Protein AF-A0A336N384-F1 (afdb_monomer_lite)

Secondary structure (DSSP, 8-state):
-HHHHHHHHHHHHHHHTTT--EEEEESSHHHHHHHHHHHHHS---HHHHHHHHHHHHHHH-TTT--TBSEEEEEEEETTGGGGT---EEEEEE--B--TT--TTSSTTTTPPBP-HHHHHHHHHHHHHHGGGGT------GGGGTHHHHHHHHH-EEPPHHHHHHHGGGTT---SS-EEETTEEE-HHHHHHHHHHHHH-SS-GGGSTT-HHHHHHHHHHHHTT-S--HHHHHT----EEPPPPEEETTEEEE---TTSSHHHHHHHHHHHHHHHHHHTTS-HHHHHHHHHHHHHHHHHHGGGTTSTTHHHHHHHHHHTHHHHHHHHHTTTTS---SSPP-EETTEE------PPPP---EEEEEEETTEEEEEEEE-SSTTTTSPBPTTS-BBP-GGGG---TTSTT---TT---------EEEE-TTS-EEEEEEEESGGGHHHHHHHHHHHHHTS---HHHHHHS--EEEEEETTEEEEEE-TT--HHHHHHHHHTT--EEE-SSPPPEEEEEE-TTSS-EEE--TTS--EEEEESS--------------------------------------------------------------------------------------------------PPP-----------------------

Radius of gyration: 30.76 Å; chains: 1; bounding box: 92×78×90 Å

Organism: Culicoides sonorensis (NCBI:txid179676)

Sequence (664 aa):
MKILQSTLKLTALFILALGATDIIVTNHPRCTEMAKNYILNHNVTPPELAIIISVCEGIVNPQYSGFGGGFLATIFNGYCANYNIDPTRVVNAREKAPSNFVPNAGEFSEIGVPGTLKGFSMLYDMSQRMRACGVDPKLEWKDLFTENIKLAETGWNETPHYKKNWHELGNAPHPFISIAQGKIKNEKLANTLRDIANEGPYSSLYRPNGFFHRTVMNELRSVNSQISSNDILAYDVPARYADKNLCFNYTIIGSDLPGSGASFVLGCKIVEAAYGTLQTLTREERTLFMYHVLRYMYSLKPHLKSANVQNVLQRIYGDASKIANYILNSFDKPWSTEPIKKFGSFVIHENVRHKREHGTTNIVIRRGKFAVTMTSTINYAWGSKLSSSLGFFYNNQLKDFDDVGSPNEPRPNSTPQSSTSAMILYSKKLNPVLQIGAAGGSKMIGSIFNTFFNYIVNNMTLVNANNAPRCMPFYRNKVESVYCEKEISRALKNKFKDIGKKIVYATERFGGVTASSTFRKKPEAAFDERRDGSVYINPNSNFEASVMQSRPGPIAAPINRTPNSRPIISNRQGHSLDHDTNTNNPAVWPSLGFVKVFPPRLTSNTASALLRMVLLAVTAPMSSLKISRGVRSSEYRIVADVEDCGTFPGLGPFGVPVSSKSFN

Structure (mmCIF, N/CA/C/O backbone):
data_AF-A0A336N384-F1
#
_entry.id   AF-A0A336N384-F1
#
loop_
_atom_site.group_PDB
_atom_site.id
_atom_site.type_symbol
_atom_site.label_atom_id
_atom_site.label_alt_id
_atom_site.label_comp_id
_atom_site.label_asym_id
_atom_site.label_entity_id
_atom_site.label_seq_id
_atom_site.pdbx_PDB_ins_code
_atom_site.Cartn_x
_atom_site.Cartn_y
_atom_site.Cartn_z
_atom_site.occupancy
_atom_site.B_iso_or_equiv
_atom_site.auth_seq_id
_atom_site.auth_comp_id
_atom_site.auth_asym_id
_atom_site.auth_atom_id
_atom_site.pdbx_PDB_model_num
ATOM 1 N N . MET A 1 1 ? -51.025 -13.130 -18.675 1.00 41.50 1 MET A N 1
ATOM 2 C CA . MET A 1 1 ? -49.632 -13.536 -19.007 1.00 41.50 1 MET A CA 1
ATOM 3 C C . MET A 1 1 ? -48.669 -12.372 -19.270 1.00 41.50 1 MET A C 1
ATOM 5 O O . MET A 1 1 ? -47.694 -12.293 -18.536 1.00 41.50 1 MET A O 1
ATOM 9 N N . LYS A 1 2 ? -48.893 -11.455 -20.232 1.00 37.94 2 LYS A N 1
ATOM 10 C CA . LYS A 1 2 ? -47.889 -10.416 -20.597 1.00 37.94 2 LYS A CA 1
ATOM 11 C C . LYS A 1 2 ? -47.393 -9.522 -19.432 1.00 37.94 2 LYS A C 1
ATOM 13 O O . LYS A 1 2 ? -46.214 -9.194 -19.395 1.00 37.94 2 LYS A O 1
ATOM 18 N N . ILE A 1 3 ? -48.244 -9.206 -18.448 1.00 40.34 3 ILE A N 1
ATOM 19 C CA . ILE A 1 3 ? -47.882 -8.385 -17.266 1.00 40.34 3 ILE A CA 1
ATOM 20 C C . ILE A 1 3 ? -46.999 -9.148 -16.248 1.00 40.34 3 ILE A C 1
ATOM 22 O O . ILE A 1 3 ? -46.198 -8.541 -15.539 1.00 40.34 3 ILE A O 1
ATOM 26 N N . LEU A 1 4 ? -47.078 -10.485 -16.205 1.00 33.47 4 LEU A N 1
ATOM 27 C CA . LEU A 1 4 ? -46.210 -11.308 -15.347 1.00 33.47 4 LEU A CA 1
ATOM 28 C C . LEU A 1 4 ? -44.779 -11.408 -15.908 1.00 33.47 4 LEU A C 1
ATOM 30 O O . LEU A 1 4 ? -43.812 -11.453 -15.158 1.00 33.47 4 LEU A O 1
ATOM 34 N N . GLN A 1 5 ? -44.627 -11.405 -17.237 1.00 37.19 5 GLN A N 1
ATOM 35 C CA . GLN A 1 5 ? -43.309 -11.445 -17.883 1.00 37.19 5 GLN A CA 1
ATOM 36 C C . GLN A 1 5 ? -42.557 -10.107 -17.799 1.00 37.19 5 GLN A C 1
ATOM 38 O O . GLN A 1 5 ? -41.331 -10.115 -17.686 1.00 37.19 5 GLN A O 1
ATOM 43 N N . SER A 1 6 ? -43.251 -8.962 -17.822 1.00 34.50 6 SER A N 1
ATOM 44 C CA . SER A 1 6 ? -42.605 -7.654 -17.634 1.00 34.50 6 SER A CA 1
ATOM 45 C C . SER A 1 6 ? -42.124 -7.454 -16.193 1.00 34.50 6 SER A C 1
ATOM 47 O O . SER A 1 6 ? -41.003 -6.993 -15.985 1.00 34.50 6 SER A O 1
ATOM 49 N N . THR A 1 7 ? -42.913 -7.872 -15.199 1.00 36.47 7 THR A N 1
ATOM 50 C CA . THR A 1 7 ? -42.545 -7.799 -13.772 1.00 36.47 7 THR A CA 1
ATOM 51 C C . THR A 1 7 ? -41.425 -8.772 -13.387 1.00 36.47 7 THR A C 1
ATOM 53 O O . THR A 1 7 ? -40.529 -8.379 -12.633 1.00 36.47 7 THR A O 1
ATOM 56 N N . LEU A 1 8 ? -41.374 -9.981 -13.967 1.00 34.72 8 LEU A N 1
ATOM 57 C CA . LEU A 1 8 ? -40.210 -10.870 -13.812 1.00 34.72 8 LEU A CA 1
ATOM 58 C C . LEU A 1 8 ? -38.944 -10.297 -14.466 1.00 34.72 8 LEU A C 1
ATOM 60 O O . LEU A 1 8 ? -37.872 -10.383 -13.876 1.00 34.72 8 LEU A O 1
ATOM 64 N N . LYS A 1 9 ? -39.035 -9.670 -15.650 1.00 34.16 9 LYS A N 1
ATOM 65 C CA . LYS A 1 9 ? -37.862 -9.031 -16.277 1.00 34.16 9 LYS A CA 1
ATOM 66 C C . LYS A 1 9 ? -37.358 -7.821 -15.484 1.00 34.16 9 LYS A C 1
ATOM 68 O O . LYS A 1 9 ? -36.149 -7.667 -15.345 1.00 34.16 9 LYS A O 1
ATOM 73 N N . LEU A 1 10 ? -38.249 -7.002 -14.915 1.00 33.44 10 LEU A N 1
ATOM 74 C CA . LEU A 1 10 ? -37.848 -5.855 -14.089 1.00 33.44 10 LEU A CA 1
ATOM 75 C C . LEU A 1 10 ? -37.184 -6.279 -12.770 1.00 33.44 10 LEU A C 1
ATOM 77 O O . LEU A 1 10 ? -36.182 -5.688 -12.373 1.00 33.44 10 LEU A O 1
ATOM 81 N N . THR A 1 11 ? -37.696 -7.326 -12.115 1.00 36.97 11 THR A N 1
ATOM 82 C CA . THR A 1 11 ? -37.072 -7.873 -10.898 1.00 36.97 11 THR A CA 1
ATOM 83 C C . THR A 1 11 ? -35.773 -8.625 -11.198 1.00 36.97 11 THR A C 1
ATOM 85 O O . THR A 1 11 ? -34.816 -8.477 -10.444 1.00 36.97 11 THR A O 1
ATOM 88 N N . ALA A 1 12 ? -35.671 -9.335 -12.328 1.00 32.81 12 ALA A N 1
ATOM 89 C CA . ALA A 1 12 ? -34.412 -9.930 -12.781 1.00 32.81 12 ALA A CA 1
ATOM 90 C C . ALA A 1 12 ? -33.327 -8.869 -13.049 1.00 32.81 12 ALA A C 1
ATOM 92 O O . ALA A 1 12 ? -32.211 -9.025 -12.556 1.00 32.81 12 ALA A O 1
ATOM 93 N N . LEU A 1 13 ? -33.647 -7.762 -13.739 1.00 32.47 13 LEU A N 1
ATOM 94 C CA . LEU A 1 13 ? -32.695 -6.655 -13.933 1.00 32.47 13 LEU A CA 1
ATOM 95 C C . LEU A 1 13 ? -32.246 -6.037 -12.597 1.00 32.47 13 LEU A C 1
ATOM 97 O O . LEU A 1 13 ? -31.056 -5.794 -12.412 1.00 32.47 13 LEU A O 1
ATOM 101 N N . PHE A 1 14 ? -33.162 -5.833 -11.643 1.00 34.12 14 PHE A N 1
ATOM 102 C CA . PHE A 1 14 ? -32.811 -5.286 -10.324 1.00 34.12 14 PHE A CA 1
ATOM 103 C C . PHE A 1 14 ? -31.975 -6.240 -9.454 1.00 34.12 14 PHE A C 1
ATOM 105 O O . PHE A 1 14 ? -31.205 -5.781 -8.612 1.00 34.12 14 PHE A O 1
ATOM 112 N N . ILE A 1 15 ? -32.100 -7.556 -9.649 1.00 35.47 15 ILE A N 1
ATOM 113 C CA . ILE A 1 15 ? -31.304 -8.565 -8.932 1.00 35.47 15 ILE A CA 1
ATOM 114 C C . ILE A 1 15 ? -29.924 -8.757 -9.589 1.00 35.47 15 ILE A C 1
ATOM 116 O O . ILE A 1 15 ? -28.938 -8.944 -8.875 1.00 35.47 15 ILE A O 1
ATOM 120 N N . LEU A 1 16 ? -29.820 -8.638 -10.919 1.00 35.84 16 LEU A N 1
ATOM 121 C CA . LEU A 1 16 ? -28.545 -8.668 -11.654 1.00 35.84 16 LEU A CA 1
ATOM 122 C C . LEU A 1 16 ? -27.685 -7.414 -11.403 1.00 35.84 16 LEU A C 1
ATOM 124 O O . LEU A 1 16 ? -26.477 -7.539 -11.198 1.00 35.84 16 LEU A O 1
ATOM 128 N N . ALA A 1 17 ? -28.298 -6.229 -11.296 1.00 40.22 17 ALA A N 1
ATOM 129 C CA . ALA A 1 17 ? -27.609 -4.952 -11.051 1.00 40.22 17 ALA A CA 1
ATOM 130 C C . ALA A 1 17 ? -26.860 -4.850 -9.698 1.00 40.22 17 ALA A C 1
ATOM 132 O O . ALA A 1 17 ? -26.157 -3.875 -9.443 1.00 40.22 17 ALA A O 1
ATOM 133 N N . LEU A 1 18 ? -27.000 -5.845 -8.813 1.00 45.66 18 LEU A N 1
ATOM 134 C CA . LEU A 1 18 ? -26.327 -5.913 -7.509 1.00 45.66 18 LEU A CA 1
ATOM 135 C C . LEU A 1 18 ? -25.095 -6.840 -7.491 1.00 45.66 18 LEU A C 1
ATOM 137 O O . LEU A 1 18 ? -24.417 -6.929 -6.465 1.00 45.66 18 LEU A O 1
ATOM 141 N N . GLY A 1 19 ? -24.818 -7.561 -8.585 1.00 49.84 19 GLY A N 1
ATOM 142 C CA . GLY A 1 19 ? -23.779 -8.599 -8.640 1.00 49.84 19 GLY A CA 1
ATOM 143 C C . GLY A 1 19 ? -22.427 -8.138 -9.189 1.00 49.84 19 GLY A C 1
ATOM 144 O O . GLY A 1 19 ? -21.382 -8.500 -8.639 1.00 49.84 19 GLY A O 1
ATOM 145 N N . ALA A 1 20 ? -22.439 -7.334 -10.252 1.00 59.44 20 ALA A N 1
ATOM 146 C CA . ALA A 1 20 ? -21.245 -6.943 -10.990 1.00 59.44 20 ALA A CA 1
ATOM 147 C C . ALA A 1 20 ? -21.062 -5.420 -10.969 1.00 59.44 20 ALA A C 1
ATOM 149 O O . ALA A 1 20 ? -21.900 -4.651 -11.428 1.00 59.44 20 ALA A O 1
ATOM 150 N N . THR A 1 21 ? -19.937 -4.969 -10.421 1.00 78.69 21 THR A N 1
ATOM 151 C CA . THR A 1 21 ? -19.524 -3.563 -10.472 1.00 78.69 21 THR A CA 1
ATOM 152 C C . THR A 1 21 ? -18.013 -3.526 -10.601 1.00 78.69 21 THR A C 1
ATOM 154 O O . THR A 1 21 ? -17.324 -4.119 -9.762 1.00 78.69 21 THR A O 1
ATOM 157 N N . ASP A 1 22 ? -17.506 -2.828 -11.616 1.00 90.62 22 ASP A N 1
ATOM 158 C CA . ASP A 1 22 ? -16.090 -2.473 -11.659 1.00 90.62 22 ASP A CA 1
ATOM 159 C C . ASP A 1 22 ? -15.885 -1.243 -10.772 1.00 90.62 22 ASP A C 1
ATOM 161 O O . ASP A 1 22 ? -16.619 -0.263 -10.901 1.00 90.62 22 ASP A O 1
ATOM 165 N N . ILE A 1 23 ? -14.914 -1.287 -9.863 1.00 95.25 23 ILE A N 1
ATOM 166 C CA . ILE A 1 23 ? -14.525 -0.135 -9.047 1.00 95.25 23 ILE A CA 1
ATOM 167 C C . ILE A 1 23 ? -13.010 0.006 -9.098 1.00 95.25 23 ILE A C 1
ATOM 169 O O . ILE A 1 23 ? -12.292 -0.903 -8.685 1.00 95.25 23 ILE A O 1
ATOM 173 N N . ILE A 1 24 ? -12.538 1.156 -9.570 1.00 97.06 24 ILE A N 1
ATOM 174 C CA . ILE A 1 24 ? -11.122 1.519 -9.626 1.00 97.06 24 ILE A CA 1
ATOM 175 C C . ILE A 1 24 ? -10.895 2.753 -8.763 1.00 97.06 24 ILE A C 1
ATOM 177 O O . ILE A 1 24 ? -11.672 3.707 -8.827 1.00 97.06 24 ILE A O 1
ATOM 181 N N . VAL A 1 25 ? -9.818 2.742 -7.981 1.00 97.69 25 VAL A N 1
ATOM 182 C CA . VAL A 1 25 ? -9.363 3.879 -7.177 1.00 97.69 25 VAL A CA 1
ATOM 183 C C . VAL A 1 25 ? -7.857 4.037 -7.336 1.00 97.69 25 VAL A C 1
ATOM 185 O O . VAL A 1 25 ? -7.109 3.073 -7.157 1.00 97.69 25 VAL A O 1
ATOM 188 N N . THR A 1 26 ? -7.419 5.254 -7.653 1.00 96.00 26 THR A N 1
ATOM 189 C CA . THR A 1 26 ? -6.005 5.596 -7.894 1.00 96.00 26 THR A CA 1
ATOM 190 C C . THR A 1 26 ? -5.655 6.944 -7.259 1.00 96.00 26 THR A C 1
ATOM 192 O O . THR A 1 26 ? -6.546 7.704 -6.870 1.00 96.00 26 THR A O 1
ATOM 195 N N . ASN A 1 27 ? -4.363 7.259 -7.204 1.00 91.75 27 ASN A N 1
ATOM 196 C CA . ASN A 1 27 ? -3.793 8.499 -6.669 1.00 91.75 27 ASN A CA 1
ATOM 197 C C . ASN A 1 27 ? -3.610 9.570 -7.762 1.00 91.75 27 ASN A C 1
ATOM 199 O O . ASN A 1 27 ? -2.980 10.598 -7.519 1.00 91.75 27 ASN A O 1
ATOM 203 N N . HIS A 1 28 ? -4.134 9.348 -8.976 1.00 92.69 28 HIS A N 1
ATOM 204 C CA . HIS A 1 28 ? -4.095 10.352 -10.036 1.00 92.69 28 HIS A CA 1
ATOM 205 C C . HIS A 1 28 ? -5.236 10.198 -11.066 1.00 92.69 28 HIS A C 1
ATOM 207 O O . HIS A 1 28 ? -5.428 9.105 -11.610 1.00 92.69 28 HIS A O 1
ATOM 213 N N . PRO A 1 29 ? -5.958 11.280 -11.431 1.00 93.12 29 PRO A N 1
ATOM 214 C CA . PRO A 1 29 ? -7.067 11.216 -12.387 1.00 93.12 29 PRO A CA 1
ATOM 215 C C . PRO A 1 29 ? -6.732 10.549 -13.728 1.00 93.12 29 PRO A C 1
ATOM 217 O O . PRO A 1 29 ? -7.529 9.744 -14.208 1.00 93.12 29 PRO A O 1
ATOM 220 N N . ARG A 1 30 ? -5.539 10.793 -14.298 1.00 95.00 30 ARG A N 1
ATOM 221 C CA . ARG A 1 30 ? -5.125 10.161 -15.571 1.00 95.00 30 ARG A CA 1
ATOM 222 C C . ARG A 1 30 ? -5.032 8.637 -15.487 1.00 95.00 30 ARG A C 1
ATOM 224 O O . ARG A 1 30 ? -5.346 7.968 -16.463 1.00 95.00 30 ARG A O 1
ATOM 231 N N . CYS A 1 31 ? -4.676 8.076 -14.333 1.00 96.94 31 CYS A N 1
ATOM 232 C CA . CYS A 1 31 ? -4.594 6.624 -14.173 1.00 96.94 31 CYS A CA 1
ATOM 233 C C . CYS A 1 31 ? -5.980 5.989 -14.003 1.00 96.94 31 CYS A C 1
ATOM 235 O O . CYS A 1 31 ? -6.204 4.869 -14.451 1.00 96.94 31 CYS A O 1
ATOM 237 N N . THR A 1 32 ? -6.948 6.734 -13.457 1.00 96.44 32 THR A N 1
ATOM 238 C CA . THR A 1 32 ? -8.369 6.338 -13.462 1.00 96.44 32 THR A CA 1
ATOM 239 C C . THR A 1 32 ? -8.975 6.414 -14.865 1.00 96.44 32 THR A C 1
ATOM 241 O O . THR A 1 32 ? -9.707 5.515 -15.268 1.00 96.44 32 THR A O 1
ATOM 244 N N . GLU A 1 33 ? -8.656 7.461 -15.628 1.00 96.25 33 GLU A N 1
ATOM 245 C CA . GLU A 1 33 ? -9.083 7.631 -17.022 1.00 96.25 33 GLU A CA 1
ATOM 246 C C . GLU A 1 33 ? -8.513 6.529 -17.927 1.00 96.25 33 GLU A C 1
ATOM 248 O O . GLU A 1 33 ? -9.267 5.882 -18.654 1.00 96.25 33 GLU A O 1
ATOM 253 N N . MET A 1 34 ? -7.212 6.244 -17.809 1.00 97.25 34 MET A N 1
ATOM 254 C CA . MET A 1 34 ? -6.553 5.132 -18.495 1.00 97.25 34 MET A CA 1
ATOM 255 C C . MET A 1 34 ? -7.200 3.793 -18.116 1.00 97.25 34 MET A C 1
ATOM 257 O O . MET A 1 34 ? -7.570 3.022 -18.998 1.00 97.25 34 MET A O 1
ATOM 261 N N . ALA A 1 35 ? -7.427 3.536 -16.823 1.00 96.50 35 ALA A N 1
ATOM 262 C CA . ALA A 1 35 ? -8.088 2.313 -16.374 1.00 96.50 35 ALA A CA 1
ATOM 263 C C . ALA A 1 35 ? -9.507 2.156 -16.938 1.00 96.50 35 ALA A C 1
ATOM 265 O O . ALA A 1 35 ? -9.878 1.068 -17.373 1.00 96.50 35 ALA A O 1
ATOM 266 N N . LYS A 1 36 ? -10.289 3.242 -16.971 1.00 95.19 36 LYS A N 1
ATOM 267 C CA . LYS A 1 36 ? -11.616 3.278 -17.598 1.00 95.19 36 LYS A CA 1
ATOM 268 C C . LYS A 1 36 ? -11.533 2.956 -19.093 1.00 95.19 36 LYS A C 1
ATOM 270 O O . LYS A 1 36 ? -12.342 2.166 -19.568 1.00 95.19 36 LYS A O 1
ATOM 275 N N . ASN A 1 37 ? -10.574 3.537 -19.819 1.00 94.56 37 ASN A N 1
ATOM 276 C CA . ASN A 1 37 ? -10.364 3.250 -21.240 1.00 94.56 37 ASN A CA 1
ATOM 277 C C . ASN A 1 37 ? -10.088 1.757 -21.468 1.00 94.56 37 ASN A C 1
ATOM 279 O O . ASN A 1 37 ? -10.773 1.124 -22.272 1.00 94.56 37 ASN A O 1
ATOM 283 N N . TYR A 1 38 ? -9.162 1.178 -20.695 1.00 94.50 38 TYR A N 1
ATOM 284 C CA . TYR A 1 38 ? -8.884 -0.253 -20.770 1.00 94.50 38 TYR A CA 1
ATOM 285 C C . TYR A 1 38 ? -10.115 -1.097 -20.418 1.00 94.50 38 TYR A C 1
ATOM 287 O O . TYR A 1 38 ? -10.429 -1.987 -21.186 1.00 94.50 38 TYR A O 1
ATOM 295 N N . ILE A 1 39 ? -10.861 -0.797 -19.347 1.00 92.12 39 ILE A N 1
ATOM 296 C CA . ILE A 1 39 ? -12.072 -1.551 -18.952 1.00 92.12 39 ILE A CA 1
ATOM 297 C C . ILE A 1 39 ? -13.175 -1.541 -20.018 1.00 92.12 39 ILE A C 1
ATOM 299 O O . ILE A 1 39 ? -13.870 -2.546 -20.170 1.00 92.12 39 ILE A O 1
ATOM 303 N N . LEU A 1 40 ? -13.382 -0.408 -20.696 1.00 90.25 40 LEU A N 1
ATOM 304 C CA . LEU A 1 40 ? -14.472 -0.242 -21.662 1.00 90.25 40 LEU A CA 1
ATOM 305 C C . LEU A 1 40 ? -14.151 -0.856 -23.027 1.00 90.25 40 LEU A C 1
ATOM 307 O O . LEU A 1 40 ? -15.042 -1.426 -23.650 1.00 90.25 40 LEU A O 1
ATOM 311 N N . ASN A 1 41 ? -12.899 -0.746 -23.475 1.00 89.81 41 ASN A N 1
ATOM 312 C CA . ASN A 1 41 ? -12.493 -1.149 -24.824 1.00 89.81 41 ASN A CA 1
ATOM 313 C C . ASN A 1 41 ? -11.777 -2.511 -24.863 1.00 89.81 41 ASN A C 1
ATOM 315 O O . ASN A 1 41 ? -11.656 -3.115 -25.926 1.00 89.81 41 ASN A O 1
ATOM 319 N N . HIS A 1 42 ? -11.331 -3.023 -23.712 1.00 84.00 42 HIS A N 1
ATOM 320 C CA . HIS A 1 42 ? -10.603 -4.284 -23.590 1.00 84.00 42 HIS A CA 1
ATOM 321 C C . HIS A 1 42 ? -11.135 -5.075 -22.381 1.00 84.00 42 HIS A C 1
ATOM 323 O O . HIS A 1 42 ? -11.326 -4.536 -21.291 1.00 84.00 42 HIS A O 1
ATOM 329 N N . ASN A 1 43 ? -11.349 -6.389 -22.506 1.00 79.06 43 ASN A N 1
ATOM 330 C CA . ASN A 1 43 ? -11.782 -7.198 -21.354 1.00 79.06 43 ASN A CA 1
ATOM 331 C C . ASN A 1 43 ? -10.594 -7.561 -20.434 1.00 79.06 43 ASN A C 1
ATOM 333 O O . ASN A 1 43 ? -10.275 -8.728 -20.232 1.00 79.06 43 ASN A O 1
ATOM 337 N N . VAL A 1 44 ? -9.909 -6.528 -19.937 1.00 91.12 44 VAL A N 1
ATOM 338 C CA . VAL A 1 44 ? -8.648 -6.587 -19.186 1.00 91.12 44 VAL A CA 1
ATOM 339 C C . VAL A 1 44 ? -8.808 -7.258 -17.819 1.00 91.12 44 VAL A C 1
ATOM 341 O O . VAL A 1 44 ? -9.744 -6.955 -17.067 1.00 91.12 44 VAL A O 1
ATOM 344 N N . THR A 1 45 ? -7.890 -8.148 -17.444 1.00 92.94 45 THR A N 1
ATOM 345 C CA . THR A 1 45 ? -7.948 -8.783 -16.119 1.00 92.94 45 THR A CA 1
ATOM 346 C C . THR A 1 45 ? -7.486 -7.817 -15.015 1.00 92.94 45 THR A C 1
ATOM 348 O O . THR A 1 45 ? -6.717 -6.890 -15.275 1.00 92.94 45 THR A O 1
ATOM 351 N N . PRO A 1 46 ? -7.900 -7.995 -13.746 1.00 95.31 46 PRO A N 1
ATOM 352 C CA . PRO A 1 46 ? -7.404 -7.152 -12.656 1.00 95.31 46 PRO A CA 1
ATOM 353 C C . PRO A 1 46 ? -5.874 -7.146 -12.457 1.00 95.31 46 PRO A C 1
ATOM 355 O O . PRO A 1 46 ? -5.363 -6.076 -12.136 1.00 95.31 46 PRO A O 1
ATOM 358 N N . PRO A 1 47 ? -5.114 -8.247 -12.664 1.00 96.56 47 PRO A N 1
ATOM 359 C CA . PRO A 1 47 ? -3.648 -8.204 -12.664 1.00 96.56 47 PRO A CA 1
ATOM 360 C C . PRO A 1 47 ? -3.044 -7.425 -13.840 1.00 96.56 47 PRO A C 1
ATOM 362 O O . PRO A 1 47 ? -2.131 -6.635 -13.620 1.00 96.56 47 PRO A O 1
ATOM 365 N N . GLU A 1 48 ? -3.568 -7.577 -15.063 1.00 96.88 48 GLU A N 1
ATOM 366 C CA . GLU A 1 48 ? -3.152 -6.765 -16.224 1.00 96.88 48 GLU A CA 1
ATOM 367 C C . GLU A 1 48 ? -3.399 -5.275 -15.958 1.00 96.88 48 GLU A C 1
ATOM 369 O O . GLU A 1 48 ? -2.518 -4.434 -16.141 1.00 96.88 48 GLU A O 1
ATOM 374 N N . LEU A 1 49 ? -4.582 -4.955 -15.431 1.00 97.44 49 LEU A N 1
ATOM 375 C CA . LEU A 1 49 ? -4.963 -3.599 -15.066 1.00 97.44 49 LEU A CA 1
ATOM 376 C C . LEU A 1 49 ? -4.114 -3.042 -13.910 1.00 97.44 49 LEU A C 1
ATOM 378 O O . LEU A 1 49 ? -3.825 -1.848 -13.890 1.00 97.44 49 LEU A O 1
ATOM 382 N N . ALA A 1 50 ? -3.663 -3.885 -12.975 1.00 98.25 50 ALA A N 1
ATOM 383 C CA . ALA A 1 50 ? -2.735 -3.483 -11.920 1.00 98.25 50 ALA A CA 1
ATOM 384 C C . ALA A 1 50 ? -1.361 -3.081 -12.479 1.00 98.25 50 ALA A C 1
ATOM 386 O O . ALA A 1 50 ? -0.800 -2.092 -12.010 1.00 98.25 50 ALA A O 1
ATOM 387 N N . ILE A 1 51 ? -0.853 -3.779 -13.505 1.00 98.56 51 ILE A N 1
ATOM 388 C CA . ILE A 1 51 ? 0.374 -3.389 -14.221 1.00 98.56 51 ILE A CA 1
ATOM 389 C C . ILE A 1 51 ? 0.159 -2.034 -14.909 1.00 98.56 51 ILE A C 1
ATOM 391 O O . ILE A 1 51 ? 0.893 -1.088 -14.629 1.00 98.56 51 ILE A O 1
ATOM 395 N N . ILE A 1 52 ? -0.891 -1.913 -15.734 1.00 98.56 52 ILE A N 1
ATOM 396 C CA . ILE A 1 52 ? -1.229 -0.687 -16.482 1.00 98.56 52 ILE A CA 1
ATOM 397 C C . ILE A 1 52 ? -1.306 0.533 -15.551 1.00 98.56 52 ILE A C 1
ATOM 399 O O . ILE A 1 52 ? -0.667 1.555 -15.809 1.00 98.56 52 ILE A O 1
ATOM 403 N N . ILE A 1 53 ? -2.064 0.424 -14.454 1.00 98.50 53 ILE A N 1
ATOM 404 C CA . ILE A 1 53 ? -2.250 1.521 -13.499 1.00 98.50 53 ILE A CA 1
ATOM 405 C C . ILE A 1 53 ? -0.958 1.796 -12.722 1.00 98.50 53 ILE A C 1
ATOM 407 O O . ILE A 1 53 ? -0.625 2.960 -12.525 1.00 98.50 53 ILE A O 1
ATOM 411 N N . SER A 1 54 ? -0.211 0.775 -12.288 1.00 98.12 54 SER A N 1
ATOM 412 C CA . SER A 1 54 ? 1.018 0.995 -11.514 1.00 98.12 54 SER A CA 1
ATOM 413 C C . SER A 1 54 ? 2.139 1.624 -12.342 1.00 98.12 54 SER A C 1
ATOM 415 O O . SER A 1 54 ? 2.950 2.360 -11.784 1.00 98.12 54 SER A O 1
ATOM 417 N N . VAL A 1 55 ? 2.185 1.368 -13.653 1.00 98.50 55 VAL A N 1
ATOM 418 C CA . VAL A 1 55 ? 3.072 2.087 -14.580 1.00 98.50 55 VAL A CA 1
ATOM 419 C C . VAL A 1 55 ? 2.630 3.548 -14.691 1.00 98.50 55 VAL A C 1
ATOM 421 O O . VAL A 1 55 ? 3.463 4.437 -14.537 1.00 98.50 55 VAL A O 1
ATOM 424 N N . CYS A 1 56 ? 1.329 3.812 -14.856 1.00 98.31 56 CYS A N 1
ATOM 425 C CA . CYS A 1 56 ? 0.796 5.176 -14.895 1.00 98.31 56 CYS A CA 1
ATOM 426 C C . CYS A 1 56 ? 1.109 5.955 -13.607 1.00 98.31 56 CYS A C 1
ATOM 428 O O . CYS A 1 56 ? 1.585 7.086 -13.677 1.00 98.31 56 CYS A O 1
ATOM 430 N N . GLU A 1 57 ? 0.916 5.341 -12.436 1.00 96.12 57 GLU A N 1
ATOM 431 C CA . GLU A 1 57 ? 1.291 5.910 -11.135 1.00 96.12 57 GLU A CA 1
ATOM 432 C C . GLU A 1 57 ? 2.801 6.184 -11.054 1.00 96.12 57 GLU A C 1
ATOM 434 O O . GLU A 1 57 ? 3.206 7.207 -10.515 1.00 96.12 57 GLU A O 1
ATOM 439 N N . GLY A 1 58 ? 3.649 5.334 -11.642 1.00 95.31 58 GLY A N 1
ATOM 440 C CA . GLY A 1 58 ? 5.088 5.592 -11.755 1.00 95.31 58 GLY A CA 1
ATOM 441 C C . GLY A 1 58 ? 5.460 6.743 -12.700 1.00 95.31 58 GLY A C 1
ATOM 442 O O . GLY A 1 58 ? 6.477 7.397 -12.484 1.00 95.31 58 GLY A O 1
ATOM 443 N N . ILE A 1 59 ? 4.640 7.023 -13.720 1.00 95.38 59 ILE A N 1
ATOM 444 C CA . ILE A 1 59 ? 4.828 8.162 -14.633 1.00 95.38 59 ILE A CA 1
ATOM 445 C C . ILE A 1 59 ? 4.408 9.471 -13.958 1.00 95.38 59 ILE A C 1
ATOM 447 O O . ILE A 1 59 ? 5.166 10.433 -13.998 1.00 95.38 59 ILE A O 1
ATOM 451 N N . VAL A 1 60 ? 3.216 9.517 -13.349 1.00 93.38 60 VAL A N 1
ATOM 452 C CA . VAL A 1 60 ? 2.605 10.766 -12.841 1.00 93.38 60 VAL A CA 1
ATOM 453 C C . VAL A 1 60 ? 2.916 11.067 -11.373 1.00 93.38 60 VAL A C 1
ATOM 455 O O . VAL A 1 60 ? 2.861 12.226 -10.967 1.00 93.38 60 VAL A O 1
ATOM 458 N N . ASN A 1 61 ? 3.276 10.043 -10.592 1.00 91.25 61 ASN A N 1
ATOM 459 C CA . ASN A 1 61 ? 3.770 10.137 -9.216 1.00 91.25 61 ASN A CA 1
ATOM 460 C C . ASN A 1 61 ? 5.204 9.543 -9.080 1.00 91.25 61 ASN A C 1
ATOM 462 O O . ASN A 1 61 ? 5.442 8.703 -8.199 1.00 91.25 61 ASN A O 1
ATOM 466 N N . PRO A 1 62 ? 6.187 9.974 -9.907 1.00 91.38 62 PRO A N 1
ATOM 467 C CA . PRO A 1 62 ? 7.554 9.434 -9.928 1.00 91.38 62 PRO A CA 1
ATOM 468 C C . PRO A 1 62 ? 8.316 9.671 -8.616 1.00 91.38 62 PRO A C 1
ATOM 470 O O . PRO A 1 62 ? 9.297 8.988 -8.330 1.00 91.38 62 PRO A O 1
ATOM 473 N N . GLN A 1 63 ? 7.850 10.609 -7.788 1.00 89.25 63 GLN A N 1
ATOM 474 C CA . GLN A 1 63 ? 8.353 10.841 -6.439 1.00 89.25 63 GLN A CA 1
ATOM 475 C C . GLN A 1 63 ? 8.007 9.716 -5.453 1.00 89.25 63 GLN A C 1
ATOM 477 O O . GLN A 1 63 ? 8.581 9.684 -4.370 1.00 89.25 63 GLN A O 1
ATOM 482 N N . TYR A 1 64 ? 7.068 8.819 -5.771 1.00 90.94 64 TYR A N 1
ATOM 483 C CA . TYR A 1 64 ? 6.583 7.803 -4.829 1.00 90.94 64 TYR A CA 1
ATOM 484 C C . TYR A 1 64 ? 6.684 6.365 -5.320 1.00 90.94 64 TYR A C 1
ATOM 486 O O . TYR A 1 64 ? 6.771 5.478 -4.477 1.00 90.94 64 TYR A O 1
ATOM 494 N N . SER A 1 65 ? 6.674 6.106 -6.626 1.00 94.12 65 SER A N 1
ATOM 495 C CA . SER A 1 65 ? 6.733 4.748 -7.182 1.00 94.12 65 SER A CA 1
ATOM 496 C C . SER A 1 65 ? 7.394 4.735 -8.560 1.00 94.12 65 SER A C 1
ATOM 498 O O . SER A 1 65 ? 7.366 5.738 -9.263 1.00 94.12 65 SER A O 1
ATOM 500 N N . GLY A 1 66 ? 7.963 3.597 -8.964 1.00 95.81 66 GLY A N 1
ATOM 501 C CA . GLY A 1 66 ? 8.594 3.437 -10.275 1.00 95.81 66 GLY A CA 1
ATOM 502 C C . GLY A 1 66 ? 9.342 2.110 -10.421 1.00 95.81 66 GLY A C 1
ATOM 503 O O . GLY A 1 66 ? 9.341 1.271 -9.517 1.00 95.81 66 GLY A O 1
ATOM 504 N N . PHE A 1 67 ? 10.001 1.916 -11.566 1.00 97.44 67 PHE A N 1
ATOM 505 C CA . PHE A 1 67 ? 10.730 0.677 -11.868 1.00 97.44 67 PHE A CA 1
ATOM 506 C C . PHE A 1 67 ? 11.941 0.423 -10.961 1.00 97.44 67 PHE A C 1
ATOM 508 O O . PHE A 1 67 ? 12.283 -0.732 -10.729 1.00 97.44 67 PHE A O 1
ATOM 515 N N . GLY A 1 68 ? 12.539 1.476 -10.396 1.00 97.31 68 GLY A N 1
ATOM 516 C CA . GLY A 1 68 ? 13.653 1.376 -9.452 1.00 97.31 68 GLY A CA 1
ATOM 517 C C . GLY A 1 68 ? 13.266 0.991 -8.019 1.00 97.31 68 GLY A C 1
ATOM 518 O O . GLY A 1 68 ? 14.125 1.085 -7.146 1.00 97.31 68 GLY A O 1
ATOM 519 N N . GLY A 1 69 ? 12.018 0.588 -7.756 1.00 97.50 69 GLY A N 1
ATOM 520 C CA . GLY A 1 69 ? 11.528 0.163 -6.436 1.00 97.50 69 GLY A CA 1
ATOM 521 C C . GLY A 1 69 ? 10.775 -1.166 -6.459 1.00 97.50 69 GLY A C 1
ATOM 522 O O . GLY A 1 69 ? 11.162 -2.085 -7.186 1.00 97.50 69 GLY A O 1
ATOM 523 N N . GLY A 1 70 ? 9.716 -1.275 -5.657 1.00 97.25 70 GLY A N 1
ATOM 524 C CA . GLY A 1 70 ? 8.967 -2.516 -5.452 1.00 97.25 70 GLY A CA 1
ATOM 525 C C . GLY A 1 70 ? 7.508 -2.316 -5.038 1.00 97.25 70 GLY A C 1
ATOM 526 O O . GLY A 1 70 ? 7.012 -1.192 -4.917 1.00 97.25 70 GLY A O 1
ATOM 527 N N . PHE A 1 71 ? 6.792 -3.425 -4.828 1.00 97.19 71 PHE A N 1
ATOM 528 C CA . PHE A 1 71 ? 5.391 -3.407 -4.390 1.00 97.19 71 PHE A CA 1
ATOM 529 C C . PHE A 1 71 ? 4.982 -4.646 -3.583 1.00 97.19 71 PHE A C 1
ATOM 531 O O . PHE A 1 71 ? 5.592 -5.712 -3.683 1.00 97.19 71 PHE A O 1
ATOM 538 N N . LEU A 1 72 ? 3.889 -4.519 -2.824 1.00 97.12 72 LEU A N 1
ATOM 539 C CA . LEU A 1 72 ? 3.146 -5.644 -2.249 1.00 97.12 72 LEU A CA 1
ATOM 540 C C . LEU A 1 72 ? 1.701 -5.607 -2.764 1.00 97.12 72 LEU A C 1
ATOM 542 O O . LEU A 1 72 ? 1.039 -4.569 -2.679 1.00 97.12 72 LEU A O 1
ATOM 546 N N . ALA A 1 73 ? 1.205 -6.734 -3.278 1.00 97.75 73 ALA A N 1
ATOM 547 C CA . ALA A 1 73 ? -0.155 -6.856 -3.804 1.00 97.75 73 ALA A CA 1
ATOM 548 C C . ALA A 1 73 ? -0.924 -7.994 -3.130 1.00 97.75 73 ALA A C 1
ATOM 550 O O . ALA A 1 73 ? -0.451 -9.128 -3.077 1.00 97.75 73 ALA A O 1
ATOM 551 N N . THR A 1 74 ? -2.144 -7.701 -2.691 1.00 98.19 74 THR A N 1
ATOM 552 C CA . THR A 1 74 ? -3.118 -8.682 -2.202 1.00 98.19 74 THR A CA 1
ATOM 553 C C . THR A 1 74 ? -4.172 -8.890 -3.275 1.00 98.19 74 THR A C 1
ATOM 555 O O . THR A 1 74 ? -4.756 -7.930 -3.778 1.00 98.19 74 THR A O 1
ATOM 558 N N . ILE A 1 75 ? -4.411 -10.146 -3.635 1.00 97.56 75 ILE A N 1
ATOM 559 C CA . ILE A 1 75 ? -5.189 -10.540 -4.806 1.00 97.56 75 ILE A CA 1
ATOM 560 C C . ILE A 1 75 ? -6.234 -11.571 -4.379 1.00 97.56 75 ILE A C 1
ATOM 562 O O . ILE A 1 75 ? -5.927 -12.554 -3.704 1.00 97.56 75 ILE A O 1
ATOM 566 N N . PHE A 1 76 ? -7.480 -11.355 -4.792 1.00 96.81 76 PHE A N 1
ATOM 567 C CA . PHE A 1 76 ? -8.588 -12.280 -4.582 1.00 96.81 76 PHE A CA 1
ATOM 568 C C . PHE A 1 76 ? -9.323 -12.514 -5.901 1.00 96.81 76 PHE A C 1
ATOM 570 O O . PHE A 1 76 ? -9.877 -11.573 -6.461 1.00 96.81 76 PHE A O 1
ATOM 577 N N . ASN A 1 77 ? -9.394 -13.758 -6.367 1.00 95.38 77 ASN A N 1
ATOM 578 C CA . ASN A 1 77 ? -10.195 -14.164 -7.518 1.00 95.38 77 ASN A CA 1
ATOM 579 C C . ASN A 1 77 ? -11.256 -15.190 -7.091 1.00 95.38 77 ASN A C 1
ATOM 581 O O . ASN A 1 77 ? -11.023 -16.398 -7.119 1.00 95.38 77 ASN A O 1
ATOM 585 N N . GLY A 1 78 ? -12.449 -14.711 -6.730 1.00 94.38 78 GLY A N 1
ATOM 586 C CA . GLY A 1 78 ? -13.553 -15.558 -6.272 1.00 94.38 78 GLY A CA 1
ATOM 587 C C . GLY A 1 78 ? -14.115 -16.530 -7.317 1.00 94.38 78 GLY A C 1
ATOM 588 O O . GLY A 1 78 ? -14.900 -17.397 -6.943 1.00 94.38 78 GLY A O 1
ATOM 589 N N . TYR A 1 79 ? -13.723 -16.422 -8.594 1.00 92.44 79 TYR A N 1
ATOM 590 C CA . TYR A 1 79 ? -14.089 -17.393 -9.633 1.00 92.44 79 TYR A CA 1
ATOM 591 C C . TYR A 1 79 ? -13.270 -18.692 -9.529 1.00 92.44 79 TYR A C 1
ATOM 593 O O . TYR A 1 79 ? -13.799 -19.762 -9.815 1.00 92.44 79 TYR A O 1
ATOM 601 N N . CYS A 1 80 ? -12.026 -18.635 -9.031 1.00 92.38 80 CYS A N 1
ATOM 602 C CA . CYS A 1 80 ? -11.159 -19.813 -8.858 1.00 92.38 80 CYS A CA 1
ATOM 603 C C . CYS A 1 80 ? -11.764 -20.891 -7.946 1.00 92.38 80 CYS A C 1
ATOM 605 O O . CYS A 1 80 ? -11.573 -22.085 -8.170 1.00 92.38 80 CYS A O 1
ATOM 607 N N . ALA A 1 81 ? -12.559 -20.478 -6.960 1.00 89.38 81 ALA A N 1
ATOM 608 C CA . ALA A 1 81 ? -13.220 -21.389 -6.036 1.00 89.38 81 ALA A CA 1
ATOM 609 C C . ALA A 1 81 ? -14.304 -22.266 -6.700 1.00 89.38 81 ALA A C 1
ATOM 611 O O . ALA A 1 81 ? -14.612 -23.326 -6.165 1.00 89.38 81 ALA A O 1
ATOM 612 N N . ASN A 1 82 ? -14.825 -21.897 -7.881 1.00 89.19 82 ASN A N 1
ATOM 613 C CA . ASN A 1 82 ? -15.688 -22.783 -8.680 1.00 89.19 82 ASN A CA 1
ATOM 614 C C . ASN A 1 82 ? -14.927 -24.013 -9.221 1.00 89.19 82 ASN A C 1
ATOM 616 O O . ASN A 1 82 ? -15.550 -24.991 -9.618 1.00 89.19 82 ASN A O 1
ATOM 620 N N . TYR A 1 83 ? -13.592 -23.952 -9.240 1.00 91.12 83 TYR A N 1
ATOM 621 C CA . TYR A 1 83 ? -12.684 -24.969 -9.773 1.00 91.12 83 TYR A CA 1
ATOM 622 C C . TYR A 1 83 ? -11.815 -25.602 -8.668 1.00 91.12 83 TYR A C 1
ATOM 624 O O . TYR A 1 83 ? -10.766 -26.170 -8.953 1.00 91.12 83 TYR A O 1
ATOM 632 N N . ASN A 1 84 ? -12.219 -25.472 -7.395 1.00 92.00 84 ASN A N 1
ATOM 633 C CA . ASN A 1 84 ? -11.461 -25.900 -6.206 1.00 92.00 84 ASN A CA 1
ATOM 634 C C . ASN A 1 84 ? -10.049 -25.284 -6.069 1.00 92.00 84 ASN A C 1
ATOM 636 O O . ASN A 1 84 ? -9.235 -25.753 -5.275 1.00 92.00 84 ASN A O 1
ATOM 640 N N . ILE A 1 85 ? -9.760 -24.198 -6.792 1.00 93.12 85 ILE A N 1
ATOM 641 C CA . ILE A 1 85 ? -8.504 -23.452 -6.679 1.00 93.12 85 ILE A CA 1
ATOM 642 C C . ILE A 1 85 ? -8.673 -22.381 -5.598 1.00 93.12 85 ILE A C 1
ATOM 644 O O . ILE A 1 85 ? -9.614 -21.585 -5.635 1.00 93.12 85 ILE A O 1
ATOM 648 N N . ASP A 1 86 ? -7.738 -22.323 -4.647 1.00 94.31 86 ASP A N 1
ATOM 649 C CA . ASP A 1 86 ? -7.738 -21.294 -3.604 1.00 94.31 86 ASP A CA 1
ATOM 650 C C . ASP A 1 86 ? -7.704 -19.886 -4.240 1.00 94.31 86 ASP A C 1
ATOM 652 O O . ASP A 1 86 ? -6.762 -19.568 -4.981 1.00 94.31 86 ASP A O 1
ATOM 656 N N . PRO A 1 87 ? -8.714 -19.035 -3.963 1.00 95.19 87 PRO A N 1
ATOM 657 C CA . PRO A 1 87 ? -8.905 -17.756 -4.639 1.00 95.19 87 PRO A CA 1
ATOM 658 C C . PRO A 1 87 ? -7.925 -16.663 -4.196 1.00 95.19 87 PRO A C 1
ATOM 660 O O . PRO A 1 87 ? -7.975 -15.566 -4.746 1.00 95.19 87 PRO A O 1
ATOM 663 N N . THR A 1 88 ? -7.075 -16.899 -3.194 1.00 96.19 88 THR A N 1
ATOM 664 C CA . THR A 1 88 ? -6.246 -15.852 -2.572 1.00 96.19 88 THR A CA 1
ATOM 665 C C . THR A 1 88 ? -4.790 -15.913 -3.028 1.00 96.19 88 THR A C 1
ATOM 667 O O . THR A 1 88 ? -4.225 -17.001 -3.142 1.00 96.19 88 THR A O 1
ATOM 670 N N . ARG A 1 89 ? -4.156 -14.760 -3.272 1.00 95.94 89 ARG A N 1
ATOM 671 C CA . ARG A 1 89 ? -2.697 -14.640 -3.426 1.00 95.94 89 ARG A CA 1
ATOM 672 C C . ARG A 1 89 ? -2.163 -13.361 -2.784 1.00 95.94 89 ARG A C 1
ATOM 674 O O . ARG A 1 89 ? -2.840 -12.335 -2.790 1.00 95.94 89 ARG A O 1
ATOM 681 N N . VAL A 1 90 ? -0.923 -13.417 -2.314 1.00 96.75 90 VAL A N 1
ATOM 682 C CA . VAL A 1 90 ? -0.076 -12.251 -2.037 1.00 96.75 90 VAL A CA 1
ATOM 683 C C . VAL A 1 90 ? 1.136 -12.326 -2.958 1.00 96.75 90 VAL A C 1
ATOM 685 O O . VAL A 1 90 ? 1.792 -13.365 -3.020 1.00 96.75 90 VAL A O 1
ATOM 688 N N . VAL A 1 91 ? 1.423 -11.236 -3.667 1.00 97.25 91 VAL A N 1
ATOM 689 C CA . VAL A 1 91 ? 2.630 -11.064 -4.487 1.00 97.25 91 VAL A CA 1
ATOM 690 C C . VAL A 1 91 ? 3.550 -10.095 -3.761 1.00 97.25 91 VAL A C 1
ATOM 692 O O . VAL A 1 91 ? 3.145 -8.975 -3.439 1.00 97.25 91 VAL A O 1
ATOM 695 N N . ASN A 1 92 ? 4.776 -10.535 -3.492 1.00 96.75 92 ASN A N 1
ATOM 696 C CA . ASN A 1 92 ? 5.766 -9.769 -2.750 1.00 96.75 92 ASN A CA 1
ATOM 697 C C . ASN A 1 92 ? 6.957 -9.429 -3.655 1.00 96.75 92 ASN A C 1
ATOM 699 O O . ASN A 1 92 ? 7.892 -10.212 -3.782 1.00 96.75 92 ASN A O 1
ATOM 703 N N . ALA A 1 93 ? 6.901 -8.249 -4.275 1.00 97.31 93 ALA A N 1
ATOM 704 C CA . ALA A 1 93 ? 7.976 -7.668 -5.075 1.00 97.31 93 ALA A CA 1
ATOM 705 C C . ALA A 1 93 ? 8.744 -6.600 -4.273 1.00 97.31 93 ALA A C 1
ATOM 707 O O . ALA A 1 93 ? 9.083 -5.542 -4.803 1.00 97.31 93 ALA A O 1
ATOM 708 N N . ARG A 1 94 ? 8.956 -6.846 -2.970 1.00 96.50 94 ARG A N 1
ATOM 709 C CA . ARG A 1 94 ? 9.723 -5.972 -2.070 1.00 96.50 94 ARG A CA 1
ATOM 710 C C . ARG A 1 94 ? 11.211 -6.059 -2.388 1.00 96.50 94 ARG A C 1
ATOM 712 O O . ARG A 1 94 ? 11.750 -7.133 -2.657 1.00 96.50 94 ARG A O 1
ATOM 719 N N . GLU A 1 95 ? 11.879 -4.923 -2.312 1.00 97.44 95 GLU A N 1
ATOM 720 C CA . GLU A 1 95 ? 13.304 -4.800 -2.567 1.00 97.44 95 GLU A CA 1
ATOM 721 C C . GLU A 1 95 ? 14.128 -5.566 -1.520 1.00 97.44 95 GLU A C 1
ATOM 723 O O . GLU A 1 95 ? 13.790 -5.611 -0.332 1.00 97.44 95 GLU A O 1
ATOM 728 N N . LYS A 1 96 ? 15.213 -6.195 -1.980 1.00 96.88 96 LYS A N 1
ATOM 729 C CA . LYS A 1 96 ? 16.049 -7.113 -1.192 1.00 96.88 96 LYS A CA 1
ATOM 730 C C . LYS A 1 96 ? 17.421 -6.495 -0.928 1.00 96.88 96 LYS A C 1
ATOM 732 O O . LYS A 1 96 ? 17.978 -5.829 -1.801 1.00 96.88 96 LYS A O 1
ATOM 737 N N . ALA A 1 97 ? 17.974 -6.731 0.257 1.00 97.50 97 ALA A N 1
ATOM 738 C CA . ALA A 1 97 ? 19.357 -6.394 0.572 1.00 97.50 97 ALA A CA 1
ATOM 739 C C . ALA A 1 97 ? 20.342 -7.250 -0.256 1.00 97.50 97 ALA A C 1
ATOM 741 O O . ALA A 1 97 ? 20.091 -8.452 -0.409 1.00 97.50 97 ALA A O 1
ATOM 742 N N . PRO A 1 98 ? 21.468 -6.682 -0.732 1.00 96.94 98 PRO A N 1
ATOM 743 C CA . PRO A 1 98 ? 22.562 -7.435 -1.352 1.00 96.94 98 PRO A CA 1
ATOM 744 C C . PRO A 1 98 ? 23.073 -8.615 -0.510 1.00 96.94 98 PRO A C 1
ATOM 746 O O . PRO A 1 98 ? 22.915 -8.663 0.713 1.00 96.94 98 PRO A O 1
ATOM 749 N N . SER A 1 99 ? 23.729 -9.571 -1.161 1.00 96.38 99 SER A N 1
ATOM 750 C CA . SER A 1 99 ? 24.361 -10.740 -0.530 1.00 96.38 99 SER A CA 1
ATOM 751 C C . SER A 1 99 ? 25.599 -10.409 0.311 1.00 96.38 99 SER A C 1
ATOM 753 O O . SER A 1 99 ? 25.940 -11.174 1.210 1.00 96.38 99 SER A O 1
ATOM 755 N N . ASN A 1 100 ? 26.216 -9.250 0.084 1.00 93.00 100 ASN A N 1
ATOM 756 C CA . ASN A 1 100 ? 27.331 -8.686 0.852 1.00 93.00 100 ASN A CA 1
ATOM 757 C C . ASN A 1 100 ? 26.919 -7.457 1.694 1.00 93.00 100 ASN A C 1
ATOM 759 O O . ASN A 1 100 ? 27.779 -6.670 2.076 1.00 93.00 100 ASN A O 1
ATOM 763 N N . PHE A 1 101 ? 25.618 -7.253 1.942 1.00 95.19 101 PHE A N 1
ATOM 764 C CA . PHE A 1 101 ? 25.093 -6.002 2.499 1.00 95.19 101 PHE A CA 1
ATOM 765 C C . PHE A 1 101 ? 25.658 -5.643 3.883 1.00 95.19 101 PHE A C 1
ATOM 767 O O . PHE A 1 101 ? 25.356 -6.296 4.884 1.00 95.19 101 PHE A O 1
ATOM 774 N N . VAL A 1 102 ? 26.382 -4.525 3.932 1.00 92.19 102 VAL A N 1
ATOM 775 C CA . VAL A 1 102 ? 26.797 -3.814 5.144 1.00 92.19 102 VAL A CA 1
ATOM 776 C C . VAL A 1 102 ? 25.936 -2.547 5.300 1.00 92.19 102 VAL A C 1
ATOM 778 O O . VAL A 1 102 ? 25.871 -1.730 4.374 1.00 92.19 102 VAL A O 1
ATOM 781 N N . PRO A 1 103 ? 25.252 -2.338 6.441 1.00 87.81 103 PRO A N 1
ATOM 782 C CA . PRO A 1 103 ? 24.443 -1.141 6.658 1.00 87.81 103 PRO A CA 1
ATOM 783 C C . PRO A 1 103 ? 25.316 0.117 6.784 1.00 87.81 103 PRO A C 1
ATOM 785 O O . PRO A 1 103 ? 26.374 0.087 7.409 1.00 87.81 103 PRO A O 1
ATOM 788 N N . ASN A 1 104 ? 24.837 1.242 6.244 1.00 85.19 104 ASN A N 1
ATOM 789 C CA . ASN A 1 104 ? 25.511 2.551 6.257 1.00 85.19 104 ASN A CA 1
ATOM 790 C C . ASN A 1 104 ? 26.886 2.597 5.549 1.00 85.19 104 ASN A C 1
ATOM 792 O O . ASN A 1 104 ? 27.685 3.486 5.831 1.00 85.19 104 ASN A O 1
ATOM 796 N N . ALA A 1 105 ? 27.171 1.682 4.616 1.00 87.00 105 ALA A N 1
ATOM 797 C CA . ALA A 1 105 ? 28.460 1.609 3.910 1.00 87.00 105 ALA A CA 1
ATOM 798 C C . ALA A 1 105 ? 28.741 2.768 2.918 1.00 87.00 105 ALA A C 1
ATOM 800 O O . ALA A 1 105 ? 29.793 2.794 2.287 1.00 87.00 105 ALA A O 1
ATOM 801 N N . GLY A 1 106 ? 27.807 3.708 2.746 1.00 86.06 106 GLY A N 1
ATOM 802 C CA . GLY A 1 106 ? 27.923 4.851 1.834 1.00 86.06 106 GLY A CA 1
ATOM 803 C C . GLY A 1 106 ? 26.565 5.481 1.510 1.00 86.06 106 GLY A C 1
ATOM 804 O O . GLY A 1 106 ? 25.524 4.933 1.872 1.00 86.06 106 GLY A O 1
ATOM 805 N N . GLU A 1 107 ? 26.562 6.611 0.799 1.00 84.88 107 GLU A N 1
ATOM 806 C CA . GLU A 1 107 ? 25.351 7.391 0.469 1.00 84.88 107 GLU A CA 1
ATOM 807 C C . GLU A 1 107 ? 24.257 6.553 -0.220 1.00 84.88 107 GLU A C 1
ATOM 809 O O . GLU A 1 107 ? 23.089 6.605 0.160 1.00 84.88 107 GLU A O 1
ATOM 814 N N . PHE A 1 108 ? 24.650 5.703 -1.172 1.00 91.50 108 PHE A N 1
ATOM 815 C CA . PHE A 1 108 ? 23.748 4.839 -1.942 1.00 91.50 108 PHE A CA 1
ATOM 816 C C . PHE A 1 108 ? 23.719 3.385 -1.439 1.00 91.50 108 PHE A C 1
ATOM 818 O O . PHE A 1 108 ? 23.216 2.490 -2.122 1.00 91.50 108 PHE A O 1
ATOM 825 N N . SER A 1 109 ? 24.223 3.133 -0.223 1.00 91.31 109 SER A N 1
ATOM 826 C CA . SER A 1 109 ? 24.197 1.798 0.399 1.00 91.31 109 SER A CA 1
ATOM 827 C C . SER A 1 109 ? 22.783 1.305 0.725 1.00 91.31 109 SER A C 1
ATOM 829 O O . SER A 1 109 ? 22.586 0.108 0.906 1.00 91.31 109 SER A O 1
ATOM 831 N N . GLU A 1 110 ? 21.798 2.208 0.768 1.00 93.12 110 GLU A N 1
ATOM 832 C CA . GLU A 1 110 ? 20.412 1.910 1.140 1.00 93.12 110 GLU A CA 1
ATOM 833 C C . GLU A 1 110 ? 19.491 1.596 -0.055 1.00 93.12 110 GLU A C 1
ATOM 835 O O . GLU A 1 110 ? 18.290 1.375 0.136 1.00 93.12 110 GLU A O 1
ATOM 840 N N . ILE A 1 111 ? 20.031 1.562 -1.281 1.00 97.00 111 ILE A N 1
ATOM 841 C CA . ILE A 1 111 ? 19.319 1.050 -2.460 1.00 97.00 111 ILE A CA 1
ATOM 842 C C . ILE A 1 111 ? 19.185 -0.474 -2.317 1.00 97.00 111 ILE A C 1
ATOM 844 O O . ILE A 1 111 ? 20.181 -1.189 -2.219 1.00 97.00 111 ILE A O 1
ATOM 848 N N . GLY A 1 112 ? 17.952 -0.980 -2.319 1.00 97.75 112 GLY A N 1
ATOM 849 C CA . GLY A 1 112 ? 17.661 -2.411 -2.425 1.00 97.75 112 GLY A CA 1
ATOM 850 C C . GLY A 1 112 ? 17.509 -2.851 -3.880 1.00 97.75 112 GLY A C 1
ATOM 851 O O . GLY A 1 112 ? 17.199 -2.034 -4.748 1.00 97.75 112 GLY A O 1
ATOM 852 N N . VAL A 1 113 ? 17.684 -4.147 -4.152 1.00 98.38 113 VAL A N 1
ATOM 853 C CA . VAL A 1 113 ? 17.490 -4.721 -5.496 1.00 98.38 113 VAL A CA 1
ATOM 854 C C . VAL A 1 113 ? 16.056 -4.436 -5.981 1.00 98.38 113 VAL A C 1
ATOM 856 O O . VAL A 1 113 ? 15.120 -4.881 -5.310 1.00 98.38 113 VAL A O 1
ATOM 859 N N . PRO A 1 114 ? 15.852 -3.718 -7.108 1.00 98.06 114 PRO A N 1
ATOM 860 C CA . PRO A 1 114 ? 14.515 -3.358 -7.583 1.00 98.06 114 PRO A CA 1
ATOM 861 C C . PRO A 1 114 ? 13.665 -4.573 -7.974 1.00 98.06 114 PRO A C 1
ATOM 863 O O . PRO A 1 114 ? 14.112 -5.451 -8.719 1.00 98.06 114 PRO A O 1
ATOM 866 N N . GLY A 1 115 ? 12.415 -4.594 -7.509 1.00 98.06 115 GLY A N 1
ATOM 867 C CA . GLY A 1 115 ? 11.476 -5.700 -7.699 1.00 98.06 115 GLY A CA 1
ATOM 868 C C . GLY A 1 115 ? 10.350 -5.449 -8.702 1.00 98.06 115 GLY A C 1
ATOM 869 O O . GLY A 1 115 ? 9.788 -6.414 -9.222 1.00 98.06 115 GLY A O 1
ATOM 870 N N . THR A 1 116 ? 10.024 -4.188 -9.015 1.00 98.19 116 THR A N 1
ATOM 871 C CA . THR A 1 116 ? 8.818 -3.813 -9.783 1.00 98.19 116 THR A CA 1
ATOM 872 C C . THR A 1 116 ? 8.662 -4.576 -11.105 1.00 98.19 116 THR A C 1
ATOM 874 O O . THR A 1 116 ? 7.596 -5.136 -11.356 1.00 98.19 116 THR A O 1
ATOM 877 N N . LEU A 1 117 ? 9.707 -4.657 -11.941 1.00 97.88 117 LEU A N 1
ATOM 878 C CA . LEU A 1 117 ? 9.625 -5.336 -13.245 1.00 97.88 117 LEU A CA 1
ATOM 879 C C . LEU A 1 117 ? 9.410 -6.852 -13.111 1.00 97.88 117 LEU A C 1
ATOM 881 O O . LEU A 1 117 ? 8.545 -7.411 -13.786 1.00 97.88 117 LEU A O 1
ATOM 885 N N . LYS A 1 118 ? 10.132 -7.516 -12.196 1.00 98.06 118 LYS A N 1
ATOM 886 C CA . LYS A 1 118 ? 9.916 -8.942 -11.889 1.00 98.06 118 LYS A CA 1
ATOM 887 C C . LYS A 1 118 ? 8.503 -9.175 -11.338 1.00 98.06 118 LYS A C 1
ATOM 889 O O . LYS A 1 118 ? 7.858 -10.167 -11.669 1.00 98.06 118 LYS A O 1
ATOM 894 N N . GLY A 1 119 ? 7.995 -8.227 -10.550 1.00 98.25 119 GLY A N 1
ATOM 895 C CA . GLY A 1 119 ? 6.639 -8.254 -10.016 1.00 98.25 119 GLY A CA 1
ATOM 896 C C . GLY A 1 119 ? 5.569 -8.133 -11.097 1.00 98.25 119 GLY A C 1
ATOM 897 O O . GLY A 1 119 ? 4.587 -8.871 -11.061 1.00 98.25 119 GLY A O 1
ATOM 898 N N . PHE A 1 120 ? 5.765 -7.272 -12.096 1.00 98.56 120 PHE A N 1
ATOM 899 C CA . PHE A 1 120 ? 4.858 -7.181 -13.243 1.00 98.56 120 PHE A CA 1
ATOM 900 C C . PHE A 1 120 ? 4.879 -8.457 -14.095 1.00 98.56 120 PHE A C 1
ATOM 902 O O . PHE A 1 120 ? 3.812 -8.913 -14.499 1.00 98.56 120 PHE A O 1
ATOM 909 N N . SER A 1 121 ? 6.040 -9.102 -14.274 1.00 98.12 121 SER A N 1
ATOM 910 C CA . SER A 1 121 ? 6.108 -10.446 -14.874 1.00 98.12 121 SER A CA 1
ATOM 911 C C . SER A 1 121 ? 5.264 -11.458 -14.092 1.00 98.12 121 SER A C 1
ATOM 913 O O . SER A 1 121 ? 4.494 -12.195 -14.698 1.00 98.12 121 SER A O 1
ATOM 915 N N . MET A 1 122 ? 5.343 -11.467 -12.755 1.00 97.94 122 MET A N 1
ATOM 916 C CA . MET A 1 122 ? 4.530 -12.358 -11.915 1.00 97.94 122 MET A CA 1
ATOM 917 C C . MET A 1 122 ? 3.025 -12.055 -12.026 1.00 97.94 122 MET A C 1
ATOM 919 O O . MET A 1 122 ? 2.223 -12.976 -12.160 1.00 97.94 122 MET A O 1
ATOM 923 N N . LEU A 1 123 ? 2.619 -10.780 -12.025 1.00 97.69 123 LEU A N 1
ATOM 924 C CA . LEU A 1 123 ? 1.214 -10.390 -12.221 1.00 97.69 123 LEU A CA 1
ATOM 925 C C . LEU A 1 123 ? 0.684 -10.800 -13.605 1.00 97.69 123 LEU A C 1
ATOM 927 O O . LEU A 1 123 ? -0.464 -11.238 -13.713 1.00 97.69 123 LEU A O 1
ATOM 931 N N . TYR A 1 124 ? 1.512 -10.706 -14.648 1.00 97.25 124 TYR A N 1
ATOM 932 C CA . TYR A 1 124 ? 1.149 -11.138 -15.996 1.00 97.25 124 TYR A CA 1
ATOM 933 C C . TYR A 1 124 ? 1.046 -12.663 -16.098 1.00 97.25 124 TYR A C 1
ATOM 935 O O . TYR A 1 124 ? 0.019 -13.167 -16.549 1.00 97.25 124 TYR A O 1
ATOM 943 N N . ASP A 1 125 ? 2.029 -13.409 -15.587 1.00 95.38 125 ASP A N 1
ATOM 944 C CA . ASP A 1 125 ? 1.988 -14.876 -15.514 1.00 95.38 125 ASP A CA 1
ATOM 945 C C . ASP A 1 125 ? 0.770 -15.362 -14.709 1.00 95.38 125 ASP A C 1
ATOM 947 O O . ASP A 1 125 ? 0.124 -16.348 -15.074 1.00 95.38 125 ASP A O 1
ATOM 951 N N . MET A 1 126 ? 0.404 -14.647 -13.641 1.00 93.00 126 MET A N 1
ATOM 952 C CA . MET A 1 126 ? -0.835 -14.882 -12.901 1.00 93.00 126 MET A CA 1
ATOM 953 C C . MET A 1 126 ? -2.080 -14.631 -13.760 1.00 93.00 126 MET A C 1
ATOM 955 O O . MET A 1 126 ? -2.971 -15.478 -13.740 1.00 93.00 126 MET A O 1
ATOM 959 N N . SER A 1 127 ? -2.138 -13.540 -14.538 1.00 92.44 127 SER A N 1
ATOM 960 C CA . SER A 1 127 ? -3.223 -13.304 -15.509 1.00 92.44 127 SER A CA 1
ATOM 961 C C . SER A 1 127 ? -3.352 -14.465 -16.499 1.00 92.44 127 SER A C 1
ATOM 963 O O . SER A 1 127 ? -4.435 -15.023 -16.675 1.00 92.44 127 SER A O 1
ATOM 965 N N . GLN A 1 128 ? -2.232 -14.913 -17.078 1.00 91.81 128 GLN A N 1
ATOM 966 C CA . GLN A 1 128 ? -2.238 -16.008 -18.050 1.00 91.81 128 GLN A CA 1
ATOM 967 C C . GLN A 1 128 ? -2.741 -17.329 -17.450 1.00 91.81 128 GLN A C 1
ATOM 969 O O . GLN A 1 128 ? -3.498 -18.058 -18.095 1.00 91.81 128 GLN A O 1
ATOM 974 N N . ARG A 1 129 ? -2.396 -17.612 -16.188 1.00 89.25 129 ARG A N 1
ATOM 975 C CA . ARG A 1 129 ? -2.847 -18.810 -15.457 1.00 89.25 129 ARG A CA 1
ATOM 976 C C . ARG A 1 129 ? -4.321 -18.757 -15.032 1.00 89.25 129 ARG A C 1
ATOM 978 O O . ARG A 1 129 ? -4.893 -19.803 -14.733 1.00 89.25 129 ARG A O 1
ATOM 985 N N . MET A 1 130 ? -4.975 -17.592 -15.036 1.00 85.25 130 MET A N 1
ATOM 986 C CA . MET A 1 130 ? -6.373 -17.449 -14.591 1.00 85.25 130 MET A CA 1
ATOM 987 C C . MET A 1 130 ? -7.421 -18.012 -15.556 1.00 85.25 130 MET A C 1
ATOM 989 O O . MET A 1 130 ? -8.580 -18.158 -15.156 1.00 85.25 130 MET A O 1
ATOM 993 N N . ARG A 1 131 ? -7.008 -18.480 -16.742 1.00 86.31 131 ARG A N 1
ATOM 994 C CA . ARG A 1 131 ? -7.826 -19.355 -17.603 1.00 86.31 131 ARG A CA 1
ATOM 995 C C . ARG A 1 131 ? -8.309 -20.601 -16.850 1.00 86.31 131 ARG A C 1
ATOM 997 O O . ARG A 1 131 ? -9.454 -21.005 -17.015 1.00 86.31 131 ARG A O 1
ATOM 1004 N N . ALA A 1 132 ? -7.494 -21.139 -15.933 1.00 86.94 132 ALA A N 1
ATOM 1005 C CA . ALA A 1 132 ? -7.873 -22.247 -15.045 1.00 86.94 132 ALA A CA 1
ATOM 1006 C C . ALA A 1 132 ? -9.003 -21.896 -14.050 1.00 86.94 132 ALA A C 1
ATOM 1008 O O . ALA A 1 132 ? -9.592 -22.785 -13.447 1.00 86.94 132 ALA A O 1
ATOM 1009 N N . CYS A 1 133 ? -9.315 -20.607 -13.888 1.00 88.38 133 CYS A N 1
ATOM 1010 C CA . CYS A 1 133 ? -10.435 -20.094 -13.101 1.00 88.38 133 CYS A CA 1
ATOM 1011 C C . CYS A 1 133 ? -11.583 -19.557 -13.983 1.00 88.38 133 CYS A C 1
ATOM 1013 O O . CYS A 1 133 ? -12.436 -18.818 -13.488 1.00 88.38 133 CYS A O 1
ATOM 1015 N N . GLY A 1 134 ? -11.588 -19.868 -15.287 1.00 83.38 134 GLY A N 1
ATOM 1016 C CA . GLY A 1 134 ? -12.557 -19.359 -16.264 1.00 83.38 134 GLY A CA 1
ATOM 1017 C C . GLY A 1 134 ? -12.390 -17.878 -16.628 1.00 83.38 134 GLY A C 1
ATOM 1018 O O . GLY A 1 134 ? -13.294 -17.294 -17.214 1.00 83.38 134 GLY A O 1
ATOM 1019 N N . VAL A 1 135 ? -11.276 -17.232 -16.271 1.00 83.81 135 VAL A N 1
ATOM 1020 C CA . VAL A 1 135 ? -11.028 -15.817 -16.593 1.00 83.81 135 VAL A CA 1
ATOM 1021 C C . VAL A 1 135 ? -9.992 -15.739 -17.709 1.00 83.81 135 VAL A C 1
ATOM 1023 O O . VAL A 1 135 ? -8.810 -15.997 -17.486 1.00 83.81 135 VAL A O 1
ATOM 1026 N N . ASP A 1 136 ? -10.440 -15.388 -18.912 1.00 83.94 136 ASP A N 1
ATOM 1027 C CA . ASP A 1 136 ? -9.556 -15.265 -20.069 1.00 83.94 136 ASP A CA 1
ATOM 1028 C C . ASP A 1 136 ? -8.780 -13.934 -20.060 1.00 83.94 136 ASP A C 1
ATOM 1030 O O . ASP A 1 136 ? -9.414 -12.877 -20.128 1.00 83.94 136 ASP A O 1
ATOM 1034 N N . PRO A 1 137 ? -7.436 -13.954 -20.096 1.00 82.94 137 PRO A N 1
ATOM 1035 C CA . PRO A 1 137 ? -6.633 -12.783 -20.438 1.00 82.94 137 PRO A CA 1
ATOM 1036 C C . PRO A 1 137 ? -6.853 -12.401 -21.906 1.00 82.94 137 PRO A C 1
ATOM 1038 O O . PRO A 1 137 ? -7.078 -13.276 -22.752 1.00 82.94 137 PRO A O 1
ATOM 1041 N N . LYS A 1 138 ? -6.784 -11.103 -22.220 1.00 84.25 138 LYS A N 1
ATOM 1042 C CA . LYS A 1 138 ? -7.033 -10.587 -23.584 1.00 84.25 138 LYS A CA 1
ATOM 1043 C C . LYS A 1 138 ? -5.952 -9.653 -24.130 1.00 84.25 138 LYS A C 1
ATOM 1045 O O . LYS A 1 138 ? -6.006 -9.350 -25.316 1.00 84.25 138 LYS A O 1
ATOM 1050 N N . LEU A 1 139 ? -5.008 -9.200 -23.306 1.00 93.38 139 LEU A N 1
ATOM 1051 C CA . LEU A 1 139 ? -3.934 -8.297 -23.726 1.00 93.38 139 LEU A CA 1
ATOM 1052 C C . LEU A 1 139 ? -2.613 -9.054 -23.850 1.00 93.38 139 LEU A C 1
ATOM 1054 O O . LEU A 1 139 ? -2.266 -9.841 -22.965 1.00 93.38 139 LEU A O 1
ATOM 1058 N N . GLU A 1 140 ? -1.861 -8.796 -24.920 1.00 95.19 140 GLU A N 1
ATOM 1059 C CA . GLU A 1 140 ? -0.455 -9.185 -24.964 1.00 95.19 140 GLU A CA 1
ATOM 1060 C C . GLU A 1 140 ? 0.360 -8.252 -24.060 1.00 95.19 140 GLU A C 1
ATOM 1062 O O . GLU A 1 140 ? -0.040 -7.121 -23.779 1.00 95.19 140 GLU A O 1
ATOM 1067 N N . TRP A 1 141 ? 1.536 -8.703 -23.618 1.00 97.31 141 TRP A N 1
ATOM 1068 C CA . TRP A 1 141 ? 2.407 -7.929 -22.726 1.00 97.31 141 TRP A CA 1
ATOM 1069 C C . TRP A 1 141 ? 2.648 -6.493 -23.218 1.00 97.31 141 TRP A C 1
ATOM 1071 O O . TRP A 1 141 ? 2.532 -5.550 -22.438 1.00 97.31 141 TRP A O 1
ATOM 1081 N N . LYS A 1 142 ? 2.914 -6.316 -24.518 1.00 97.56 142 LYS A N 1
ATOM 1082 C CA . LYS A 1 142 ? 3.153 -5.003 -25.138 1.00 97.56 142 LYS A CA 1
ATOM 1083 C C . LYS A 1 142 ? 1.962 -4.041 -24.987 1.00 97.56 142 LYS A C 1
ATOM 1085 O O . LYS A 1 142 ? 2.161 -2.850 -24.751 1.00 97.56 142 LYS A O 1
ATOM 1090 N N . ASP A 1 143 ? 0.733 -4.560 -25.040 1.00 96.81 143 ASP A N 1
ATOM 1091 C CA . ASP A 1 143 ? -0.501 -3.765 -25.053 1.00 96.81 143 ASP A CA 1
ATOM 1092 C C . ASP A 1 143 ? -0.798 -3.131 -23.683 1.00 96.81 143 ASP A C 1
ATOM 1094 O O . ASP A 1 143 ? -1.554 -2.161 -23.588 1.00 96.81 143 ASP A O 1
ATOM 1098 N N . LEU A 1 144 ? -0.165 -3.637 -22.616 1.00 97.62 144 LEU A N 1
ATOM 1099 C CA . LEU A 1 144 ? -0.214 -3.074 -21.260 1.00 97.62 144 LEU A CA 1
ATOM 1100 C C . LEU A 1 144 ? 0.512 -1.719 -21.148 1.00 97.62 144 LEU A C 1
ATOM 1102 O O . LEU A 1 144 ? 0.298 -0.965 -20.194 1.00 97.62 144 LEU A O 1
ATOM 1106 N N . PHE A 1 145 ? 1.381 -1.396 -22.110 1.00 98.19 145 PHE A N 1
ATOM 1107 C CA . PHE A 1 145 ? 2.231 -0.206 -22.065 1.00 98.19 145 PHE A CA 1
ATOM 1108 C C . PHE A 1 145 ? 1.837 0.871 -23.082 1.00 98.19 145 PHE A C 1
ATOM 1110 O O . PHE A 1 145 ? 2.288 2.002 -22.937 1.00 98.19 145 PHE A O 1
ATOM 1117 N N . THR A 1 146 ? 0.962 0.584 -24.051 1.00 96.69 146 THR A N 1
ATOM 1118 C CA . THR A 1 146 ? 0.602 1.497 -25.156 1.00 96.69 146 THR A CA 1
ATOM 1119 C C . THR A 1 146 ? 0.196 2.903 -24.694 1.00 96.69 146 THR A C 1
ATOM 1121 O O . THR A 1 146 ? 0.834 3.889 -25.070 1.00 96.69 146 THR A O 1
ATOM 1124 N N . GLU A 1 147 ? -0.818 3.027 -23.830 1.00 97.56 147 GLU A N 1
ATOM 1125 C CA . GLU A 1 147 ? -1.244 4.344 -23.325 1.00 97.56 147 GLU A CA 1
ATOM 1126 C C . GLU A 1 147 ? -0.253 4.935 -22.303 1.00 97.56 147 GLU A C 1
ATOM 1128 O O . GLU A 1 147 ? -0.188 6.153 -22.146 1.00 97.56 147 GLU A O 1
ATOM 1133 N N . ASN A 1 148 ? 0.564 4.103 -21.648 1.00 98.25 148 ASN A N 1
ATOM 1134 C CA . ASN A 1 148 ? 1.616 4.546 -20.728 1.00 98.25 148 ASN A CA 1
ATOM 1135 C C . ASN A 1 148 ? 2.795 5.206 -21.469 1.00 98.25 148 ASN A C 1
ATOM 1137 O O . ASN A 1 148 ? 3.243 6.278 -21.066 1.00 98.25 148 ASN A O 1
ATOM 1141 N N . ILE A 1 149 ? 3.252 4.623 -22.584 1.00 98.56 149 ILE A N 1
ATOM 1142 C CA . ILE A 1 149 ? 4.267 5.205 -23.480 1.00 98.56 149 ILE A CA 1
ATOM 1143 C C . ILE A 1 149 ? 3.784 6.582 -23.948 1.00 98.56 149 ILE A C 1
ATOM 1145 O O . ILE A 1 149 ? 4.428 7.598 -23.694 1.00 98.56 149 ILE A O 1
ATOM 1149 N N . LYS A 1 150 ? 2.579 6.632 -24.525 1.00 97.62 150 LYS A N 1
ATOM 1150 C CA . LYS A 1 150 ? 1.941 7.865 -25.004 1.00 97.62 150 LYS A CA 1
ATOM 1151 C C . LYS A 1 150 ? 1.782 8.924 -23.906 1.00 97.62 150 LYS A C 1
ATOM 1153 O O . LYS A 1 150 ? 1.994 10.107 -24.176 1.00 97.62 150 LYS A O 1
ATOM 1158 N N . LEU A 1 151 ? 1.433 8.538 -22.675 1.00 97.19 151 LEU A N 1
ATOM 1159 C CA . LEU A 1 151 ? 1.344 9.457 -21.532 1.00 97.19 151 LEU A CA 1
ATOM 1160 C C . LEU A 1 151 ? 2.708 10.074 -21.184 1.00 97.19 151 LEU A C 1
ATOM 1162 O O . LEU A 1 151 ? 2.784 11.280 -20.953 1.00 97.19 151 LEU A O 1
ATOM 1166 N N . ALA A 1 152 ? 3.776 9.274 -21.186 1.00 96.38 152 ALA A N 1
ATOM 1167 C CA . ALA A 1 152 ? 5.127 9.744 -20.888 1.00 96.38 152 ALA A CA 1
ATOM 1168 C C . ALA A 1 152 ? 5.675 10.728 -21.951 1.00 96.38 152 ALA A C 1
ATOM 1170 O O . ALA A 1 152 ? 6.391 11.667 -21.597 1.00 96.38 152 ALA A O 1
ATOM 1171 N N . GLU A 1 153 ? 5.291 10.578 -23.226 1.00 94.69 153 GLU A N 1
ATOM 1172 C CA . GLU A 1 153 ? 5.692 11.472 -24.335 1.00 94.69 153 GLU A CA 1
ATOM 1173 C C . GLU A 1 153 ? 4.843 12.744 -24.458 1.00 94.69 153 GLU A C 1
ATOM 1175 O O . GLU A 1 153 ? 5.354 13.855 -24.645 1.00 94.69 153 GLU A O 1
ATOM 1180 N N . THR A 1 154 ? 3.518 12.584 -24.405 1.00 93.88 154 THR A N 1
ATOM 1181 C CA . THR A 1 154 ? 2.567 13.691 -24.609 1.00 93.88 154 THR A CA 1
ATOM 1182 C C . THR A 1 154 ? 2.391 14.548 -23.358 1.00 93.88 154 THR A C 1
ATOM 1184 O O . THR A 1 154 ? 1.998 15.715 -23.467 1.00 93.88 154 THR A O 1
ATOM 1187 N N . GLY A 1 155 ? 2.737 13.989 -22.197 1.00 92.62 155 GLY A N 1
ATOM 1188 C CA . GLY A 1 155 ? 2.807 14.652 -20.907 1.00 92.62 155 GLY A CA 1
ATOM 1189 C C . GLY A 1 155 ? 1.470 14.822 -20.189 1.00 92.62 155 GLY A C 1
ATOM 1190 O O . GLY A 1 155 ? 0.390 14.818 -20.790 1.00 92.62 155 GLY A O 1
ATOM 1191 N N . TRP A 1 156 ? 1.558 15.029 -18.877 1.00 92.06 156 TRP A N 1
ATOM 1192 C CA . TRP A 1 156 ? 0.425 15.280 -17.985 1.00 92.06 156 TRP A CA 1
ATOM 1193 C C . TRP A 1 156 ? 0.515 16.668 -17.343 1.00 92.06 156 TRP A C 1
ATOM 1195 O O . TRP A 1 156 ? 1.561 17.314 -17.353 1.00 92.06 156 TRP A O 1
ATOM 1205 N N . ASN A 1 157 ? -0.603 17.142 -16.800 1.00 89.56 157 ASN A N 1
ATOM 1206 C CA . ASN A 1 157 ? -0.660 18.432 -16.117 1.00 89.56 157 ASN A CA 1
ATOM 1207 C C . ASN A 1 157 ? -0.098 18.282 -14.694 1.00 89.56 157 ASN A C 1
ATOM 1209 O O . ASN A 1 157 ? -0.393 17.290 -14.026 1.00 89.56 157 ASN A O 1
ATOM 1213 N N . GLU A 1 158 ? 0.653 19.277 -14.218 1.00 82.12 158 GLU A N 1
ATOM 1214 C CA . GLU A 1 158 ? 1.097 19.337 -12.821 1.00 82.12 158 GLU A CA 1
ATOM 1215 C C . GLU A 1 158 ? -0.102 19.355 -11.856 1.00 82.12 158 GLU A C 1
ATOM 1217 O O . GLU A 1 158 ? -1.087 20.062 -12.081 1.00 82.12 158 GLU A O 1
ATOM 1222 N N . THR A 1 159 ? 0.000 18.609 -10.753 1.00 82.56 159 THR A N 1
ATOM 1223 C CA . THR A 1 159 ? -0.974 18.653 -9.657 1.00 82.56 159 THR A CA 1
ATOM 1224 C C . THR A 1 159 ? -0.445 19.438 -8.450 1.00 82.56 159 THR A C 1
ATOM 1226 O O . THR A 1 159 ? 0.773 19.530 -8.248 1.00 82.56 159 THR A O 1
ATOM 1229 N N . PRO A 1 160 ? -1.323 19.957 -7.567 1.00 80.25 160 PRO A N 1
ATOM 1230 C CA . PRO A 1 160 ? -0.894 20.625 -6.337 1.00 80.25 160 PRO A CA 1
ATOM 1231 C C . PRO A 1 160 ? -0.048 19.734 -5.413 1.00 80.25 160 PRO A C 1
ATOM 1233 O O . PRO A 1 160 ? 0.797 20.240 -4.672 1.00 80.25 160 PRO A O 1
ATOM 1236 N N . HIS A 1 161 ? -0.256 18.410 -5.430 1.00 76.88 161 HIS A N 1
ATOM 1237 C CA . HIS A 1 161 ? 0.573 17.487 -4.657 1.00 76.88 161 HIS A CA 1
ATOM 1238 C C . HIS A 1 161 ? 1.959 17.314 -5.278 1.00 76.88 161 HIS A C 1
ATOM 1240 O O . HIS A 1 161 ? 2.948 17.376 -4.544 1.00 76.88 161 HIS A O 1
ATOM 1246 N N . TYR A 1 162 ? 2.039 17.135 -6.600 1.00 79.06 162 TYR A N 1
ATOM 1247 C CA . TYR A 1 162 ? 3.302 17.014 -7.326 1.00 79.06 162 TYR A CA 1
ATOM 1248 C C . TYR A 1 162 ? 4.183 18.242 -7.076 1.00 79.06 162 TYR A C 1
ATOM 1250 O O . TYR A 1 162 ? 5.294 18.110 -6.560 1.00 79.06 162 TYR A O 1
ATOM 1258 N N . LYS A 1 163 ? 3.621 19.439 -7.294 1.00 78.69 163 LYS A N 1
ATOM 1259 C CA . LYS A 1 163 ? 4.295 20.729 -7.096 1.00 78.69 163 LYS A CA 1
ATOM 1260 C C . LYS A 1 163 ? 4.937 20.873 -5.719 1.00 78.69 163 LYS A C 1
ATOM 1262 O O . LYS A 1 163 ? 6.056 21.359 -5.595 1.00 78.69 163 LYS A O 1
ATOM 1267 N N . LYS A 1 164 ? 4.252 20.412 -4.664 1.00 75.88 164 LYS A N 1
ATOM 1268 C CA . LYS A 1 164 ? 4.799 20.451 -3.302 1.00 75.88 164 LYS A CA 1
ATOM 1269 C C . LYS A 1 164 ? 6.065 19.593 -3.162 1.00 75.88 164 LYS A C 1
ATOM 1271 O O . LYS A 1 164 ? 7.024 20.051 -2.552 1.00 75.88 164 LYS A O 1
ATOM 1276 N N . ASN A 1 165 ? 6.063 18.373 -3.703 1.00 76.00 165 ASN A N 1
ATOM 1277 C CA . ASN A 1 165 ? 7.203 17.451 -3.600 1.00 76.00 165 ASN A CA 1
ATOM 1278 C C . ASN A 1 165 ? 8.349 17.818 -4.559 1.00 76.00 165 ASN A C 1
ATOM 1280 O O . ASN A 1 165 ? 9.492 17.444 -4.305 1.00 76.00 165 ASN A O 1
ATOM 1284 N N . TRP A 1 166 ? 8.064 18.536 -5.651 1.00 74.94 166 TRP A N 1
ATOM 1285 C CA . TRP A 1 166 ? 9.064 18.996 -6.623 1.00 74.94 166 TRP A CA 1
ATOM 1286 C C . TRP A 1 166 ? 10.165 19.832 -5.956 1.00 74.94 166 TRP A C 1
ATOM 1288 O O . TRP A 1 166 ? 11.350 19.562 -6.128 1.00 74.94 166 TRP A O 1
ATOM 1298 N N . HIS A 1 167 ? 9.781 20.761 -5.074 1.00 67.38 167 HIS A N 1
ATOM 1299 C CA . HIS A 1 167 ? 10.728 21.581 -4.312 1.00 67.38 167 HIS A CA 1
ATOM 1300 C C . HIS A 1 167 ? 11.624 20.778 -3.341 1.00 67.38 167 HIS A C 1
ATOM 1302 O O . HIS A 1 167 ? 12.686 21.266 -2.963 1.00 67.38 167 HIS A O 1
ATOM 1308 N N . GLU A 1 168 ? 11.254 19.548 -2.958 1.00 67.44 168 GLU A N 1
ATOM 1309 C CA . GLU A 1 168 ? 12.061 18.690 -2.067 1.00 67.44 168 GLU A CA 1
ATOM 1310 C C . GLU A 1 168 ? 13.274 18.044 -2.779 1.00 67.44 168 GLU A C 1
ATOM 1312 O O . GLU A 1 168 ? 14.177 17.511 -2.114 1.00 67.44 168 GLU A O 1
ATOM 1317 N N . LEU A 1 169 ? 13.339 18.108 -4.120 1.00 65.94 169 LEU A N 1
ATOM 1318 C CA . LEU A 1 169 ? 14.530 17.696 -4.873 1.00 65.94 169 LEU A CA 1
ATOM 1319 C C . LEU A 1 169 ? 15.641 18.767 -4.875 1.00 65.94 169 LEU A C 1
ATOM 1321 O O . LEU A 1 169 ? 16.812 18.420 -5.024 1.00 65.94 169 LEU A O 1
ATOM 1325 N N . GLY A 1 170 ? 15.300 20.038 -4.637 1.00 60.84 170 GLY A N 1
ATOM 1326 C CA . GLY A 1 170 ? 16.225 21.173 -4.728 1.00 60.84 170 GLY A CA 1
ATOM 1327 C C . GLY A 1 170 ? 16.566 21.557 -6.175 1.00 60.84 170 GLY A C 1
ATOM 1328 O O . GLY A 1 170 ? 15.835 21.226 -7.100 1.00 60.84 170 GLY A O 1
ATOM 1329 N N . ASN A 1 171 ? 17.699 22.237 -6.378 1.00 51.16 171 ASN A N 1
ATOM 1330 C CA . ASN A 1 171 ? 18.165 22.682 -7.705 1.00 51.16 171 ASN A CA 1
ATOM 1331 C C . ASN A 1 171 ? 18.823 21.563 -8.544 1.00 51.16 171 ASN A C 1
ATOM 1333 O O . ASN A 1 171 ? 19.526 21.856 -9.510 1.00 51.16 171 ASN A O 1
ATOM 1337 N N . ALA A 1 172 ? 18.652 20.291 -8.173 1.00 51.56 172 ALA A N 1
ATOM 1338 C CA . ALA A 1 172 ? 19.191 19.178 -8.945 1.00 51.56 172 ALA A CA 1
ATOM 1339 C C . ALA A 1 172 ? 18.469 19.104 -10.307 1.00 51.56 172 ALA A C 1
ATOM 1341 O O . ALA A 1 172 ? 17.242 18.980 -10.326 1.00 51.56 172 ALA A O 1
ATOM 1342 N N . PRO A 1 173 ? 19.178 19.180 -11.451 1.00 49.75 173 PRO A N 1
ATOM 1343 C CA . PRO A 1 173 ? 18.532 19.061 -12.750 1.00 49.75 173 PRO A CA 1
ATOM 1344 C C . PRO A 1 173 ? 17.922 17.665 -12.878 1.00 49.75 173 PRO A C 1
ATOM 1346 O O . PRO A 1 173 ? 18.633 16.668 -12.782 1.00 49.75 173 PRO A O 1
ATOM 1349 N N . HIS A 1 174 ? 16.611 17.582 -13.104 1.00 64.88 174 HIS A N 1
ATOM 1350 C CA . HIS A 1 174 ? 15.935 16.317 -13.384 1.00 64.88 174 HIS A CA 1
ATOM 1351 C C . HIS A 1 174 ? 16.358 15.856 -14.792 1.00 64.88 174 HIS A C 1
ATOM 1353 O O . HIS A 1 174 ? 15.884 16.435 -15.769 1.00 64.88 174 HIS A O 1
ATOM 1359 N N . PRO A 1 175 ? 17.220 14.833 -14.960 1.00 65.94 175 PRO A N 1
ATOM 1360 C CA . PRO A 1 175 ? 17.867 14.587 -16.254 1.00 65.94 175 PRO A CA 1
ATOM 1361 C C . PRO A 1 175 ? 16.916 13.998 -17.309 1.00 65.94 175 PRO A C 1
ATOM 1363 O O . PRO A 1 175 ? 17.279 13.885 -18.478 1.00 65.94 175 PRO A O 1
ATOM 1366 N N . PHE A 1 176 ? 15.707 13.604 -16.898 1.00 81.31 176 PHE A N 1
ATOM 1367 C CA . PHE A 1 176 ? 14.696 12.994 -17.757 1.00 81.31 176 PHE A CA 1
ATOM 1368 C C . PHE A 1 176 ? 13.284 13.585 -17.620 1.00 81.31 176 PHE A C 1
ATOM 1370 O O . PHE A 1 176 ? 12.431 13.244 -18.436 1.00 81.31 176 PHE A O 1
ATOM 1377 N N . ILE A 1 177 ? 13.015 14.449 -16.628 1.00 84.38 177 ILE A N 1
ATOM 1378 C CA . ILE A 1 177 ? 11.706 15.107 -16.480 1.00 84.38 177 ILE A CA 1
ATOM 1379 C C . ILE A 1 177 ? 11.807 16.534 -17.007 1.00 84.38 177 ILE A C 1
ATOM 1381 O O . ILE A 1 177 ? 12.519 17.354 -16.431 1.00 84.38 177 ILE A O 1
ATOM 1385 N N . SER A 1 178 ? 11.058 16.843 -18.062 1.00 82.06 178 SER A N 1
ATOM 1386 C CA . SER A 1 178 ? 10.946 18.199 -18.606 1.00 82.06 178 SER A CA 1
ATOM 1387 C C . SER A 1 178 ? 9.555 18.779 -18.357 1.00 82.06 178 SER A C 1
ATOM 1389 O O . SER A 1 178 ? 8.563 18.051 -18.291 1.00 82.06 178 SER A O 1
ATOM 1391 N N . ILE A 1 179 ? 9.478 20.105 -18.215 1.00 79.31 179 ILE A N 1
ATOM 1392 C CA . ILE A 1 179 ? 8.213 20.846 -18.173 1.00 79.31 179 ILE A CA 1
ATOM 1393 C C . ILE A 1 179 ? 8.151 21.710 -19.431 1.00 79.31 179 ILE A C 1
ATOM 1395 O O . ILE A 1 179 ? 8.920 22.657 -19.578 1.00 79.31 179 ILE A O 1
ATOM 1399 N N . ALA A 1 180 ? 7.241 21.380 -20.343 1.00 72.62 180 ALA A N 1
ATOM 1400 C CA . ALA A 1 180 ? 7.058 22.068 -21.616 1.00 72.62 180 ALA A CA 1
ATOM 1401 C C . ALA A 1 180 ? 5.579 22.419 -21.805 1.00 72.62 180 ALA A C 1
ATOM 1403 O O . ALA A 1 180 ? 4.711 21.560 -21.662 1.00 72.62 180 ALA A O 1
ATOM 1404 N N . GLN A 1 181 ? 5.283 23.686 -22.123 1.00 74.56 181 GLN A N 1
ATOM 1405 C CA . GLN A 1 181 ? 3.915 24.169 -22.389 1.00 74.56 181 GLN A CA 1
ATOM 1406 C C . GLN A 1 181 ? 2.902 23.822 -21.268 1.00 74.56 181 GLN A C 1
ATOM 1408 O O . GLN A 1 181 ? 1.751 23.482 -21.531 1.00 74.56 181 GLN A O 1
ATOM 1413 N N . GLY A 1 182 ? 3.340 23.868 -20.003 1.00 76.31 182 GLY A N 1
ATOM 1414 C CA . GLY A 1 182 ? 2.506 23.538 -18.837 1.00 76.31 182 GLY A CA 1
ATOM 1415 C C . GLY A 1 182 ? 2.286 22.038 -18.586 1.00 76.31 182 GLY A C 1
ATOM 1416 O O . GLY A 1 182 ? 1.546 21.683 -17.668 1.00 76.31 182 GLY A O 1
ATOM 1417 N N . LYS A 1 183 ? 2.931 21.157 -19.362 1.00 87.19 183 LYS A N 1
ATOM 1418 C CA . LYS A 1 183 ? 2.916 19.706 -19.156 1.00 87.19 183 LYS A CA 1
ATOM 1419 C C . LYS A 1 183 ? 4.264 19.182 -18.690 1.00 87.19 183 LYS A C 1
ATOM 1421 O O . LYS A 1 183 ? 5.303 19.588 -19.205 1.00 87.19 183 LYS A O 1
ATOM 1426 N N . ILE A 1 184 ? 4.222 18.226 -17.773 1.00 89.69 184 ILE A N 1
ATOM 1427 C CA . ILE A 1 184 ? 5.368 17.419 -17.360 1.00 89.69 184 ILE A CA 1
ATOM 1428 C C . ILE A 1 184 ? 5.494 16.242 -18.337 1.00 89.69 184 ILE A C 1
ATOM 1430 O O . ILE A 1 184 ? 4.482 15.641 -18.700 1.00 89.69 184 ILE A O 1
ATOM 1434 N N . LYS A 1 185 ? 6.714 15.918 -18.773 1.00 92.38 185 LYS A N 1
ATOM 1435 C CA . LYS A 1 185 ? 7.031 14.823 -19.706 1.00 92.38 185 LYS A CA 1
ATOM 1436 C C . LYS A 1 185 ? 8.204 13.982 -19.208 1.00 92.38 185 LYS A C 1
ATOM 1438 O O . LYS A 1 185 ? 9.031 14.470 -18.443 1.00 92.38 185 LYS A O 1
ATOM 1443 N N . ASN A 1 186 ? 8.300 12.742 -19.690 1.00 93.75 186 ASN A N 1
ATOM 1444 C CA . ASN A 1 186 ? 9.426 11.844 -19.427 1.00 93.75 186 ASN A CA 1
ATOM 1445 C C . ASN A 1 186 ? 9.735 10.969 -20.658 1.00 93.75 186 ASN A C 1
ATOM 1447 O O . ASN A 1 186 ? 9.400 9.786 -20.722 1.00 93.75 186 ASN A O 1
ATOM 1451 N N . GLU A 1 187 ? 10.379 11.569 -21.660 1.00 93.50 187 GLU A N 1
ATOM 1452 C CA . GLU A 1 187 ? 10.684 10.924 -22.948 1.00 93.50 187 GLU A CA 1
ATOM 1453 C C . GLU A 1 187 ? 11.671 9.749 -22.809 1.00 93.50 187 GLU A C 1
ATOM 1455 O O . GLU A 1 187 ? 11.598 8.779 -23.564 1.00 93.50 187 GLU A O 1
ATOM 1460 N N . LYS A 1 188 ? 12.564 9.780 -21.807 1.00 95.31 188 LYS A N 1
ATOM 1461 C CA . LYS A 1 188 ? 13.456 8.645 -21.510 1.00 95.31 188 LYS A CA 1
ATOM 1462 C C . LYS A 1 188 ? 12.664 7.435 -21.027 1.00 95.31 188 LYS A C 1
ATOM 1464 O O . LYS A 1 188 ? 12.856 6.344 -21.556 1.00 95.31 188 LYS A O 1
ATOM 1469 N N . LEU A 1 189 ? 11.731 7.635 -20.094 1.00 96.81 189 LEU A N 1
ATOM 1470 C CA . LEU A 1 189 ? 10.853 6.566 -19.624 1.00 96.81 189 LEU A CA 1
ATOM 1471 C C . LEU A 1 189 ? 9.936 6.047 -20.736 1.00 96.81 189 LEU A C 1
ATOM 1473 O O . LEU A 1 189 ? 9.705 4.847 -20.793 1.00 96.81 189 LEU A O 1
ATOM 1477 N N . ALA A 1 190 ? 9.463 6.902 -21.650 1.00 97.69 190 ALA A N 1
ATOM 1478 C CA . ALA A 1 190 ? 8.695 6.453 -22.813 1.00 97.69 190 ALA A CA 1
ATOM 1479 C C . ALA A 1 190 ? 9.473 5.452 -23.683 1.00 97.69 190 ALA A C 1
ATOM 1481 O O . ALA A 1 190 ? 8.924 4.427 -24.085 1.00 97.69 190 ALA A O 1
ATOM 1482 N N . ASN A 1 191 ? 10.761 5.708 -23.928 1.00 97.94 191 ASN A N 1
ATOM 1483 C CA . ASN A 1 191 ? 11.622 4.786 -24.672 1.00 97.94 191 ASN A CA 1
ATOM 1484 C C . ASN A 1 191 ? 11.901 3.500 -23.882 1.00 97.94 191 ASN A C 1
ATOM 1486 O O . ASN A 1 191 ? 11.684 2.414 -24.409 1.00 97.94 191 ASN A O 1
ATOM 1490 N N . THR A 1 192 ? 12.228 3.601 -22.591 1.00 98.06 192 THR A N 1
ATOM 1491 C CA . THR A 1 192 ? 12.351 2.432 -21.699 1.00 98.06 192 THR A CA 1
ATOM 1492 C C . THR A 1 192 ? 11.076 1.580 -21.683 1.00 98.06 192 THR A C 1
ATOM 1494 O O . THR A 1 192 ? 11.150 0.355 -21.660 1.00 98.06 192 THR A O 1
ATOM 1497 N N . LEU A 1 193 ? 9.890 2.197 -21.734 1.00 98.56 193 LEU A N 1
ATOM 1498 C CA . LEU A 1 193 ? 8.606 1.495 -21.804 1.00 98.56 193 LEU A CA 1
ATOM 1499 C C . LEU A 1 193 ? 8.387 0.780 -23.146 1.00 98.56 193 LEU A C 1
ATOM 1501 O O . LEU A 1 193 ? 7.797 -0.299 -23.145 1.00 98.56 193 LEU A O 1
ATOM 1505 N N . ARG A 1 194 ? 8.882 1.322 -24.269 1.00 98.62 194 ARG A N 1
ATOM 1506 C CA . ARG A 1 194 ? 8.915 0.604 -25.560 1.00 98.62 194 ARG A CA 1
ATOM 1507 C C . ARG A 1 194 ? 9.814 -0.621 -25.483 1.00 98.62 194 ARG A C 1
ATOM 1509 O O . ARG A 1 194 ? 9.401 -1.700 -25.893 1.00 98.62 194 ARG A O 1
ATOM 1516 N N . ASP A 1 195 ? 11.006 -0.467 -24.920 1.00 98.31 195 ASP A N 1
ATOM 1517 C CA . ASP A 1 195 ? 11.955 -1.566 -24.755 1.00 98.31 195 ASP A CA 1
ATOM 1518 C C . ASP A 1 195 ? 11.368 -2.663 -23.846 1.00 98.31 195 ASP A C 1
ATOM 1520 O O . ASP A 1 195 ? 11.380 -3.835 -24.215 1.00 98.31 195 ASP A O 1
ATOM 1524 N N . ILE A 1 196 ? 10.730 -2.298 -22.723 1.00 98.31 196 ILE A N 1
ATOM 1525 C CA . ILE A 1 196 ? 9.985 -3.235 -21.857 1.00 98.31 196 ILE A CA 1
ATOM 1526 C C . ILE A 1 196 ? 8.854 -3.936 -22.625 1.00 98.31 196 ILE A C 1
ATOM 1528 O O . ILE A 1 196 ? 8.685 -5.148 -22.486 1.00 98.31 196 ILE A O 1
ATOM 1532 N N . ALA A 1 197 ? 8.074 -3.204 -23.426 1.00 98.31 197 ALA A N 1
ATOM 1533 C CA . ALA A 1 197 ? 6.981 -3.769 -24.217 1.00 98.31 197 ALA A CA 1
ATOM 1534 C C . ALA A 1 197 ? 7.485 -4.775 -25.271 1.00 98.31 197 ALA A C 1
ATOM 1536 O O . ALA A 1 197 ? 6.859 -5.818 -25.468 1.00 98.31 197 ALA A O 1
ATOM 1537 N N . ASN A 1 198 ? 8.631 -4.488 -25.896 1.00 98.06 198 ASN A N 1
ATOM 1538 C CA . ASN A 1 198 ? 9.258 -5.314 -26.929 1.00 98.06 198 ASN A CA 1
ATOM 1539 C C . ASN A 1 198 ? 10.001 -6.540 -26.364 1.00 98.06 198 ASN A C 1
ATOM 1541 O O . ASN A 1 198 ? 9.990 -7.600 -26.985 1.00 98.06 198 ASN A O 1
ATOM 1545 N N . GLU A 1 199 ? 10.635 -6.430 -25.191 1.00 95.69 199 GLU A N 1
ATOM 1546 C CA . GLU A 1 199 ? 11.379 -7.534 -24.559 1.00 95.69 199 GLU A CA 1
ATOM 1547 C C . GLU A 1 199 ? 10.490 -8.667 -24.013 1.00 95.69 199 GLU A C 1
ATOM 1549 O O . GLU A 1 199 ? 10.998 -9.760 -23.728 1.00 95.69 199 GLU A O 1
ATOM 1554 N N . GLY A 1 200 ? 9.188 -8.416 -23.847 1.00 96.25 200 GLY A N 1
ATOM 1555 C CA . GLY A 1 200 ? 8.250 -9.338 -23.208 1.00 96.25 200 GLY A CA 1
ATOM 1556 C C . GLY A 1 200 ? 8.306 -9.307 -21.668 1.00 96.25 200 GLY A C 1
ATOM 1557 O O . GLY A 1 200 ? 9.052 -8.519 -21.082 1.00 96.25 200 GLY A O 1
ATOM 1558 N N . PRO A 1 201 ? 7.534 -10.175 -20.981 1.00 95.25 201 PRO A N 1
ATOM 1559 C CA . PRO A 1 201 ? 7.431 -10.173 -19.515 1.00 95.25 201 PRO A CA 1
ATOM 1560 C C . PRO A 1 201 ? 8.771 -10.420 -18.806 1.00 95.25 201 PRO A C 1
ATOM 1562 O O . PRO A 1 201 ? 9.020 -9.897 -17.720 1.00 95.25 201 PRO A O 1
ATOM 1565 N N . TYR A 1 202 ? 9.674 -11.172 -19.436 1.00 94.88 202 TYR A N 1
ATOM 1566 C CA . TYR A 1 202 ? 10.969 -11.543 -18.870 1.00 94.88 202 TYR A CA 1
ATOM 1567 C C . TYR A 1 202 ? 12.045 -10.494 -19.192 1.00 94.88 202 TYR A C 1
ATOM 1569 O O . TYR A 1 202 ? 12.928 -10.725 -20.016 1.00 94.88 202 TYR A O 1
ATOM 1577 N N . SER A 1 203 ? 11.960 -9.337 -18.527 1.00 96.25 203 SER A N 1
ATOM 1578 C CA . SER A 1 203 ? 12.860 -8.186 -18.715 1.00 96.25 203 SER A CA 1
ATOM 1579 C C . SER A 1 203 ? 14.355 -8.540 -18.681 1.00 96.25 203 SER A C 1
ATOM 1581 O O . SER A 1 203 ? 14.827 -9.314 -17.841 1.00 96.25 203 SER A O 1
ATOM 1583 N N . SER A 1 204 ? 15.134 -7.885 -19.545 1.00 97.19 204 SER A N 1
ATOM 1584 C CA . SER A 1 204 ? 16.588 -8.002 -19.617 1.00 97.19 204 SER A CA 1
ATOM 1585 C C . SER A 1 204 ? 17.323 -7.504 -18.378 1.00 97.19 204 SER A C 1
ATOM 1587 O O . SER A 1 204 ? 18.485 -7.859 -18.225 1.00 97.19 204 SER A O 1
ATOM 1589 N N . LEU A 1 205 ? 16.671 -6.789 -17.451 1.00 97.81 205 LEU A N 1
ATOM 1590 C CA . LEU A 1 205 ? 17.259 -6.437 -16.152 1.00 97.81 205 LEU A CA 1
ATOM 1591 C C . LEU A 1 205 ? 17.697 -7.682 -15.361 1.00 97.81 205 LEU A C 1
ATOM 1593 O O . LEU A 1 205 ? 18.750 -7.678 -14.726 1.00 97.81 205 LEU A O 1
ATOM 1597 N N . TYR A 1 206 ? 16.925 -8.767 -15.450 1.00 97.50 206 TYR A N 1
ATOM 1598 C CA . TYR A 1 206 ? 17.166 -10.017 -14.724 1.00 97.50 206 TYR A CA 1
ATOM 1599 C C . TYR A 1 206 ? 17.798 -11.103 -15.613 1.00 97.50 206 TYR A C 1
ATOM 1601 O O . TYR A 1 206 ? 17.672 -12.290 -15.317 1.00 97.50 206 TYR A O 1
ATOM 1609 N N . ARG A 1 207 ? 18.460 -10.716 -16.716 1.00 95.81 207 ARG A N 1
ATOM 1610 C CA . ARG A 1 207 ? 19.176 -11.629 -17.625 1.00 95.81 207 ARG A CA 1
ATOM 1611 C C . ARG A 1 207 ? 20.659 -11.244 -17.727 1.00 95.81 207 ARG A C 1
ATOM 1613 O O . ARG A 1 207 ? 20.954 -10.052 -17.855 1.00 95.81 207 ARG A O 1
ATOM 1620 N N . PRO A 1 208 ? 21.601 -12.210 -17.726 1.00 93.06 208 PRO A N 1
ATOM 1621 C CA . PRO A 1 208 ? 23.013 -11.918 -17.960 1.00 93.06 208 PRO A CA 1
ATOM 1622 C C . PRO A 1 208 ? 23.189 -11.182 -19.289 1.00 93.06 208 PRO A C 1
ATOM 1624 O O . PRO A 1 208 ? 22.576 -11.551 -20.289 1.00 93.06 208 PRO A O 1
ATOM 1627 N N . ASN A 1 209 ? 24.014 -10.133 -19.305 1.00 91.69 209 ASN A N 1
ATOM 1628 C CA . ASN A 1 209 ? 24.262 -9.302 -20.490 1.00 91.69 209 ASN A CA 1
ATOM 1629 C C . ASN A 1 209 ? 23.000 -8.684 -21.136 1.00 91.69 209 ASN A C 1
ATOM 1631 O O . ASN A 1 209 ? 23.032 -8.299 -22.307 1.00 91.69 209 ASN A O 1
ATOM 1635 N N . GLY A 1 210 ? 21.904 -8.529 -20.389 1.00 96.88 210 GLY A N 1
ATOM 1636 C CA . GLY A 1 210 ? 20.749 -7.751 -20.829 1.00 96.88 210 GLY A CA 1
ATOM 1637 C C . GLY A 1 210 ? 21.050 -6.254 -20.973 1.00 96.88 210 GLY A C 1
ATOM 1638 O O . GLY A 1 210 ? 21.973 -5.740 -20.336 1.00 96.88 210 GLY A O 1
ATOM 1639 N N . PHE A 1 211 ? 20.271 -5.539 -21.795 1.00 96.94 211 PHE A N 1
ATOM 1640 C CA . PHE A 1 211 ? 20.430 -4.091 -21.978 1.00 96.94 211 PHE A CA 1
ATOM 1641 C C . PHE A 1 211 ? 20.215 -3.344 -20.658 1.00 96.94 211 PHE A C 1
ATOM 1643 O O . PHE A 1 211 ? 21.147 -2.708 -20.162 1.00 96.94 211 PHE A O 1
ATOM 1650 N N . PHE A 1 212 ? 19.048 -3.519 -20.028 1.00 97.94 212 PHE A N 1
ATOM 1651 C CA . PHE A 1 212 ? 18.765 -2.901 -18.733 1.00 97.94 212 PHE A CA 1
ATOM 1652 C C . PHE A 1 212 ? 19.733 -3.375 -17.645 1.00 97.94 212 PHE A C 1
ATOM 1654 O O . PHE A 1 212 ? 20.147 -2.568 -16.820 1.00 97.94 212 PHE A O 1
ATOM 1661 N N . HIS A 1 213 ? 20.151 -4.649 -17.665 1.00 98.44 213 HIS A N 1
ATOM 1662 C CA . HIS A 1 213 ? 21.117 -5.170 -16.694 1.00 98.44 213 HIS A CA 1
ATOM 1663 C C . HIS A 1 213 ? 22.459 -4.435 -16.769 1.00 98.44 213 HIS A C 1
ATOM 1665 O O . HIS A 1 213 ? 22.968 -3.997 -15.742 1.00 98.44 213 HIS A O 1
ATOM 1671 N N . ARG A 1 214 ? 23.029 -4.255 -17.972 1.00 98.12 214 ARG A N 1
ATOM 1672 C CA . ARG A 1 214 ? 24.285 -3.503 -18.137 1.00 98.12 214 ARG A CA 1
ATOM 1673 C C . ARG A 1 214 ? 24.133 -2.047 -17.705 1.00 98.12 214 ARG A C 1
ATOM 1675 O O . ARG A 1 214 ? 24.994 -1.555 -16.983 1.00 98.12 214 ARG A O 1
ATOM 1682 N N . THR A 1 215 ? 23.054 -1.381 -18.116 1.00 97.94 215 THR A N 1
ATOM 1683 C CA . THR A 1 215 ? 22.802 0.027 -17.772 1.00 97.94 215 THR A CA 1
ATOM 1684 C C . THR A 1 215 ? 22.692 0.215 -16.259 1.00 97.94 215 THR A C 1
ATOM 1686 O O . THR A 1 215 ? 23.471 0.970 -15.682 1.00 97.94 215 THR A O 1
ATOM 1689 N N . VAL A 1 216 ? 21.820 -0.554 -15.598 1.00 97.94 216 VAL A N 1
ATOM 1690 C CA . VAL A 1 216 ? 21.622 -0.493 -14.142 1.00 97.94 216 VAL A CA 1
ATOM 1691 C C . VAL A 1 216 ? 22.899 -0.861 -13.384 1.00 97.94 216 VAL A C 1
ATOM 1693 O O . VAL A 1 216 ? 23.287 -0.149 -12.463 1.00 97.94 216 VAL A O 1
ATOM 1696 N N . MET A 1 217 ? 23.615 -1.919 -13.783 1.00 97.88 217 MET A N 1
ATOM 1697 C CA . MET A 1 217 ? 24.863 -2.297 -13.109 1.00 97.88 217 MET A CA 1
ATOM 1698 C C . MET A 1 217 ? 25.975 -1.256 -13.266 1.00 97.88 217 MET A C 1
ATOM 1700 O O . MET A 1 217 ? 26.777 -1.095 -12.349 1.00 97.88 217 MET A O 1
ATOM 1704 N N . ASN A 1 218 ? 26.049 -0.544 -14.392 1.00 98.00 218 ASN A N 1
ATOM 1705 C CA . ASN A 1 218 ? 27.030 0.527 -14.578 1.00 98.00 218 ASN A CA 1
ATOM 1706 C C . ASN A 1 218 ? 26.687 1.760 -13.728 1.00 98.00 218 ASN A C 1
ATOM 1708 O O . ASN A 1 218 ? 27.572 2.309 -13.073 1.00 98.00 218 ASN A O 1
ATOM 1712 N N . GLU A 1 219 ? 25.410 2.143 -13.672 1.00 96.62 219 GLU A N 1
ATOM 1713 C CA . GLU A 1 219 ? 24.923 3.227 -12.809 1.00 96.62 219 GLU A CA 1
ATOM 1714 C C . GLU A 1 219 ? 25.174 2.915 -11.327 1.00 96.62 219 GLU A C 1
ATOM 1716 O O . GLU A 1 219 ? 25.797 3.714 -10.630 1.00 96.62 219 GLU A O 1
ATOM 1721 N N . LEU A 1 220 ? 24.796 1.722 -10.857 1.00 96.19 220 LEU A N 1
ATOM 1722 C CA . LEU A 1 220 ? 25.000 1.301 -9.467 1.00 96.19 220 LEU A CA 1
ATOM 1723 C C . LEU A 1 220 ? 26.487 1.210 -9.079 1.00 96.19 220 LEU A C 1
ATOM 1725 O O . LEU A 1 220 ? 26.848 1.586 -7.964 1.00 96.19 220 LEU A O 1
ATOM 1729 N N . ARG A 1 221 ? 27.371 0.784 -9.994 1.00 95.44 221 ARG A N 1
ATOM 1730 C CA . ARG A 1 221 ? 28.830 0.794 -9.768 1.00 95.44 221 ARG A CA 1
ATOM 1731 C C . ARG A 1 221 ? 29.401 2.205 -9.664 1.00 95.44 221 ARG A C 1
ATOM 1733 O O . ARG A 1 221 ? 30.230 2.437 -8.792 1.00 95.44 221 ARG A O 1
ATOM 1740 N N . SER A 1 222 ? 28.959 3.141 -10.509 1.00 95.25 222 SER A N 1
ATOM 1741 C CA . SER A 1 222 ? 29.470 4.524 -10.503 1.00 95.25 222 SER A CA 1
ATOM 1742 C C . SER A 1 222 ? 29.227 5.272 -9.186 1.00 95.25 222 SER A C 1
ATOM 1744 O O . SER A 1 222 ? 29.959 6.205 -8.870 1.00 95.25 222 SER A O 1
ATOM 1746 N N . VAL A 1 223 ? 28.250 4.822 -8.391 1.00 94.06 223 VAL A N 1
ATOM 1747 C CA . VAL A 1 223 ? 27.919 5.370 -7.064 1.00 94.06 223 VAL A CA 1
ATOM 1748 C C . VAL A 1 223 ? 28.374 4.485 -5.894 1.00 94.06 223 VAL A C 1
ATOM 1750 O O . VAL A 1 223 ? 27.937 4.688 -4.762 1.00 94.06 223 VAL A O 1
ATOM 1753 N N . ASN A 1 224 ? 29.228 3.487 -6.152 1.00 93.19 224 ASN A N 1
ATOM 1754 C CA . ASN A 1 224 ? 29.701 2.504 -5.168 1.00 93.19 224 ASN A CA 1
ATOM 1755 C C . ASN A 1 224 ? 28.563 1.767 -4.426 1.00 93.19 224 ASN A C 1
ATOM 1757 O O . ASN A 1 224 ? 28.654 1.494 -3.227 1.00 93.19 224 ASN A O 1
ATOM 1761 N N . SER A 1 225 ? 27.469 1.440 -5.124 1.00 94.38 225 SER A N 1
ATOM 1762 C CA . SER A 1 225 ? 26.407 0.604 -4.558 1.00 94.38 225 SER A CA 1
ATOM 1763 C C . SER A 1 225 ? 26.911 -0.816 -4.282 1.00 94.38 225 SER A C 1
ATOM 1765 O O . SER A 1 225 ? 27.724 -1.365 -5.024 1.00 94.38 225 SER A O 1
ATOM 1767 N N . GLN A 1 226 ? 26.375 -1.438 -3.232 1.00 95.06 226 GLN A N 1
ATOM 1768 C CA . GLN A 1 226 ? 26.714 -2.810 -2.844 1.00 95.06 226 GLN A CA 1
ATOM 1769 C C . GLN A 1 226 ? 26.028 -3.877 -3.712 1.00 95.06 226 GLN A C 1
ATOM 1771 O O . GLN A 1 226 ? 26.433 -5.034 -3.671 1.00 95.06 226 GLN A O 1
ATOM 1776 N N . ILE A 1 227 ? 25.001 -3.511 -4.492 1.00 97.12 227 ILE A N 1
ATOM 1777 C CA . ILE A 1 227 ? 24.275 -4.444 -5.366 1.00 97.12 227 ILE A CA 1
ATOM 1778 C C . ILE A 1 227 ? 25.234 -5.026 -6.413 1.00 97.12 227 ILE A C 1
ATOM 1780 O O . ILE A 1 227 ? 25.752 -4.310 -7.270 1.00 97.12 227 ILE A O 1
ATOM 1784 N N . SER A 1 228 ? 25.427 -6.343 -6.378 1.00 97.12 228 SER A N 1
ATOM 1785 C CA . SER A 1 228 ? 26.162 -7.084 -7.400 1.00 97.12 228 SER A CA 1
ATOM 1786 C C . SER A 1 228 ? 25.247 -7.544 -8.542 1.00 97.12 228 SER A C 1
ATOM 1788 O O . SER A 1 228 ? 24.023 -7.607 -8.416 1.00 97.12 228 SER A O 1
ATOM 1790 N N . SER A 1 229 ? 25.854 -7.946 -9.665 1.00 97.81 229 SER A N 1
ATOM 1791 C CA . SER A 1 229 ? 25.126 -8.565 -10.784 1.00 97.81 229 SER A CA 1
ATOM 1792 C C . SER A 1 229 ? 24.361 -9.816 -10.327 1.00 97.81 229 SER A C 1
ATOM 1794 O O . SER A 1 229 ? 23.193 -9.981 -10.676 1.00 97.81 229 SER A O 1
ATOM 1796 N N . ASN A 1 230 ? 24.969 -10.635 -9.460 1.00 98.12 230 ASN A N 1
ATOM 1797 C CA . ASN A 1 230 ? 24.345 -11.838 -8.909 1.00 98.12 230 ASN A CA 1
ATOM 1798 C C . ASN A 1 230 ? 23.106 -11.521 -8.060 1.00 98.12 230 ASN A C 1
ATOM 1800 O O . ASN A 1 230 ? 22.135 -12.268 -8.128 1.00 98.12 230 ASN A O 1
ATOM 1804 N N . ASP A 1 231 ? 23.095 -10.412 -7.312 1.00 98.31 231 ASP A N 1
ATOM 1805 C CA . ASP A 1 231 ? 21.933 -10.021 -6.500 1.00 98.31 231 ASP A CA 1
ATOM 1806 C C . ASP A 1 231 ? 20.715 -9.672 -7.365 1.00 98.31 231 ASP A C 1
ATOM 1808 O O . ASP A 1 231 ? 19.586 -10.004 -7.000 1.00 98.31 231 ASP A O 1
ATOM 1812 N N . ILE A 1 232 ? 20.936 -9.047 -8.530 1.00 98.12 232 ILE A N 1
ATOM 1813 C CA . ILE A 1 232 ? 19.874 -8.793 -9.513 1.00 98.12 232 ILE A CA 1
ATOM 1814 C C . ILE A 1 232 ? 19.450 -10.102 -10.190 1.00 98.12 232 ILE A C 1
ATOM 1816 O O . ILE A 1 232 ? 18.260 -10.400 -10.255 1.00 98.12 232 ILE A O 1
ATOM 1820 N N . LEU A 1 233 ? 20.394 -10.909 -10.684 1.00 97.94 233 LEU A N 1
ATOM 1821 C CA . LEU A 1 233 ? 20.080 -12.145 -11.415 1.00 97.94 233 LEU A CA 1
ATOM 1822 C C . LEU A 1 233 ? 19.355 -13.186 -10.544 1.00 97.94 233 LEU A C 1
ATOM 1824 O O . LEU A 1 233 ? 18.465 -13.878 -11.035 1.00 97.94 233 LEU A O 1
ATOM 1828 N N . ALA A 1 234 ? 19.681 -13.255 -9.251 1.00 97.12 234 ALA A N 1
ATOM 1829 C CA . ALA A 1 234 ? 19.034 -14.129 -8.273 1.00 97.12 234 ALA A CA 1
ATOM 1830 C C . ALA A 1 234 ? 17.748 -13.537 -7.655 1.00 97.12 234 ALA A C 1
ATOM 1832 O O . ALA A 1 234 ? 17.199 -14.117 -6.713 1.00 97.12 234 ALA A O 1
ATOM 1833 N N . TYR A 1 235 ? 17.261 -12.384 -8.133 1.00 97.56 235 TYR A N 1
ATOM 1834 C CA . TYR A 1 235 ? 16.039 -11.775 -7.610 1.00 97.56 235 TYR A CA 1
ATOM 1835 C C . TYR A 1 235 ? 14.775 -12.510 -8.092 1.00 97.56 235 TYR A C 1
ATOM 1837 O O . TYR A 1 235 ? 14.564 -12.740 -9.292 1.00 97.56 235 TYR A O 1
ATOM 1845 N N . ASP A 1 236 ? 13.906 -12.826 -7.134 1.00 95.50 236 ASP A N 1
ATOM 1846 C CA . ASP A 1 236 ? 12.643 -13.546 -7.294 1.00 95.50 236 ASP A CA 1
ATOM 1847 C C . ASP A 1 236 ? 11.500 -12.794 -6.589 1.00 95.50 236 ASP A C 1
ATOM 1849 O O . ASP A 1 236 ? 11.725 -12.061 -5.625 1.00 95.50 236 ASP A O 1
ATOM 1853 N N . VAL A 1 237 ? 10.275 -12.996 -7.075 1.00 96.50 237 VAL A N 1
ATOM 1854 C CA . VAL A 1 237 ? 9.037 -12.435 -6.526 1.00 96.50 237 VAL A CA 1
ATOM 1855 C C . VAL A 1 237 ? 8.139 -13.585 -6.076 1.00 96.50 237 VAL A C 1
ATOM 1857 O O . VAL A 1 237 ? 7.404 -14.146 -6.894 1.00 96.50 237 VAL A O 1
ATOM 1860 N N . PRO A 1 238 ? 8.139 -13.946 -4.781 1.00 93.69 238 PRO A N 1
ATOM 1861 C CA . PRO A 1 238 ? 7.255 -14.987 -4.288 1.00 93.69 238 PRO A CA 1
ATOM 1862 C C . PRO A 1 238 ? 5.781 -14.571 -4.401 1.00 93.69 238 PRO A C 1
ATOM 1864 O O . PRO A 1 238 ? 5.360 -13.526 -3.894 1.00 93.69 238 PRO A O 1
ATOM 1867 N N . ALA A 1 239 ? 4.985 -15.447 -5.017 1.00 93.69 239 ALA A N 1
ATOM 1868 C CA . ALA A 1 239 ? 3.527 -15.395 -5.033 1.00 93.69 239 ALA A CA 1
ATOM 1869 C C . ALA A 1 239 ? 2.966 -16.549 -4.188 1.00 93.69 239 ALA A C 1
ATOM 1871 O O . ALA A 1 239 ? 3.060 -17.716 -4.569 1.00 93.69 239 ALA A O 1
ATOM 1872 N N . ARG A 1 240 ? 2.399 -16.234 -3.020 1.00 94.50 240 ARG A N 1
ATOM 1873 C CA . ARG A 1 240 ? 1.938 -17.217 -2.018 1.00 94.50 240 ARG A CA 1
ATOM 1874 C C . ARG A 1 240 ? 0.430 -17.135 -1.811 1.00 94.50 240 ARG A C 1
ATOM 1876 O O . ARG A 1 240 ? -0.185 -16.137 -2.176 1.00 94.50 240 ARG A O 1
ATOM 1883 N N . TYR A 1 241 ? -0.175 -18.169 -1.231 1.00 94.94 241 TYR A N 1
ATOM 1884 C CA . TYR A 1 241 ? -1.543 -18.079 -0.705 1.00 94.94 241 TYR A CA 1
ATOM 1885 C C . TYR A 1 241 ? -1.590 -17.077 0.455 1.00 94.94 241 TYR A C 1
ATOM 1887 O O . TYR A 1 241 ? -0.600 -16.920 1.165 1.00 94.94 241 TYR A O 1
ATOM 1895 N N . ALA A 1 242 ? -2.711 -16.373 0.627 1.00 95.00 242 ALA A N 1
ATOM 1896 C CA . ALA A 1 242 ? -2.830 -15.360 1.675 1.00 95.00 242 ALA A CA 1
ATOM 1897 C C . ALA A 1 242 ? -3.324 -15.972 2.993 1.00 95.00 242 ALA A C 1
ATOM 1899 O O . ALA A 1 242 ? -4.265 -16.772 2.984 1.00 95.00 242 ALA A O 1
ATOM 1900 N N . ASP A 1 243 ? -2.772 -15.520 4.121 1.00 93.31 243 ASP A N 1
ATOM 1901 C CA . ASP A 1 243 ? -3.280 -15.867 5.450 1.00 93.31 243 ASP A CA 1
ATOM 1902 C C . ASP A 1 243 ? -4.729 -15.397 5.624 1.00 93.31 243 ASP A C 1
ATOM 1904 O O . ASP A 1 243 ? -5.047 -14.205 5.539 1.00 93.31 243 ASP A O 1
ATOM 1908 N N . LYS A 1 244 ? -5.624 -16.349 5.895 1.00 95.50 244 LYS A N 1
ATOM 1909 C CA . LYS A 1 244 ? -7.066 -16.117 6.030 1.00 95.50 244 LYS A CA 1
ATOM 1910 C C . LYS A 1 244 ? -7.451 -15.998 7.489 1.00 95.50 244 LYS A C 1
ATOM 1912 O O . LYS A 1 244 ? -7.300 -16.938 8.261 1.00 95.50 244 LYS A O 1
ATOM 1917 N N . ASN A 1 245 ? -8.044 -14.867 7.841 1.00 95.81 245 ASN A N 1
ATOM 1918 C CA . ASN A 1 245 ? -8.614 -14.637 9.161 1.00 95.81 245 ASN A CA 1
ATOM 1919 C C . ASN A 1 245 ? -10.104 -14.297 9.041 1.00 95.81 245 ASN A C 1
ATOM 1921 O O . ASN A 1 245 ? -10.568 -13.891 7.980 1.00 95.81 245 ASN A O 1
ATOM 1925 N N . LEU A 1 246 ? -10.866 -14.445 10.125 1.00 96.12 246 LEU A N 1
ATOM 1926 C CA . LEU A 1 246 ? -12.262 -13.994 10.193 1.00 96.12 246 LEU A CA 1
ATOM 1927 C C . LEU A 1 246 ? -12.383 -12.674 10.960 1.00 96.12 246 LEU A C 1
ATOM 1929 O O . LEU A 1 246 ? -11.717 -12.501 11.986 1.00 96.12 246 LEU A O 1
ATOM 1933 N N . CYS A 1 247 ? -13.240 -11.786 10.454 1.00 94.81 247 CYS A N 1
ATOM 1934 C CA . CYS A 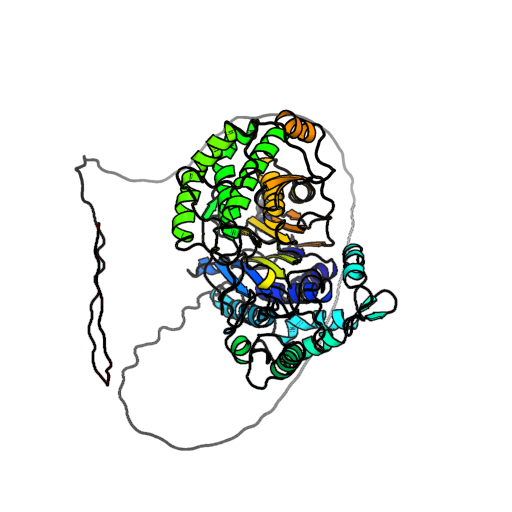1 247 ? -13.705 -10.572 11.122 1.00 94.81 247 CYS A CA 1
ATOM 1935 C C . CYS A 1 247 ? -15.097 -10.175 10.583 1.00 94.81 247 CYS A C 1
ATOM 1937 O O . CYS A 1 247 ? -15.309 -10.121 9.370 1.00 94.81 247 CYS A O 1
ATOM 1939 N N . PHE A 1 248 ? -16.062 -9.929 11.467 1.00 94.50 248 PHE A N 1
ATOM 1940 C CA . PHE A 1 248 ? -17.475 -9.638 11.179 1.00 94.50 248 PHE A CA 1
ATOM 1941 C C . PHE A 1 248 ? -18.179 -10.684 10.289 1.00 94.50 248 PHE A C 1
ATOM 1943 O O . PHE A 1 248 ? -19.018 -10.341 9.459 1.00 94.50 248 PHE A O 1
ATOM 1950 N N . ASN A 1 249 ? -17.848 -11.972 10.446 1.00 93.06 249 ASN A N 1
ATOM 1951 C CA . ASN A 1 249 ? -18.259 -13.080 9.555 1.00 93.06 249 ASN A CA 1
ATOM 1952 C C . ASN A 1 249 ? -17.765 -12.998 8.089 1.00 93.06 249 ASN A C 1
ATOM 1954 O O . ASN A 1 249 ? -18.168 -13.826 7.263 1.00 93.06 249 ASN A O 1
ATOM 1958 N N . TYR A 1 250 ? -16.870 -12.062 7.765 1.00 96.56 250 TYR A N 1
ATOM 1959 C CA . TYR A 1 250 ? -16.146 -12.007 6.493 1.00 96.56 250 TYR A CA 1
ATOM 1960 C C . TYR A 1 250 ? -14.753 -12.608 6.658 1.00 96.56 250 TYR A C 1
ATOM 1962 O O . TYR A 1 250 ? -14.147 -12.520 7.729 1.00 96.56 250 TYR A O 1
ATOM 1970 N N . THR A 1 251 ? -14.226 -13.193 5.585 1.00 97.88 251 THR A N 1
ATOM 1971 C CA . THR A 1 251 ? -12.815 -13.570 5.543 1.00 97.88 251 THR A CA 1
ATOM 1972 C C . THR A 1 251 ? -12.006 -12.347 5.148 1.00 97.88 251 THR A C 1
ATOM 1974 O O . THR A 1 251 ? -12.272 -11.728 4.118 1.00 97.88 251 THR A O 1
ATOM 1977 N N . ILE A 1 252 ? -11.026 -11.998 5.973 1.00 97.31 252 ILE A N 1
ATOM 1978 C CA . ILE A 1 252 ? -10.051 -10.950 5.714 1.00 97.31 252 ILE A CA 1
ATOM 1979 C C . ILE A 1 252 ? -8.717 -11.582 5.316 1.00 97.31 252 ILE A C 1
ATOM 1981 O O . ILE A 1 252 ? -8.224 -12.497 5.979 1.00 97.31 252 ILE A O 1
ATOM 1985 N N . ILE A 1 253 ? -8.151 -11.065 4.230 1.00 97.31 253 ILE A N 1
ATOM 1986 C CA . ILE A 1 253 ? -6.780 -11.303 3.782 1.00 97.31 253 ILE A CA 1
ATOM 1987 C C . ILE A 1 253 ? -6.070 -9.956 3.639 1.00 97.31 253 ILE A C 1
ATOM 1989 O O . ILE A 1 253 ? -6.709 -8.912 3.468 1.00 97.31 253 ILE A O 1
ATOM 1993 N N . GLY A 1 254 ? -4.745 -9.971 3.699 1.00 94.94 254 GLY A N 1
ATOM 1994 C CA . GLY A 1 254 ? -3.935 -8.771 3.554 1.00 94.94 254 GLY A CA 1
ATOM 1995 C C . GLY A 1 254 ? -2.543 -9.076 3.033 1.00 94.94 254 GLY A C 1
ATOM 1996 O O . GLY A 1 254 ? -2.201 -10.231 2.793 1.00 94.94 254 GLY A O 1
ATOM 1997 N N . SER A 1 255 ? -1.738 -8.026 2.904 1.00 90.56 255 SER A N 1
ATOM 1998 C CA . SER A 1 255 ? -0.315 -8.144 2.607 1.00 90.56 255 SER A CA 1
ATOM 1999 C C . SER A 1 255 ? 0.399 -8.877 3.747 1.00 90.56 255 SER A C 1
ATOM 2001 O O . SER A 1 255 ? 0.529 -8.332 4.851 1.00 90.56 255 SER A O 1
ATOM 2003 N N . ASP A 1 256 ? 0.827 -10.103 3.442 1.00 86.69 256 ASP A N 1
ATOM 2004 C CA . ASP A 1 256 ? 1.696 -10.966 4.251 1.00 86.69 256 ASP A CA 1
ATOM 2005 C C . ASP A 1 256 ? 3.083 -10.324 4.468 1.00 86.69 256 ASP A C 1
ATOM 2007 O O . ASP A 1 256 ? 3.423 -9.311 3.848 1.00 86.69 256 ASP A O 1
ATOM 2011 N N . LEU A 1 257 ? 3.880 -10.900 5.367 1.00 88.38 257 LEU A N 1
ATOM 2012 C CA . LEU A 1 257 ? 5.226 -10.470 5.732 1.00 88.38 257 LEU A CA 1
ATOM 2013 C C . LEU A 1 257 ? 6.119 -10.290 4.483 1.00 88.38 257 LEU A C 1
ATOM 2015 O O . LEU A 1 257 ? 6.173 -11.173 3.621 1.00 88.38 257 LEU A O 1
ATOM 2019 N N . PRO A 1 258 ? 6.842 -9.160 4.352 1.00 90.25 258 PRO A N 1
ATOM 2020 C CA . PRO A 1 258 ? 7.132 -8.143 5.367 1.00 90.25 258 PRO A CA 1
ATOM 2021 C C . PRO A 1 258 ? 6.066 -7.034 5.502 1.00 90.25 258 PRO A C 1
ATOM 2023 O O . PRO A 1 258 ? 6.348 -5.979 6.059 1.00 90.25 258 PRO A O 1
ATOM 2026 N N . GLY A 1 259 ? 4.851 -7.212 4.982 1.00 91.88 259 GLY A N 1
ATOM 2027 C CA . GLY A 1 259 ? 3.728 -6.297 5.194 1.00 91.88 259 GLY A CA 1
ATOM 2028 C C . GLY A 1 259 ? 3.216 -6.253 6.642 1.00 91.88 259 GLY A C 1
ATOM 2029 O O . GLY A 1 259 ? 3.623 -7.020 7.515 1.00 91.88 259 GLY A O 1
ATOM 2030 N N . SER A 1 260 ? 2.281 -5.338 6.896 1.00 93.06 260 SER A N 1
ATOM 2031 C CA . SER A 1 260 ? 1.664 -5.089 8.207 1.00 93.06 260 SER A CA 1
ATOM 2032 C C . SER A 1 260 ? 0.195 -5.518 8.296 1.00 93.06 260 SER A C 1
ATOM 2034 O O . SER A 1 260 ? -0.484 -5.165 9.267 1.00 93.06 260 SER A O 1
ATOM 2036 N N . GLY A 1 261 ? -0.306 -6.314 7.341 1.00 94.81 261 GLY A N 1
ATOM 2037 C CA . GLY A 1 261 ? -1.706 -6.761 7.305 1.00 94.81 261 GLY A CA 1
ATOM 2038 C C . GLY A 1 261 ? -2.143 -7.494 8.582 1.00 94.81 261 GLY A C 1
ATOM 2039 O O . GLY A 1 261 ? -3.255 -7.287 9.071 1.00 94.81 261 GLY A O 1
ATOM 2040 N N . ALA A 1 262 ? -1.225 -8.240 9.204 1.00 95.50 262 ALA A N 1
ATOM 2041 C CA . ALA A 1 262 ? -1.423 -8.901 10.494 1.00 95.50 262 ALA A CA 1
ATOM 2042 C C . ALA A 1 262 ? -1.810 -7.943 11.645 1.00 95.50 262 ALA A C 1
ATOM 2044 O O . ALA A 1 262 ? -2.595 -8.314 12.522 1.00 95.50 262 ALA A O 1
ATOM 2045 N N . SER A 1 263 ? -1.318 -6.696 11.634 1.00 96.06 263 SER A N 1
ATOM 2046 C CA . SER A 1 263 ? -1.708 -5.675 12.620 1.00 96.06 263 SER A CA 1
ATOM 2047 C C . SER A 1 263 ? -3.155 -5.210 12.416 1.00 96.06 263 SER A C 1
ATOM 2049 O O . SER A 1 263 ? -3.887 -5.020 13.385 1.00 96.06 263 SER A O 1
ATOM 2051 N N . PHE A 1 264 ? -3.611 -5.105 11.163 1.00 97.12 264 PHE A N 1
ATOM 2052 C CA . PHE A 1 264 ? -4.997 -4.756 10.850 1.00 97.12 264 PHE A CA 1
ATOM 2053 C C . PHE A 1 264 ? -5.966 -5.860 11.289 1.00 97.12 264 PHE A C 1
ATOM 2055 O O . PHE A 1 264 ? -7.024 -5.558 11.835 1.00 97.12 264 PHE A O 1
ATOM 2062 N N . VAL A 1 265 ? -5.592 -7.135 11.123 1.00 97.62 265 VAL A N 1
ATOM 2063 C CA . VAL A 1 265 ? -6.388 -8.276 11.613 1.00 97.62 265 VAL A CA 1
ATOM 2064 C C . VAL A 1 265 ? -6.586 -8.209 13.132 1.00 97.62 265 VAL A C 1
ATOM 2066 O O . VAL A 1 265 ? -7.716 -8.389 13.588 1.00 97.62 265 VAL A O 1
ATOM 2069 N N . LEU A 1 266 ? -5.542 -7.878 13.909 1.00 97.88 266 LEU A N 1
ATOM 2070 C CA . LEU A 1 266 ? -5.675 -7.655 15.356 1.00 97.88 266 LEU A CA 1
ATOM 2071 C C . LEU A 1 266 ? -6.705 -6.557 15.653 1.00 97.88 266 LEU A C 1
ATOM 2073 O O . LEU A 1 266 ? -7.641 -6.780 16.419 1.00 97.88 266 LEU A O 1
ATOM 2077 N N . GLY A 1 267 ? -6.559 -5.389 15.021 1.00 98.38 267 GLY A N 1
ATOM 2078 C CA . GLY A 1 267 ? -7.482 -4.274 15.228 1.00 98.38 267 GLY A CA 1
ATOM 2079 C C . GLY A 1 267 ? -8.928 -4.630 14.879 1.00 98.38 267 GLY A C 1
ATOM 2080 O O . GLY A 1 267 ? -9.844 -4.312 15.636 1.00 98.38 267 GLY A O 1
ATOM 2081 N N . CYS A 1 268 ? -9.131 -5.351 13.773 1.00 98.38 268 CYS A N 1
ATOM 2082 C CA . CYS A 1 268 ? -10.444 -5.815 13.327 1.00 98.38 268 CYS A CA 1
ATOM 2083 C C . CYS A 1 268 ? -11.107 -6.718 14.379 1.00 98.38 268 CYS A C 1
ATOM 2085 O O . CYS A 1 268 ? -12.251 -6.476 14.757 1.00 98.38 268 CYS A O 1
ATOM 2087 N N . LYS A 1 269 ? -10.367 -7.696 14.922 1.00 98.56 269 LYS A N 1
ATOM 2088 C CA . LYS A 1 269 ? -10.864 -8.628 15.949 1.00 98.56 269 LYS A CA 1
ATOM 2089 C C . LYS A 1 269 ? -11.182 -7.950 17.285 1.00 98.56 269 LYS A C 1
ATOM 2091 O O . LYS A 1 269 ? -12.177 -8.295 17.916 1.00 98.56 269 LYS A O 1
ATOM 2096 N N . ILE A 1 270 ? -10.378 -6.971 17.712 1.00 98.75 270 ILE A N 1
ATOM 2097 C CA . ILE A 1 270 ? -10.660 -6.194 18.934 1.00 98.75 270 ILE A CA 1
ATOM 2098 C C . ILE A 1 270 ? -11.956 -5.381 18.765 1.00 98.75 270 ILE A C 1
ATOM 2100 O O . ILE A 1 270 ? -12.779 -5.324 19.677 1.00 98.75 270 ILE A O 1
ATOM 2104 N N . VAL A 1 271 ? -12.161 -4.777 17.590 1.00 98.62 271 VAL A N 1
ATOM 2105 C CA . VAL A 1 271 ? -13.380 -4.013 17.273 1.00 98.62 271 VAL A CA 1
ATOM 2106 C C . VAL A 1 271 ? -14.606 -4.917 17.132 1.00 98.62 271 VAL A C 1
ATOM 2108 O O . VAL A 1 271 ? -15.673 -4.542 17.605 1.00 98.62 271 VAL A O 1
ATOM 2111 N N . GLU A 1 272 ? -14.465 -6.105 16.538 1.00 98.44 272 GLU A N 1
ATOM 2112 C CA . GLU A 1 272 ? -15.521 -7.125 16.472 1.00 98.44 272 GLU A CA 1
ATOM 2113 C C . GLU A 1 272 ? -15.982 -7.542 17.874 1.00 98.44 272 GLU A C 1
ATOM 2115 O O . GLU A 1 272 ? -17.178 -7.492 18.161 1.00 98.44 272 GLU A O 1
ATOM 2120 N N . ALA A 1 273 ? -15.045 -7.863 18.772 1.00 98.31 273 ALA A N 1
ATOM 2121 C CA . ALA A 1 273 ? -15.360 -8.264 20.143 1.00 98.31 273 ALA A CA 1
ATOM 2122 C C . ALA A 1 273 ? -16.047 -7.154 20.966 1.00 98.31 273 ALA A C 1
ATOM 2124 O O . ALA A 1 273 ? -16.897 -7.451 21.801 1.00 98.31 273 ALA A O 1
ATOM 2125 N N . ALA A 1 274 ? -15.718 -5.882 20.719 1.00 98.50 274 ALA A N 1
ATOM 2126 C CA . ALA A 1 274 ? -16.336 -4.736 21.393 1.00 98.50 274 ALA A CA 1
ATOM 2127 C C . ALA A 1 274 ? -17.630 -4.225 20.726 1.00 98.50 274 ALA A C 1
ATOM 2129 O O . ALA A 1 274 ? -18.282 -3.335 21.274 1.00 98.50 274 ALA A O 1
ATOM 2130 N N . TYR A 1 275 ? -17.996 -4.724 19.537 1.00 98.12 275 TYR A N 1
ATOM 2131 C CA . TYR A 1 275 ? -18.895 -4.013 18.618 1.00 98.12 275 TYR A CA 1
ATOM 2132 C C . TYR A 1 275 ? -20.256 -3.634 19.216 1.00 98.12 275 TYR A C 1
ATOM 2134 O O . TYR A 1 275 ? -20.738 -2.532 18.954 1.00 98.12 275 TYR A O 1
ATOM 2142 N N . GLY A 1 276 ? -20.852 -4.510 20.033 1.00 97.31 276 GLY A N 1
ATOM 2143 C CA . GLY A 1 276 ? -22.124 -4.241 20.713 1.00 97.31 276 GLY A CA 1
ATOM 2144 C C . GLY A 1 276 ? -22.035 -3.048 21.668 1.00 97.31 276 GLY A C 1
ATOM 2145 O O . GLY A 1 276 ? -22.802 -2.098 21.536 1.00 97.31 276 GLY A O 1
ATOM 2146 N N . THR A 1 277 ? -21.049 -3.051 22.569 1.00 98.12 277 THR A N 1
ATOM 2147 C CA . THR A 1 277 ? -20.799 -1.950 23.514 1.00 98.12 277 THR A CA 1
ATOM 2148 C C . THR A 1 277 ? -20.425 -0.655 22.796 1.00 98.12 277 THR A C 1
ATOM 2150 O O . THR A 1 277 ? -20.851 0.418 23.205 1.00 98.12 277 THR A O 1
ATOM 2153 N N . LEU A 1 278 ? -19.696 -0.720 21.675 1.00 98.25 278 LEU A N 1
ATOM 2154 C CA . LEU A 1 278 ? -19.362 0.483 20.900 1.00 98.25 278 LEU A CA 1
ATOM 2155 C C . LEU A 1 278 ? -20.608 1.236 20.396 1.00 98.25 278 LEU A C 1
ATOM 2157 O O . LEU A 1 278 ? -20.530 2.450 20.224 1.00 98.25 278 LEU A O 1
ATOM 2161 N N . GLN A 1 279 ? -21.754 0.571 20.202 1.00 97.12 279 GLN A N 1
ATOM 2162 C CA . GLN A 1 279 ? -22.995 1.247 19.796 1.00 97.12 279 GLN A CA 1
ATOM 2163 C C . GLN A 1 279 ? -23.645 2.073 20.917 1.00 97.12 279 GLN A C 1
ATOM 2165 O O . GLN A 1 279 ? -24.433 2.965 20.613 1.00 97.12 279 GLN A O 1
ATOM 2170 N N . THR A 1 280 ? -23.314 1.824 22.190 1.00 97.50 280 THR A N 1
ATOM 2171 C CA . THR A 1 280 ? -23.841 2.599 23.330 1.00 97.50 280 THR A CA 1
ATOM 2172 C C . THR A 1 280 ? -22.959 3.796 23.700 1.00 97.50 280 THR A C 1
ATOM 2174 O O . THR A 1 280 ? -23.336 4.579 24.566 1.00 97.50 280 THR A O 1
ATOM 2177 N N . LEU A 1 281 ? -21.784 3.939 23.075 1.00 97.69 281 LEU A N 1
ATOM 2178 C CA . LEU A 1 281 ? -20.811 4.992 23.370 1.00 97.69 281 LEU A CA 1
ATOM 2179 C C . LEU A 1 281 ? -20.965 6.216 22.454 1.00 97.69 281 LEU A C 1
ATOM 2181 O O . LEU A 1 281 ? -21.317 6.115 21.269 1.00 97.69 281 LEU A O 1
ATOM 2185 N N . THR A 1 282 ? -20.594 7.389 22.975 1.00 96.94 282 THR A N 1
ATOM 2186 C CA . THR A 1 282 ? -20.495 8.610 22.159 1.00 96.94 282 THR A CA 1
ATOM 2187 C C . THR A 1 282 ? -19.432 8.467 21.061 1.00 96.94 282 THR A C 1
ATOM 2189 O O . THR A 1 282 ? -18.597 7.554 21.062 1.00 96.94 282 THR A O 1
ATOM 2192 N N . ARG A 1 283 ? -19.445 9.370 20.073 1.00 95.62 283 ARG A N 1
ATOM 2193 C CA . ARG A 1 283 ? -18.469 9.347 18.972 1.00 95.62 283 ARG A CA 1
ATOM 2194 C C . ARG A 1 283 ? -17.041 9.569 19.477 1.00 95.62 283 ARG A C 1
ATOM 2196 O O . ARG A 1 283 ? -16.116 8.902 19.018 1.00 95.62 283 ARG A O 1
ATOM 2203 N N . GLU A 1 284 ? -16.865 10.473 20.430 1.00 96.12 284 GLU A N 1
ATOM 2204 C CA . GLU A 1 284 ? -15.597 10.769 21.089 1.00 96.12 284 GLU A CA 1
ATOM 2205 C C . GLU A 1 284 ? -15.053 9.554 21.857 1.00 96.12 284 GLU A C 1
ATOM 2207 O O . GLU A 1 284 ? -13.877 9.227 21.727 1.00 96.12 284 GLU A O 1
ATOM 2212 N N . GLU A 1 285 ? -15.902 8.830 22.588 1.00 97.50 285 GLU A N 1
ATOM 2213 C CA . GLU A 1 285 ? -15.507 7.636 23.354 1.00 97.50 285 GLU A CA 1
ATOM 2214 C C . GLU A 1 285 ? -15.160 6.461 22.436 1.00 97.50 285 GLU A C 1
ATOM 2216 O O . GLU A 1 285 ? -14.120 5.826 22.610 1.00 97.50 285 GLU A O 1
ATOM 2221 N N . ARG A 1 286 ? -15.941 6.249 21.366 1.00 98.19 286 ARG A N 1
ATOM 2222 C CA . ARG A 1 286 ? -15.557 5.341 20.272 1.00 98.19 286 ARG A CA 1
ATOM 2223 C C . ARG A 1 286 ? -14.213 5.718 19.644 1.00 98.19 286 ARG A C 1
ATOM 2225 O O . ARG A 1 286 ? -13.443 4.833 19.276 1.00 98.19 286 ARG A O 1
ATOM 2232 N N . THR A 1 287 ? -13.910 7.012 19.536 1.00 97.06 287 THR A N 1
ATOM 2233 C CA . THR A 1 287 ? -12.636 7.500 18.985 1.00 97.06 287 THR A CA 1
ATOM 2234 C C . THR A 1 287 ? -11.467 7.255 19.944 1.00 97.06 287 THR A C 1
ATOM 2236 O O . THR A 1 287 ? -10.398 6.853 19.488 1.00 97.06 287 THR A O 1
ATOM 2239 N N . LEU A 1 288 ? -11.663 7.403 21.262 1.00 97.56 288 LEU A N 1
ATOM 2240 C CA . LEU A 1 288 ? -10.675 6.990 22.268 1.00 97.56 288 LEU A CA 1
ATOM 2241 C C . LEU A 1 288 ? -10.444 5.473 22.237 1.00 97.56 288 LEU A C 1
ATOM 2243 O O . LEU A 1 288 ? -9.295 5.040 22.165 1.00 97.56 288 LEU A O 1
ATOM 2247 N N . PHE A 1 289 ? -11.506 4.661 22.196 1.00 98.56 289 PHE A N 1
ATOM 2248 C CA . PHE A 1 289 ? -11.386 3.208 22.037 1.00 98.56 289 PHE A CA 1
ATOM 2249 C C . PHE A 1 289 ? -10.564 2.854 20.787 1.00 98.56 289 PHE A C 1
ATOM 2251 O O . PHE A 1 289 ? -9.566 2.140 20.884 1.00 98.56 289 PHE A O 1
ATOM 2258 N N . MET A 1 290 ? -10.918 3.412 19.623 1.00 98.62 290 MET A N 1
ATOM 2259 C CA . MET A 1 290 ? -10.173 3.232 18.370 1.00 98.62 290 MET A CA 1
ATOM 2260 C C . MET A 1 290 ? -8.704 3.652 18.508 1.00 98.62 290 MET A C 1
ATOM 2262 O O . MET A 1 290 ? -7.821 2.943 18.027 1.00 98.62 290 MET A O 1
ATOM 2266 N N . TYR A 1 291 ? -8.420 4.770 19.183 1.00 98.06 291 TYR A N 1
ATOM 2267 C CA . TYR A 1 291 ? -7.055 5.221 19.443 1.00 98.06 291 TYR A CA 1
ATOM 2268 C C . TYR A 1 291 ? -6.271 4.189 20.270 1.00 98.06 291 TYR A C 1
ATOM 2270 O O . TYR A 1 291 ? -5.142 3.857 19.913 1.00 98.06 291 TYR A O 1
ATOM 2278 N N . HIS A 1 292 ? -6.869 3.593 21.305 1.00 98.12 292 HIS A N 1
ATOM 2279 C CA . HIS A 1 292 ? -6.242 2.490 22.039 1.00 98.12 292 HIS A CA 1
ATOM 2280 C C . HIS A 1 292 ? -6.017 1.246 21.170 1.00 98.12 292 HIS A C 1
ATOM 2282 O O . HIS A 1 292 ? -4.938 0.660 21.243 1.00 98.12 292 HIS A O 1
ATOM 2288 N N . VAL A 1 293 ? -6.959 0.870 20.297 1.00 98.56 293 VAL A N 1
ATOM 2289 C CA . VAL A 1 293 ? -6.740 -0.228 19.335 1.00 98.56 293 VAL A CA 1
ATOM 2290 C C . VAL A 1 293 ? -5.547 0.073 18.420 1.00 98.56 293 VAL A C 1
ATOM 2292 O O . VAL A 1 293 ? -4.691 -0.789 18.223 1.00 98.56 293 VAL A O 1
ATOM 2295 N N . LEU A 1 294 ? -5.408 1.314 17.945 1.00 98.12 294 LEU A N 1
ATOM 2296 C CA . LEU A 1 294 ? -4.235 1.738 17.178 1.00 98.12 294 LEU A CA 1
ATOM 2297 C C . LEU A 1 294 ? -2.930 1.600 17.974 1.00 98.12 294 LEU A C 1
ATOM 2299 O O . LEU A 1 294 ? -1.926 1.201 17.390 1.00 98.12 294 LEU A O 1
ATOM 2303 N N . ARG A 1 295 ? -2.919 1.861 19.290 1.00 97.00 295 ARG A N 1
ATOM 2304 C CA . ARG A 1 295 ? -1.728 1.640 20.139 1.00 97.00 295 ARG A CA 1
ATOM 2305 C C . ARG A 1 295 ? -1.301 0.174 20.133 1.00 97.00 295 ARG A C 1
ATOM 2307 O O . ARG A 1 295 ? -0.113 -0.097 19.978 1.00 97.00 295 ARG A O 1
ATOM 2314 N N . TYR A 1 296 ? -2.248 -0.765 20.205 1.00 97.38 296 TYR A N 1
ATOM 2315 C CA . TYR A 1 296 ? -1.959 -2.197 20.042 1.00 97.38 296 TYR A CA 1
ATOM 2316 C C . TYR A 1 296 ? -1.402 -2.508 18.644 1.00 97.38 296 TYR A C 1
ATOM 2318 O O . TYR A 1 296 ? -0.373 -3.168 18.530 1.00 97.38 296 TYR A O 1
ATOM 2326 N N . MET A 1 297 ? -2.022 -1.991 17.578 1.00 97.00 297 MET A N 1
ATOM 2327 C CA . MET A 1 297 ? -1.582 -2.233 16.194 1.00 97.00 297 MET A CA 1
ATOM 2328 C C . MET A 1 297 ? -0.161 -1.711 15.923 1.00 97.00 297 MET A C 1
ATOM 2330 O O . MET A 1 297 ? 0.673 -2.435 15.377 1.00 97.00 297 MET A O 1
ATOM 2334 N N . TYR A 1 298 ? 0.133 -0.478 16.346 1.00 94.50 298 TYR A N 1
ATOM 2335 C CA . TYR A 1 298 ? 1.452 0.144 16.207 1.00 94.50 298 TYR A CA 1
ATOM 2336 C C . TYR A 1 298 ? 2.517 -0.476 17.116 1.00 94.50 298 TYR A C 1
ATOM 2338 O O . TYR A 1 298 ? 3.689 -0.441 16.754 1.00 94.50 298 TYR A O 1
ATOM 2346 N N . SER A 1 299 ? 2.129 -1.063 18.252 1.00 93.69 299 SER A N 1
ATOM 2347 C CA . SER A 1 299 ? 3.054 -1.807 19.119 1.00 93.69 299 SER A CA 1
ATOM 2348 C C . SER A 1 299 ? 3.320 -3.228 18.608 1.00 93.69 299 SER A C 1
ATOM 2350 O O . SER A 1 299 ? 4.400 -3.752 18.843 1.00 93.69 299 SER A O 1
ATOM 2352 N N . LEU A 1 300 ? 2.386 -3.841 17.866 1.00 93.50 300 LEU A N 1
ATOM 2353 C CA . LEU A 1 300 ? 2.575 -5.166 17.262 1.00 93.50 300 LEU A CA 1
ATOM 2354 C C . LEU A 1 300 ? 3.446 -5.129 16.001 1.00 93.50 300 LEU A C 1
ATOM 2356 O O . LEU A 1 300 ? 4.301 -5.997 15.848 1.00 93.50 300 LEU A O 1
ATOM 2360 N N . LYS A 1 301 ? 3.245 -4.142 15.107 1.00 91.62 301 LYS A N 1
ATOM 2361 C CA . LYS A 1 301 ? 4.035 -3.971 13.867 1.00 91.62 301 LYS A CA 1
ATOM 2362 C C . LYS A 1 301 ? 5.548 -4.237 14.063 1.00 91.62 301 LYS A C 1
ATOM 2364 O O . LYS A 1 301 ? 6.097 -5.011 13.280 1.00 91.62 301 LYS A O 1
ATOM 2369 N N . PRO A 1 302 ? 6.207 -3.661 15.088 1.00 89.62 302 PRO A N 1
ATOM 2370 C CA . PRO A 1 302 ? 7.581 -3.966 15.469 1.00 89.62 302 PRO A CA 1
ATOM 2371 C C . PRO A 1 302 ? 8.045 -5.429 15.428 1.00 89.62 302 PRO A C 1
ATOM 2373 O O . PRO A 1 302 ? 9.172 -5.716 15.031 1.00 89.62 302 PRO A O 1
ATOM 2376 N N . HIS A 1 303 ? 7.170 -6.346 15.832 1.00 90.19 303 HIS A N 1
ATOM 2377 C CA . HIS A 1 303 ? 7.478 -7.751 16.095 1.00 90.19 303 HIS A CA 1
ATOM 2378 C C . HIS A 1 303 ? 7.000 -8.677 14.967 1.00 90.19 303 HIS A C 1
ATOM 2380 O O . HIS A 1 303 ? 6.966 -9.898 15.107 1.00 90.19 303 HIS A O 1
ATOM 2386 N N . LEU A 1 304 ? 6.607 -8.112 13.818 1.00 91.44 304 LEU A N 1
ATOM 2387 C CA . LEU A 1 304 ? 6.084 -8.898 12.700 1.00 91.44 304 LEU A CA 1
ATOM 2388 C C . LEU A 1 304 ? 7.152 -9.733 11.971 1.00 91.44 304 LEU A C 1
ATOM 2390 O O . LEU A 1 304 ? 6.798 -10.650 11.240 1.00 91.44 304 LEU A O 1
ATOM 2394 N N . LYS A 1 305 ? 8.445 -9.474 12.201 1.00 90.19 305 LYS A N 1
ATOM 2395 C CA . LYS A 1 305 ? 9.560 -10.296 11.688 1.00 90.19 305 LYS A CA 1
ATOM 2396 C C . LYS A 1 305 ? 10.200 -11.208 12.741 1.00 90.19 305 LYS A C 1
ATOM 2398 O O . LYS A 1 305 ? 11.222 -11.834 12.469 1.00 90.19 305 LYS A O 1
ATOM 2403 N N . SER A 1 306 ? 9.619 -11.288 13.935 1.00 88.75 306 SER A N 1
ATOM 2404 C CA . SER A 1 306 ? 10.148 -12.101 15.029 1.00 88.75 306 SER A CA 1
ATOM 2405 C C . SER A 1 306 ? 10.057 -13.597 14.721 1.00 88.75 306 SER A C 1
ATOM 2407 O O . SER A 1 306 ? 9.175 -14.057 13.987 1.00 88.75 306 SER A O 1
ATOM 2409 N N . ALA A 1 307 ? 10.963 -14.386 15.300 1.00 84.94 307 ALA A N 1
ATOM 2410 C CA . ALA A 1 307 ? 10.900 -15.838 15.175 1.00 84.94 307 ALA A CA 1
ATOM 2411 C C . ALA A 1 307 ? 9.551 -16.357 15.709 1.00 84.94 307 ALA A C 1
ATOM 2413 O O . ALA A 1 307 ? 9.052 -15.890 16.732 1.00 84.94 307 ALA A O 1
ATOM 2414 N N . ASN A 1 308 ? 8.948 -17.325 15.012 1.00 84.94 308 ASN A N 1
ATOM 2415 C CA . ASN A 1 308 ? 7.639 -17.901 15.352 1.00 84.94 308 ASN A CA 1
ATOM 2416 C C . ASN A 1 308 ? 6.456 -16.905 15.381 1.00 84.94 308 ASN A C 1
ATOM 2418 O O . ASN A 1 308 ? 5.409 -17.230 15.949 1.00 84.94 308 ASN A O 1
ATOM 2422 N N . VAL A 1 309 ? 6.574 -15.735 14.731 1.00 87.88 309 VAL A N 1
ATOM 2423 C CA . VAL A 1 309 ? 5.523 -14.698 14.677 1.00 87.88 309 VAL A CA 1
ATOM 2424 C C . VAL A 1 309 ? 4.132 -15.246 14.339 1.00 87.88 309 VAL A C 1
ATOM 2426 O O . VAL A 1 309 ? 3.164 -14.849 14.975 1.00 87.88 309 VAL A O 1
ATOM 2429 N N . GLN A 1 310 ? 4.004 -16.204 13.418 1.00 86.50 310 GLN A N 1
ATOM 2430 C CA . GLN A 1 310 ? 2.696 -16.755 13.037 1.00 86.50 310 GLN A CA 1
ATOM 2431 C C . GLN A 1 310 ? 1.980 -17.466 14.202 1.00 86.50 310 GLN A C 1
ATOM 2433 O O . GLN A 1 310 ? 0.798 -17.222 14.454 1.00 86.50 310 GLN A O 1
ATOM 2438 N N . ASN A 1 311 ? 2.707 -18.257 14.999 1.00 87.69 311 ASN A N 1
ATOM 2439 C CA . ASN A 1 311 ? 2.163 -18.898 16.204 1.00 87.69 311 ASN A CA 1
ATOM 2440 C C . ASN A 1 311 ? 1.794 -17.864 17.281 1.00 87.69 311 ASN A C 1
ATOM 2442 O O . ASN A 1 311 ? 0.812 -18.029 18.008 1.00 87.69 311 ASN A O 1
ATOM 2446 N N . VAL A 1 312 ? 2.573 -16.784 17.375 1.00 90.25 312 VAL A N 1
ATOM 2447 C CA . VAL A 1 312 ? 2.317 -15.653 18.275 1.00 90.25 312 VAL A CA 1
ATOM 2448 C C . VAL A 1 312 ? 1.052 -14.891 17.866 1.00 90.25 312 VAL A C 1
ATOM 2450 O O . VAL A 1 312 ? 0.198 -14.633 18.715 1.00 90.25 312 VAL A O 1
ATOM 2453 N N . LEU A 1 313 ? 0.884 -14.587 16.576 1.00 93.62 313 LEU A N 1
ATOM 2454 C CA . LEU A 1 313 ? -0.273 -13.869 16.042 1.00 93.62 313 LEU A CA 1
ATOM 2455 C C . LEU A 1 313 ? -1.583 -14.594 16.354 1.00 93.62 313 LEU A C 1
ATOM 2457 O O . LEU A 1 313 ? -2.511 -13.957 16.844 1.00 93.62 313 LEU A O 1
ATOM 2461 N N . GLN A 1 314 ? -1.647 -15.917 16.176 1.00 92.88 314 GLN A N 1
ATOM 2462 C CA . GLN A 1 314 ? -2.863 -16.680 16.487 1.00 92.88 314 GLN A CA 1
ATOM 2463 C C . GLN A 1 314 ? -3.238 -16.623 17.979 1.00 92.88 314 GLN A C 1
ATOM 2465 O O . GLN A 1 314 ? -4.416 -16.472 18.311 1.00 92.88 314 GLN A O 1
ATOM 2470 N N . ARG A 1 315 ? -2.254 -16.647 18.892 1.00 93.31 315 ARG A N 1
ATOM 2471 C CA . ARG A 1 315 ? -2.496 -16.456 20.337 1.00 93.31 315 ARG A CA 1
ATOM 2472 C C . ARG A 1 315 ? -3.003 -15.044 20.645 1.00 93.31 315 ARG A C 1
ATOM 2474 O O . ARG A 1 315 ? -3.991 -14.891 21.358 1.00 93.31 315 ARG A O 1
ATOM 2481 N N . ILE A 1 316 ? -2.373 -14.022 20.062 1.00 95.56 316 ILE A N 1
ATOM 2482 C CA . ILE A 1 316 ? -2.778 -12.614 20.201 1.00 95.56 316 ILE A CA 1
ATOM 2483 C C . ILE A 1 316 ? -4.204 -12.388 19.663 1.00 95.56 316 ILE A C 1
ATOM 2485 O O . ILE A 1 316 ? -5.000 -11.687 20.288 1.00 95.56 316 ILE A O 1
ATOM 2489 N N . TYR A 1 317 ? -4.555 -13.003 18.530 1.00 96.50 317 TYR A N 1
ATOM 2490 C CA . TYR A 1 317 ? -5.891 -12.935 17.934 1.00 96.50 317 TYR A CA 1
ATOM 2491 C C . TYR A 1 317 ? -6.960 -13.630 18.782 1.00 96.50 317 TYR A C 1
ATOM 2493 O O . TYR A 1 317 ? -8.073 -13.114 18.873 1.00 96.50 317 TYR A O 1
ATOM 2501 N N . GLY A 1 318 ? -6.636 -14.762 19.419 1.00 95.50 318 GLY A N 1
ATOM 2502 C CA . GLY A 1 318 ? -7.534 -15.442 20.360 1.00 95.50 318 GLY A CA 1
ATOM 2503 C C . GLY A 1 318 ? -7.858 -14.607 21.603 1.00 95.50 318 GLY A C 1
ATOM 2504 O O . GLY A 1 318 ? -8.958 -14.696 22.143 1.00 95.50 318 GLY A O 1
ATOM 2505 N N . ASP A 1 319 ? -6.942 -13.727 22.011 1.00 96.38 319 ASP A N 1
ATOM 2506 C CA . ASP A 1 319 ? -7.113 -12.835 23.160 1.00 96.38 319 ASP A CA 1
ATOM 2507 C C . ASP A 1 319 ? -7.747 -11.473 22.833 1.00 96.38 319 ASP A C 1
ATOM 2509 O O . ASP A 1 319 ? -7.887 -10.626 23.723 1.00 96.38 319 ASP A O 1
ATOM 2513 N N . ALA A 1 320 ? -8.197 -11.258 21.592 1.00 97.62 320 ALA A N 1
ATOM 2514 C CA . ALA A 1 320 ? -8.794 -9.995 21.154 1.00 97.62 320 ALA A CA 1
ATOM 2515 C C . ALA A 1 320 ? -9.955 -9.522 22.052 1.00 97.62 320 ALA A C 1
ATOM 2517 O O . ALA A 1 320 ? -10.040 -8.332 22.347 1.00 97.62 320 ALA A O 1
ATOM 2518 N N . SER A 1 321 ? -10.788 -10.435 22.568 1.00 97.88 321 SER A N 1
ATOM 2519 C CA . SER A 1 321 ? -11.873 -10.100 23.506 1.00 97.88 321 SER A CA 1
ATOM 2520 C C . SER A 1 321 ? -11.372 -9.657 24.886 1.00 97.88 321 SER A C 1
ATOM 2522 O O . SER A 1 321 ? -11.966 -8.774 25.502 1.00 97.88 321 SER A O 1
ATOM 2524 N N . LYS A 1 322 ? -10.250 -10.209 25.376 1.00 98.00 322 LYS A N 1
ATOM 2525 C CA . LYS A 1 322 ? -9.618 -9.747 26.627 1.00 98.00 322 LYS A CA 1
ATOM 2526 C C . LYS A 1 322 ? -9.040 -8.343 26.447 1.00 98.00 322 LYS A C 1
ATOM 2528 O O . LYS A 1 322 ? -9.199 -7.500 27.325 1.00 98.00 322 LYS A O 1
ATOM 2533 N N . ILE A 1 323 ? -8.414 -8.086 25.295 1.00 98.44 323 ILE A N 1
ATOM 2534 C CA . ILE A 1 323 ? -7.895 -6.763 24.923 1.00 98.44 323 ILE A CA 1
ATOM 2535 C C . ILE A 1 323 ? -9.047 -5.752 24.792 1.00 98.44 323 ILE A C 1
ATOM 2537 O O . ILE A 1 323 ? -8.970 -4.671 25.368 1.00 98.44 323 ILE A O 1
ATOM 2541 N N . ALA A 1 324 ? -10.136 -6.118 24.110 1.00 98.62 324 ALA A N 1
ATOM 2542 C CA . ALA A 1 324 ? -11.339 -5.297 23.973 1.00 98.62 324 ALA A CA 1
ATOM 2543 C C . ALA A 1 324 ? -11.926 -4.898 25.336 1.00 98.62 324 ALA A C 1
ATOM 2545 O O . ALA A 1 324 ? -12.106 -3.710 25.594 1.00 98.62 324 ALA A O 1
ATOM 2546 N N . ASN A 1 325 ? -12.143 -5.868 26.230 1.00 98.31 325 ASN A N 1
ATOM 2547 C CA . ASN A 1 325 ? -12.669 -5.618 27.575 1.00 98.31 325 ASN A CA 1
ATOM 2548 C C . ASN A 1 325 ? -11.722 -4.760 28.427 1.00 98.31 325 ASN A C 1
ATOM 2550 O O . ASN A 1 325 ? -12.183 -3.900 29.174 1.00 98.31 325 ASN A O 1
ATOM 2554 N N . TYR A 1 326 ? -10.404 -4.953 28.309 1.00 98.12 326 TYR A N 1
ATOM 2555 C CA . TYR A 1 326 ? -9.429 -4.092 28.979 1.00 98.12 326 TYR A CA 1
ATOM 2556 C C . TYR A 1 326 ? -9.553 -2.636 28.507 1.00 98.12 326 TYR A C 1
ATOM 2558 O O . TYR A 1 326 ? -9.692 -1.745 29.340 1.00 98.12 326 TYR A O 1
ATOM 2566 N N . ILE A 1 327 ? -9.592 -2.401 27.187 1.00 98.38 327 ILE A N 1
ATOM 2567 C CA . ILE A 1 327 ? -9.754 -1.053 26.625 1.00 98.38 327 ILE A CA 1
ATOM 2568 C C . ILE A 1 327 ? -11.100 -0.445 27.044 1.00 98.38 327 ILE A C 1
ATOM 2570 O O . ILE A 1 327 ? -11.118 0.698 27.486 1.00 98.38 327 ILE A O 1
ATOM 2574 N N . LEU A 1 328 ? -12.214 -1.186 26.957 1.00 98.50 328 LEU A N 1
ATOM 2575 C CA . LEU A 1 328 ? -13.547 -0.704 27.360 1.00 98.50 328 LEU A CA 1
ATOM 2576 C C . LEU A 1 328 ? -13.593 -0.224 28.821 1.00 98.50 328 LEU A C 1
ATOM 2578 O O . LEU A 1 328 ? -14.305 0.726 29.120 1.00 98.50 328 LEU A O 1
ATOM 2582 N N . ASN A 1 329 ? -12.798 -0.830 29.705 1.00 97.75 329 ASN A N 1
ATOM 2583 C CA . ASN A 1 329 ? -12.720 -0.473 31.122 1.00 97.75 329 ASN A CA 1
ATOM 2584 C C . ASN A 1 329 ? -11.673 0.617 31.444 1.00 97.75 329 ASN A C 1
ATOM 2586 O O . ASN A 1 329 ? -11.487 0.949 32.623 1.00 97.75 329 ASN A O 1
ATOM 2590 N N . SER A 1 330 ? -10.939 1.141 30.451 1.00 96.75 330 SER A N 1
ATOM 2591 C CA . SER A 1 330 ? -9.837 2.088 30.691 1.00 96.75 330 SER A CA 1
ATOM 2592 C C . SER A 1 330 ? -9.543 3.118 29.591 1.00 96.75 330 SER A C 1
ATOM 2594 O O . SER A 1 330 ? -8.512 3.785 29.682 1.00 96.75 330 SER A O 1
ATOM 2596 N N . PHE A 1 331 ? -10.351 3.238 28.532 1.00 95.75 331 PHE A N 1
ATOM 2597 C CA . PHE A 1 331 ? -10.059 4.154 27.412 1.00 95.75 331 PHE A CA 1
ATOM 2598 C C . PHE A 1 331 ? -10.119 5.641 27.809 1.00 95.75 331 PHE A C 1
ATOM 2600 O O . PHE A 1 331 ? -9.583 6.499 27.112 1.00 95.75 331 PHE A O 1
ATOM 2607 N N . ASP A 1 332 ? -10.795 5.934 28.916 1.00 93.81 332 ASP A N 1
ATOM 2608 C CA . ASP A 1 332 ? -11.020 7.240 29.532 1.00 93.81 332 ASP A CA 1
ATOM 2609 C C . ASP A 1 332 ? -10.074 7.517 30.715 1.00 93.81 332 ASP A C 1
ATOM 2611 O O . ASP A 1 332 ? -10.270 8.476 31.459 1.00 93.81 332 ASP A O 1
ATOM 2615 N N . LYS A 1 333 ? -9.036 6.691 30.899 1.00 95.81 333 LYS A N 1
ATOM 2616 C CA . LYS A 1 333 ? -8.045 6.821 31.978 1.00 95.81 333 LYS A CA 1
ATOM 2617 C C . LYS A 1 333 ? -6.665 7.176 31.411 1.00 95.81 333 LYS A C 1
ATOM 2619 O O . LYS A 1 333 ? -6.341 6.771 30.293 1.00 95.81 333 LYS A O 1
ATOM 2624 N N . PRO A 1 334 ? -5.804 7.885 32.165 1.00 94.50 334 PRO A N 1
ATOM 2625 C CA . PRO A 1 334 ? -4.422 8.125 31.755 1.00 94.50 334 PRO A CA 1
ATOM 2626 C C . PRO A 1 334 ? -3.659 6.819 31.463 1.00 94.50 334 PRO A C 1
ATOM 2628 O O . PRO A 1 334 ? -3.772 5.840 32.199 1.00 94.50 334 PRO A O 1
ATOM 2631 N N . TRP A 1 335 ? -2.839 6.810 30.406 1.00 94.12 335 TRP A N 1
ATOM 2632 C CA . TRP A 1 335 ? -2.022 5.654 29.995 1.00 94.12 335 TRP A CA 1
ATOM 2633 C C . TRP A 1 335 ? -0.513 5.936 30.002 1.00 94.12 335 TRP A C 1
ATOM 2635 O O . TRP A 1 335 ? -0.095 7.076 29.795 1.00 94.12 335 TRP A O 1
ATOM 2645 N N . SER A 1 336 ? 0.321 4.898 30.138 1.00 93.12 336 SER A N 1
ATOM 2646 C CA . SER A 1 336 ? 1.770 4.998 29.871 1.00 93.12 336 SER A CA 1
ATOM 2647 C C . SER A 1 336 ? 2.032 5.358 28.405 1.00 93.12 336 SER A C 1
ATOM 2649 O O . SER A 1 336 ? 1.383 4.806 27.520 1.00 93.12 336 SER A O 1
ATOM 2651 N N . THR A 1 337 ? 2.976 6.263 28.136 1.00 91.69 337 THR A N 1
ATOM 2652 C CA . THR A 1 337 ? 3.411 6.649 26.779 1.00 91.69 337 THR A CA 1
ATOM 2653 C C . THR A 1 337 ? 4.357 5.638 26.122 1.00 91.69 337 THR A C 1
ATOM 2655 O O . THR A 1 337 ? 4.794 5.866 24.997 1.00 91.69 337 THR A O 1
ATOM 2658 N N . GLU A 1 338 ? 4.676 4.527 26.783 1.00 91.31 338 GLU A N 1
ATOM 2659 C CA . GLU A 1 338 ? 5.476 3.450 26.195 1.00 91.31 338 GLU A CA 1
ATOM 2660 C C . GLU A 1 338 ? 4.661 2.574 25.216 1.00 91.31 338 GLU A C 1
ATOM 2662 O O . GLU A 1 338 ? 3.424 2.540 25.287 1.00 91.31 338 GLU A O 1
ATOM 2667 N N . PRO A 1 339 ? 5.320 1.837 24.296 1.00 91.06 339 PRO A N 1
ATOM 2668 C CA . PRO A 1 339 ? 4.665 0.842 23.455 1.00 91.06 339 PRO A CA 1
ATOM 2669 C C . PRO A 1 339 ? 4.091 -0.303 24.294 1.00 91.06 339 PRO A C 1
ATOM 2671 O O . PRO A 1 339 ? 4.659 -0.719 25.305 1.00 91.06 339 PRO A O 1
ATOM 2674 N N . ILE A 1 340 ? 2.968 -0.857 23.849 1.00 93.81 340 ILE A N 1
ATOM 2675 C CA . ILE A 1 340 ? 2.285 -1.942 24.548 1.00 93.81 340 ILE A CA 1
ATOM 2676 C C . ILE A 1 340 ? 3.051 -3.249 24.337 1.00 93.81 340 ILE A C 1
ATOM 2678 O O . ILE A 1 340 ? 3.110 -3.761 23.224 1.00 93.81 340 ILE A O 1
ATOM 2682 N N . LYS A 1 341 ? 3.579 -3.825 25.424 1.00 91.81 341 LYS A N 1
ATOM 2683 C CA . LYS A 1 341 ? 4.210 -5.157 25.418 1.00 91.81 341 LYS A CA 1
ATOM 2684 C C . LYS A 1 341 ? 3.246 -6.311 25.725 1.00 91.81 341 LYS A C 1
ATOM 2686 O O . LYS A 1 341 ? 3.558 -7.451 25.401 1.00 91.81 341 LYS A O 1
ATOM 2691 N N . LYS A 1 342 ? 2.087 -6.051 26.347 1.00 93.38 342 LYS A N 1
ATOM 2692 C CA . LYS A 1 342 ? 1.128 -7.084 26.787 1.00 93.38 342 LYS A CA 1
ATOM 2693 C C . LYS A 1 342 ? -0.118 -7.127 25.899 1.00 93.38 342 LYS A C 1
ATOM 2695 O O . LYS A 1 342 ? -0.941 -6.215 25.927 1.00 93.38 342 LYS A O 1
ATOM 2700 N N . PHE A 1 343 ? -0.274 -8.222 25.164 1.00 93.56 343 PHE A N 1
ATOM 2701 C CA . PHE A 1 343 ? -1.362 -8.507 24.231 1.00 93.56 343 PHE A CA 1
ATOM 2702 C C . PHE A 1 343 ? -2.275 -9.578 24.840 1.00 93.56 343 PHE A C 1
ATOM 2704 O O . PHE A 1 343 ? -2.152 -10.767 24.554 1.00 93.56 343 PHE A O 1
ATOM 2711 N N . GLY A 1 344 ? -3.163 -9.155 25.745 1.00 90.12 344 GLY A N 1
ATOM 2712 C CA . GLY A 1 344 ? -3.992 -10.074 26.526 1.00 90.12 344 GLY A CA 1
ATOM 2713 C C . GLY A 1 344 ? -3.161 -10.843 27.556 1.00 90.12 344 GLY A C 1
ATOM 2714 O O . GLY A 1 344 ? -2.611 -10.244 28.480 1.00 90.12 344 GLY A O 1
ATOM 2715 N N . SER A 1 345 ? -3.082 -12.163 27.408 1.00 87.25 345 SER A N 1
ATOM 2716 C CA . SER A 1 345 ? -2.206 -13.046 28.188 1.00 87.25 345 SER A CA 1
ATOM 2717 C C . SER A 1 345 ? -0.785 -13.141 27.626 1.00 87.25 345 SER A C 1
ATOM 2719 O O . SER A 1 345 ? 0.129 -13.502 28.363 1.00 87.25 345 SER A O 1
ATOM 2721 N N . PHE A 1 346 ? -0.575 -12.782 26.356 1.00 88.69 346 PHE A N 1
ATOM 2722 C CA . PHE A 1 346 ? 0.741 -12.827 25.726 1.00 88.69 346 PHE A CA 1
ATOM 2723 C C . PHE A 1 346 ? 1.581 -11.584 26.061 1.00 88.69 346 PHE A C 1
ATOM 2725 O O . PHE A 1 346 ? 1.058 -10.469 26.129 1.00 88.69 346 PHE A O 1
ATOM 2732 N N . VAL A 1 347 ? 2.892 -11.758 26.248 1.00 88.19 347 VAL A N 1
ATOM 2733 C CA . VAL A 1 347 ? 3.844 -10.673 26.529 1.00 88.19 347 VAL A CA 1
ATOM 2734 C C . VAL A 1 347 ? 4.998 -10.742 25.535 1.00 88.19 347 VAL A C 1
ATOM 2736 O O . VAL A 1 347 ? 5.575 -11.803 25.314 1.00 88.19 347 VAL A O 1
ATOM 2739 N N . ILE A 1 348 ? 5.339 -9.598 24.946 1.00 83.75 348 ILE A N 1
ATOM 2740 C CA . ILE A 1 348 ? 6.493 -9.451 24.066 1.00 83.75 348 ILE A CA 1
ATOM 2741 C C . ILE A 1 348 ? 7.678 -8.916 24.867 1.00 83.75 348 ILE A C 1
ATOM 2743 O O . ILE A 1 348 ? 7.615 -7.839 25.464 1.00 83.75 348 ILE A O 1
ATOM 2747 N N . HIS A 1 349 ? 8.772 -9.674 24.864 1.00 81.25 349 HIS A N 1
ATOM 2748 C CA . HIS A 1 349 ? 9.983 -9.359 25.625 1.00 81.25 349 HIS A CA 1
ATOM 2749 C C . HIS A 1 349 ? 11.026 -8.581 24.810 1.00 81.25 349 HIS A C 1
ATOM 2751 O O . HIS A 1 349 ? 11.835 -7.853 25.384 1.00 81.25 349 HIS A O 1
ATOM 2757 N N . GLU A 1 350 ? 10.979 -8.694 23.482 1.00 78.44 350 GLU A N 1
ATOM 2758 C CA . GLU A 1 350 ? 11.933 -8.081 22.557 1.00 78.44 350 GLU A CA 1
ATOM 2759 C C . GLU A 1 350 ? 12.005 -6.555 22.718 1.00 78.44 350 GLU A C 1
ATOM 2761 O O . GLU A 1 350 ? 10.992 -5.856 22.821 1.00 78.44 350 GLU A O 1
ATOM 2766 N N . ASN A 1 351 ? 13.226 -6.021 22.709 1.00 72.94 351 ASN A N 1
ATOM 2767 C CA . ASN A 1 351 ? 13.466 -4.586 22.742 1.00 72.94 351 ASN A CA 1
ATOM 2768 C C . ASN A 1 351 ? 13.725 -4.079 21.327 1.00 72.94 351 ASN A C 1
ATOM 2770 O O . ASN A 1 351 ? 14.754 -4.355 20.725 1.00 72.94 351 ASN A O 1
ATOM 2774 N N . VAL A 1 352 ? 12.777 -3.299 20.825 1.00 74.62 352 VAL A N 1
ATOM 2775 C CA . VAL A 1 352 ? 12.698 -2.892 19.422 1.00 74.62 352 VAL A CA 1
ATOM 2776 C C . VAL A 1 352 ? 12.630 -1.374 19.293 1.00 74.62 352 VAL A C 1
ATOM 2778 O O . VAL A 1 352 ? 12.096 -0.684 20.168 1.00 74.62 352 VAL A O 1
ATOM 2781 N N . ARG A 1 353 ? 13.182 -0.830 18.210 1.00 69.81 353 ARG A N 1
ATOM 2782 C CA . ARG A 1 353 ? 13.102 0.592 17.865 1.00 69.81 353 ARG A CA 1
ATOM 2783 C C . ARG A 1 353 ? 12.855 0.688 16.371 1.00 69.81 353 ARG A C 1
ATOM 2785 O O . ARG A 1 353 ? 13.669 0.198 15.605 1.00 69.81 353 ARG A O 1
ATOM 2792 N N . HIS A 1 354 ? 11.766 1.349 15.987 1.00 68.06 354 HIS A N 1
ATOM 2793 C CA . HIS A 1 354 ? 11.396 1.441 14.580 1.00 68.06 354 HIS A CA 1
ATOM 2794 C C . HIS A 1 354 ? 11.823 2.754 13.955 1.00 68.06 354 HIS A C 1
ATOM 2796 O O . HIS A 1 354 ? 11.501 3.835 14.466 1.00 68.06 354 HIS A O 1
ATOM 2802 N N . LYS A 1 355 ? 12.518 2.639 12.826 1.00 73.62 355 LYS A N 1
ATOM 2803 C CA . LYS A 1 355 ? 12.715 3.725 11.875 1.00 73.62 355 LYS A CA 1
ATOM 2804 C C . LYS A 1 355 ? 11.404 3.982 11.129 1.00 73.62 355 LYS A C 1
ATOM 2806 O O . LYS A 1 355 ? 10.422 3.240 11.238 1.00 73.62 355 LYS A O 1
ATOM 2811 N N . ARG A 1 356 ? 11.336 5.132 10.463 1.00 67.81 356 ARG A N 1
ATOM 2812 C CA . ARG A 1 356 ? 10.119 5.598 9.796 1.00 67.81 356 ARG A CA 1
ATOM 2813 C C . ARG A 1 356 ? 10.227 5.358 8.306 1.00 67.81 356 ARG A C 1
ATOM 2815 O O . ARG A 1 356 ? 11.198 5.749 7.682 1.00 67.81 356 ARG A O 1
ATOM 2822 N N . GLU A 1 357 ? 9.167 4.779 7.775 1.00 71.12 357 GLU A N 1
ATOM 2823 C CA . GLU A 1 357 ? 8.947 4.595 6.346 1.00 71.12 357 GLU A CA 1
ATOM 2824 C C . GLU A 1 357 ? 8.148 5.787 5.808 1.00 71.12 357 GLU A C 1
ATOM 2826 O O . GLU A 1 357 ? 7.298 6.334 6.535 1.00 71.12 357 GLU A O 1
ATOM 2831 N N . HIS A 1 358 ? 8.373 6.151 4.543 1.00 72.31 358 HIS A N 1
ATOM 2832 C CA . HIS A 1 358 ? 7.801 7.350 3.921 1.00 72.31 358 HIS A CA 1
ATOM 2833 C C . HIS A 1 358 ? 7.003 7.036 2.627 1.00 72.31 358 HIS A C 1
ATOM 2835 O O . HIS A 1 358 ? 6.123 6.181 2.652 1.00 72.31 358 HIS A O 1
ATOM 2841 N N . GLY A 1 359 ? 7.163 7.819 1.557 1.00 72.75 359 GLY A N 1
ATOM 2842 C CA . GLY A 1 359 ? 6.317 7.849 0.354 1.00 72.75 359 GLY A CA 1
ATOM 2843 C C . GLY A 1 359 ? 5.940 6.501 -0.294 1.00 72.75 359 GLY A C 1
ATOM 2844 O O . GLY A 1 359 ? 6.724 5.573 -0.438 1.00 72.75 359 GLY A O 1
ATOM 2845 N N . THR A 1 360 ? 4.695 6.398 -0.749 1.00 84.75 360 THR A N 1
ATOM 2846 C CA . THR A 1 360 ? 4.193 5.252 -1.527 1.00 84.75 360 THR A CA 1
ATOM 2847 C C . THR A 1 360 ? 3.034 5.724 -2.420 1.00 84.75 360 THR A C 1
ATOM 2849 O O . THR A 1 360 ? 2.567 6.863 -2.272 1.00 84.75 360 THR A O 1
ATOM 2852 N N . THR A 1 361 ? 2.545 4.862 -3.310 1.00 87.94 361 THR A N 1
ATOM 2853 C CA . THR A 1 361 ? 1.233 4.944 -3.982 1.00 87.94 361 THR A CA 1
ATOM 2854 C C . THR A 1 361 ? 0.413 3.695 -3.640 1.00 87.94 361 THR A C 1
ATOM 2856 O O . THR A 1 361 ? 0.977 2.648 -3.325 1.00 87.94 361 THR A O 1
ATOM 2859 N N . ASN A 1 362 ? -0.922 3.782 -3.652 1.00 95.69 362 ASN A N 1
ATOM 2860 C CA . ASN A 1 362 ? -1.792 2.617 -3.434 1.00 95.69 362 ASN A CA 1
ATOM 2861 C C . ASN A 1 362 ? -3.002 2.622 -4.362 1.00 95.69 362 ASN A C 1
ATOM 2863 O O . ASN A 1 362 ? -3.723 3.620 -4.435 1.00 95.69 362 ASN A O 1
ATOM 2867 N N . ILE A 1 363 ? -3.267 1.490 -5.005 1.00 97.44 363 ILE A N 1
ATOM 2868 C CA . ILE A 1 363 ? -4.391 1.318 -5.923 1.00 97.44 363 ILE A CA 1
ATOM 2869 C C . ILE A 1 363 ? -5.347 0.238 -5.422 1.00 97.44 363 ILE A C 1
ATOM 2871 O O . ILE A 1 363 ? -4.950 -0.728 -4.762 1.00 97.44 363 ILE A O 1
ATOM 2875 N N . VAL A 1 364 ? -6.621 0.408 -5.764 1.00 98.06 364 VAL A N 1
ATOM 2876 C CA . VAL A 1 364 ? -7.678 -0.576 -5.528 1.00 98.06 364 VAL A CA 1
ATOM 2877 C C . VAL A 1 364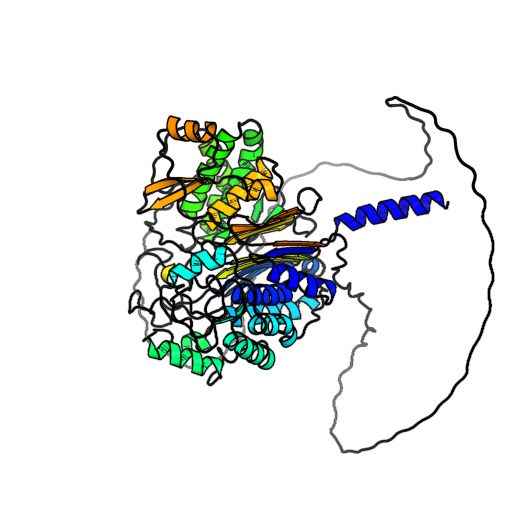 ? -8.387 -0.850 -6.844 1.00 98.06 364 VAL A C 1
ATOM 2879 O O . VAL A 1 364 ? -8.845 0.070 -7.520 1.00 98.06 364 VAL A O 1
ATOM 2882 N N . ILE A 1 365 ? -8.493 -2.131 -7.183 1.00 97.69 365 ILE A N 1
ATOM 2883 C CA . ILE A 1 365 ? -9.196 -2.641 -8.355 1.00 97.69 365 ILE A CA 1
ATOM 2884 C C . ILE A 1 365 ? -10.201 -3.682 -7.876 1.00 97.69 365 ILE A C 1
ATOM 2886 O O . ILE A 1 365 ? -9.856 -4.624 -7.167 1.00 97.69 365 ILE A O 1
ATOM 2890 N N . ARG A 1 366 ? -11.445 -3.548 -8.318 1.00 94.69 366 ARG A N 1
ATOM 2891 C CA . ARG A 1 366 ? -12.501 -4.549 -8.198 1.00 94.69 366 ARG A CA 1
ATOM 2892 C C . ARG A 1 366 ? -13.131 -4.732 -9.572 1.00 94.69 366 ARG A C 1
ATOM 2894 O O . ARG A 1 366 ? -13.507 -3.739 -10.182 1.00 94.69 366 ARG A O 1
ATOM 2901 N N . ARG A 1 367 ? -13.302 -5.977 -10.018 1.00 92.12 367 ARG A N 1
ATOM 2902 C CA . ARG A 1 367 ? -14.083 -6.364 -11.203 1.00 92.12 367 ARG A CA 1
ATOM 2903 C C . ARG A 1 367 ? -14.853 -7.651 -10.894 1.00 92.12 367 ARG A C 1
ATOM 2905 O O . ARG A 1 367 ? -14.247 -8.694 -10.656 1.00 92.12 367 ARG A O 1
ATOM 2912 N N . GLY A 1 368 ? -16.184 -7.591 -10.818 1.00 88.62 368 GLY A N 1
ATOM 2913 C CA . GLY A 1 368 ? -17.018 -8.758 -10.477 1.00 88.62 368 GLY A CA 1
ATOM 2914 C C . GLY A 1 368 ? -16.637 -9.425 -9.138 1.00 88.62 368 GLY A C 1
ATOM 2915 O O . GLY A 1 368 ? -16.673 -8.784 -8.082 1.00 88.62 368 GLY A O 1
ATOM 2916 N N . LYS A 1 369 ? -16.266 -10.716 -9.163 1.00 91.81 369 LYS A N 1
ATOM 2917 C CA . LYS A 1 369 ? -15.743 -11.459 -7.989 1.00 91.81 369 LYS A CA 1
ATOM 2918 C C . LYS A 1 369 ? -14.229 -11.335 -7.774 1.00 91.81 369 LYS A C 1
ATOM 2920 O O . LYS A 1 369 ? -13.675 -12.010 -6.906 1.00 91.81 369 LYS A O 1
ATOM 2925 N N . PHE A 1 370 ? -13.552 -10.495 -8.542 1.00 93.75 370 PHE A N 1
ATOM 2926 C CA . PHE A 1 370 ? -12.103 -10.359 -8.538 1.00 93.75 370 PHE A CA 1
ATOM 2927 C C . PHE A 1 370 ? -11.719 -8.992 -7.940 1.00 93.75 370 PHE A C 1
ATOM 2929 O O . PHE A 1 370 ? -12.294 -7.965 -8.299 1.00 93.75 370 PHE A O 1
ATOM 2936 N N . ALA A 1 371 ? -10.773 -8.964 -7.001 1.00 96.44 371 ALA A N 1
ATOM 2937 C CA . ALA A 1 371 ? -10.186 -7.749 -6.451 1.00 96.44 371 ALA A CA 1
ATOM 2938 C C . ALA A 1 371 ? -8.648 -7.810 -6.355 1.00 96.44 371 ALA A C 1
ATOM 2940 O O . ALA A 1 371 ? -8.068 -8.875 -6.140 1.00 96.44 371 ALA A O 1
ATOM 2941 N N . VAL A 1 372 ? -8.010 -6.643 -6.470 1.00 98.12 372 VAL A N 1
ATOM 2942 C CA . VAL A 1 372 ? -6.587 -6.392 -6.205 1.00 98.12 372 VAL A CA 1
ATOM 2943 C C . VAL A 1 372 ? -6.476 -5.127 -5.350 1.00 98.12 372 VAL A C 1
ATOM 2945 O O . VAL A 1 372 ? -7.029 -4.088 -5.708 1.00 98.12 372 VAL A O 1
ATOM 2948 N N . THR A 1 373 ? -5.729 -5.200 -4.251 1.00 98.31 373 THR A N 1
ATOM 2949 C CA . THR A 1 373 ? -5.241 -4.028 -3.507 1.00 98.31 373 THR A CA 1
ATOM 2950 C C . THR A 1 373 ? -3.719 -4.065 -3.578 1.00 98.31 373 THR A C 1
ATOM 2952 O O . THR A 1 373 ? -3.131 -5.085 -3.218 1.00 98.31 373 THR A O 1
ATOM 2955 N N . MET A 1 374 ? -3.070 -2.997 -4.042 1.00 97.75 374 MET A N 1
ATOM 2956 C CA . MET A 1 374 ? -1.617 -2.989 -4.253 1.00 97.75 374 MET A CA 1
ATOM 2957 C C . MET A 1 374 ? -0.987 -1.665 -3.833 1.00 97.75 374 MET A C 1
ATOM 2959 O O . MET A 1 374 ? -1.465 -0.602 -4.228 1.00 97.75 374 MET A O 1
ATOM 2963 N N . THR A 1 375 ? 0.102 -1.745 -3.068 1.00 96.25 375 THR A N 1
ATOM 2964 C CA . THR A 1 375 ? 0.908 -0.596 -2.639 1.00 96.25 375 THR A CA 1
ATOM 2965 C C . THR A 1 375 ? 2.285 -0.674 -3.295 1.00 96.25 375 THR A C 1
ATOM 2967 O O . THR A 1 375 ? 3.005 -1.651 -3.079 1.00 96.25 375 THR A O 1
ATOM 2970 N N . SER A 1 376 ? 2.651 0.353 -4.062 1.00 95.75 376 SER A N 1
ATOM 2971 C CA . SER A 1 376 ? 3.927 0.464 -4.786 1.00 95.75 376 SER A CA 1
ATOM 2972 C C . SER A 1 376 ? 4.784 1.583 -4.187 1.00 95.75 376 SER A C 1
ATOM 2974 O O . SER A 1 376 ? 4.250 2.567 -3.663 1.00 95.75 376 SER A O 1
ATOM 2976 N N . THR A 1 377 ? 6.113 1.453 -4.219 1.00 95.56 377 THR A N 1
ATOM 2977 C CA . THR A 1 377 ? 7.007 2.413 -3.552 1.00 95.56 377 THR A CA 1
ATOM 2978 C C . THR A 1 377 ? 8.433 2.469 -4.124 1.00 95.56 377 THR A C 1
ATOM 2980 O O . THR A 1 377 ? 8.901 1.508 -4.726 1.00 95.56 377 THR A O 1
ATOM 2983 N N . ILE A 1 378 ? 9.117 3.603 -3.920 1.00 95.06 378 ILE A N 1
ATOM 2984 C CA . ILE A 1 378 ? 10.591 3.766 -3.954 1.00 95.06 378 ILE A CA 1
ATOM 2985 C C . ILE A 1 378 ? 11.148 4.207 -2.574 1.00 95.06 378 ILE A C 1
ATOM 2987 O O . ILE A 1 378 ? 12.259 4.724 -2.457 1.00 95.06 378 ILE A O 1
ATOM 2991 N N . ASN A 1 379 ? 10.358 3.997 -1.522 1.00 93.31 379 ASN A N 1
ATOM 2992 C CA . ASN A 1 379 ? 10.458 4.506 -0.156 1.00 93.31 379 ASN A CA 1
ATOM 2993 C C . ASN A 1 379 ? 10.339 6.030 0.003 1.00 93.31 379 ASN A C 1
ATOM 2995 O O . ASN A 1 379 ? 9.236 6.549 0.137 1.00 93.31 379 ASN A O 1
ATOM 2999 N N . TYR A 1 380 ? 11.433 6.788 0.084 1.00 89.25 380 TYR A N 1
ATOM 3000 C CA . TYR A 1 380 ? 11.309 8.223 0.379 1.00 89.25 380 TYR A CA 1
ATOM 3001 C C . TYR A 1 380 ? 10.782 8.984 -0.847 1.00 89.25 380 TYR A C 1
ATOM 3003 O O . TYR A 1 380 ? 10.728 8.442 -1.951 1.00 89.25 380 TYR A O 1
ATOM 3011 N N . ALA A 1 381 ? 10.383 10.249 -0.668 1.00 88.25 381 ALA A N 1
ATOM 3012 C CA . ALA A 1 381 ? 10.101 11.109 -1.814 1.00 88.25 381 ALA A CA 1
ATOM 3013 C C . ALA A 1 381 ? 11.348 11.151 -2.716 1.00 88.25 381 ALA A C 1
ATOM 3015 O O . ALA A 1 381 ? 12.423 11.543 -2.257 1.00 88.25 381 ALA A O 1
ATOM 3016 N N . TRP A 1 382 ? 11.199 10.702 -3.965 1.00 90.06 382 TRP A N 1
ATOM 3017 C CA . TRP A 1 382 ? 12.275 10.537 -4.952 1.00 90.06 382 TRP A CA 1
ATOM 3018 C C . TRP A 1 382 ? 13.324 9.458 -4.605 1.00 90.06 382 TRP A C 1
ATOM 3020 O O . TRP A 1 382 ? 14.407 9.423 -5.187 1.00 90.06 382 TRP A O 1
ATOM 3030 N N . GLY A 1 383 ? 13.002 8.555 -3.673 1.00 92.38 383 GLY A N 1
ATOM 3031 C CA . GLY A 1 383 ? 13.838 7.425 -3.270 1.00 92.38 383 GLY A CA 1
ATOM 3032 C C . GLY A 1 383 ? 15.221 7.847 -2.780 1.00 92.38 383 GLY A C 1
ATOM 3033 O O . GLY A 1 383 ? 15.352 8.697 -1.898 1.00 92.38 383 GLY A O 1
ATOM 3034 N N . SER A 1 384 ? 16.266 7.246 -3.348 1.00 92.25 384 SER A N 1
ATOM 3035 C CA . SER A 1 384 ? 17.673 7.603 -3.099 1.00 92.25 384 SER A CA 1
ATOM 3036 C C . SER A 1 384 ? 18.107 8.926 -3.741 1.00 92.25 384 SER A C 1
ATOM 3038 O O . SER A 1 384 ? 19.243 9.338 -3.545 1.00 92.25 384 SER A O 1
ATOM 3040 N N . LYS A 1 385 ? 17.232 9.584 -4.516 1.00 90.19 385 LYS A N 1
ATOM 3041 C CA . LYS A 1 385 ? 17.531 10.701 -5.430 1.00 90.19 385 LYS A CA 1
ATOM 3042 C C . LYS A 1 385 ? 18.454 10.350 -6.607 1.00 90.19 385 LYS A C 1
ATOM 3044 O O . LYS A 1 385 ? 18.592 11.173 -7.507 1.00 90.19 385 LYS A O 1
ATOM 3049 N N . LEU A 1 386 ? 19.000 9.130 -6.674 1.00 92.00 386 LEU A N 1
ATOM 3050 C CA . LEU A 1 386 ? 19.703 8.646 -7.860 1.00 92.00 386 LEU A CA 1
ATOM 3051 C C . LEU A 1 386 ? 18.710 8.409 -9.003 1.00 92.00 386 LEU A C 1
ATOM 3053 O O . LEU A 1 386 ? 17.754 7.637 -8.879 1.00 92.00 386 LEU A O 1
ATOM 3057 N N . SER A 1 387 ? 18.961 9.066 -10.128 1.00 91.38 387 SER A N 1
ATOM 3058 C CA . SER A 1 387 ? 18.233 8.918 -11.386 1.00 91.38 387 SER A CA 1
ATOM 3059 C C . SER A 1 387 ? 18.931 7.925 -12.313 1.00 91.38 387 SER A C 1
ATOM 3061 O O . SER A 1 387 ? 20.129 8.059 -12.556 1.00 91.38 387 SER A O 1
ATOM 3063 N N . SER A 1 388 ? 18.178 6.995 -12.897 1.00 94.38 388 SER A N 1
ATOM 3064 C CA . SER A 1 388 ? 18.643 6.175 -14.017 1.00 94.38 388 SER A CA 1
ATOM 3065 C C . SER A 1 388 ? 18.517 6.929 -15.344 1.00 94.38 388 SER A C 1
ATOM 3067 O O . SER A 1 388 ? 17.539 7.648 -15.574 1.00 94.38 388 SER A O 1
ATOM 3069 N N . SER A 1 389 ? 19.454 6.692 -16.263 1.00 94.62 389 SER A N 1
ATOM 3070 C CA . SER A 1 389 ? 19.363 7.093 -17.675 1.00 94.62 389 SER A CA 1
ATOM 3071 C C . SER A 1 389 ? 18.130 6.509 -18.387 1.00 94.62 389 SER A C 1
ATOM 3073 O O . SER A 1 389 ? 17.668 7.069 -19.383 1.00 94.62 389 SER A O 1
ATOM 3075 N N . LEU A 1 390 ? 17.546 5.446 -17.819 1.00 95.94 390 LEU A N 1
ATOM 3076 C CA . LEU A 1 390 ? 16.292 4.807 -18.229 1.00 95.94 390 LEU A CA 1
ATOM 3077 C C . LEU A 1 390 ? 15.020 5.576 -17.804 1.00 95.94 390 LEU A C 1
ATOM 3079 O O . LEU A 1 390 ? 13.908 5.112 -18.064 1.00 95.94 390 LEU A O 1
ATOM 3083 N N . GLY A 1 391 ? 15.136 6.744 -17.165 1.00 94.75 391 GLY A N 1
ATOM 3084 C CA . GLY A 1 391 ? 13.988 7.622 -16.903 1.00 94.75 391 GLY A CA 1
ATOM 3085 C C . GLY A 1 391 ? 13.222 7.366 -15.599 1.00 94.75 391 GLY A C 1
ATOM 3086 O O . GLY A 1 391 ? 12.062 7.764 -15.491 1.00 94.75 391 GLY A O 1
ATOM 3087 N N . PHE A 1 392 ? 13.827 6.701 -14.611 1.00 95.12 392 PHE A N 1
ATOM 3088 C CA . PHE A 1 392 ? 13.222 6.451 -13.294 1.00 95.12 392 PHE A CA 1
ATOM 3089 C C . PHE A 1 392 ? 14.203 6.709 -12.138 1.00 95.12 392 PHE A C 1
ATOM 3091 O O . PHE A 1 392 ? 15.413 6.782 -12.343 1.00 95.12 392 PHE A O 1
ATOM 3098 N N . PHE A 1 393 ? 13.684 6.829 -10.912 1.00 94.94 393 PHE A N 1
ATOM 3099 C CA . PHE A 1 393 ? 14.485 6.952 -9.686 1.00 94.94 393 PHE A CA 1
ATOM 3100 C C . PHE A 1 393 ? 14.704 5.597 -9.005 1.00 94.94 393 PHE A C 1
ATOM 3102 O O . PHE A 1 393 ? 13.802 4.756 -8.981 1.00 94.94 393 PHE A O 1
ATOM 3109 N N . TYR A 1 394 ? 15.884 5.405 -8.414 1.00 96.56 394 TYR A N 1
ATOM 3110 C CA . TYR A 1 394 ? 16.190 4.251 -7.566 1.00 96.56 394 TYR A CA 1
ATOM 3111 C C . TYR A 1 394 ? 15.634 4.431 -6.149 1.00 96.56 394 TYR A C 1
ATOM 3113 O O . TYR A 1 394 ? 15.713 5.516 -5.567 1.00 96.56 394 TYR A O 1
ATOM 3121 N N . ASN A 1 395 ? 15.127 3.349 -5.559 1.00 97.00 395 ASN A N 1
ATOM 3122 C CA . ASN A 1 395 ? 14.656 3.321 -4.175 1.00 97.00 395 ASN A CA 1
ATOM 3123 C C . ASN A 1 395 ? 15.759 3.633 -3.146 1.00 97.00 395 ASN A C 1
ATOM 3125 O O . ASN A 1 395 ? 16.941 3.486 -3.432 1.00 97.00 395 ASN A O 1
ATOM 3129 N N . ASN A 1 396 ? 15.371 3.999 -1.922 1.00 94.81 396 ASN A N 1
ATOM 3130 C CA . ASN A 1 396 ? 16.221 3.858 -0.728 1.00 94.81 396 ASN A CA 1
ATOM 3131 C C . ASN A 1 396 ? 15.550 2.944 0.303 1.00 94.81 396 ASN A C 1
ATOM 3133 O O . ASN A 1 396 ? 15.323 3.298 1.463 1.00 94.81 396 ASN A O 1
ATOM 3137 N N . GLN A 1 397 ? 15.142 1.765 -0.158 1.00 95.69 397 GLN A N 1
ATOM 3138 C CA . GLN A 1 397 ? 14.238 0.906 0.583 1.00 95.69 397 GLN A CA 1
ATOM 3139 C C . GLN A 1 397 ? 14.881 0.263 1.816 1.00 95.69 397 GLN A C 1
ATOM 3141 O O . GLN A 1 397 ? 14.177 -0.037 2.782 1.00 95.69 397 GLN A O 1
ATOM 3146 N N . LEU A 1 398 ? 16.205 0.101 1.849 1.00 95.38 398 LEU A N 1
ATOM 3147 C CA . LEU A 1 398 ? 16.881 -0.525 2.988 1.00 95.38 398 LEU A CA 1
ATOM 3148 C C . LEU A 1 398 ? 16.927 0.393 4.233 1.00 95.38 398 LEU A C 1
ATOM 3150 O O . LEU A 1 398 ? 17.215 -0.096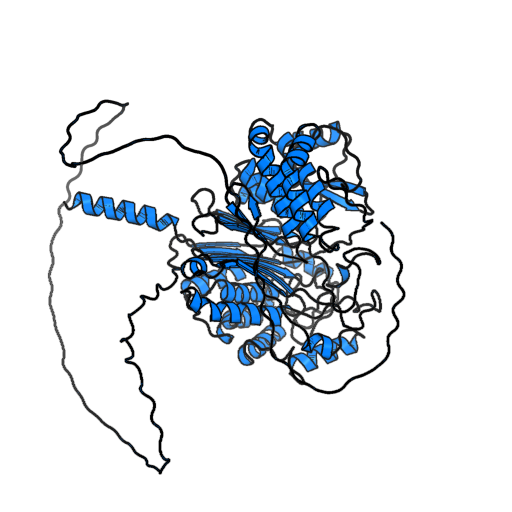 5.324 1.00 95.38 398 LEU A O 1
ATOM 3154 N N . LYS A 1 399 ? 16.524 1.673 4.116 1.00 92.25 399 LYS A N 1
ATOM 3155 C CA . LYS A 1 399 ? 16.218 2.565 5.261 1.00 92.25 399 LYS A CA 1
ATOM 3156 C C . LYS A 1 399 ? 15.173 2.002 6.221 1.00 92.25 399 LYS A C 1
ATOM 3158 O O . LYS A 1 399 ? 15.176 2.352 7.400 1.00 92.25 399 LYS A O 1
ATOM 3163 N N . ASP A 1 400 ? 14.287 1.144 5.716 1.00 92.75 400 ASP A N 1
ATOM 3164 C CA . ASP A 1 400 ? 13.220 0.521 6.499 1.00 92.75 400 ASP A CA 1
ATOM 3165 C C . ASP A 1 400 ? 13.738 -0.635 7.384 1.00 92.75 400 ASP A C 1
ATOM 3167 O O . ASP A 1 400 ? 12.945 -1.234 8.108 1.00 92.75 400 ASP A O 1
ATOM 3171 N N . PHE A 1 401 ? 15.037 -0.974 7.357 1.00 93.38 401 PHE A N 1
ATOM 3172 C CA . PHE A 1 401 ? 15.648 -1.814 8.394 1.00 93.38 401 PHE A CA 1
ATOM 3173 C C . PHE A 1 401 ? 15.864 -1.030 9.683 1.00 93.38 401 PHE A C 1
ATOM 3175 O O . PHE A 1 401 ? 16.277 0.128 9.673 1.00 93.38 401 PHE A O 1
ATOM 3182 N N . ASP A 1 402 ? 15.674 -1.697 10.810 1.00 89.81 402 ASP A N 1
ATOM 3183 C CA . ASP A 1 402 ? 15.775 -1.109 12.139 1.00 89.81 402 ASP A CA 1
ATOM 3184 C C . ASP A 1 402 ? 17.202 -1.214 12.709 1.00 89.81 402 ASP A C 1
ATOM 3186 O O . ASP A 1 402 ? 18.185 -1.228 11.961 1.00 89.81 402 ASP A O 1
ATOM 3190 N N . ASP A 1 403 ? 17.340 -1.175 14.031 1.00 85.88 403 ASP A N 1
ATOM 3191 C CA . ASP A 1 403 ? 18.634 -1.293 14.708 1.00 85.88 403 ASP A CA 1
ATOM 3192 C C . ASP A 1 403 ? 19.100 -2.771 14.731 1.00 85.88 403 ASP A C 1
ATOM 3194 O O . ASP A 1 403 ? 18.279 -3.696 14.704 1.00 85.88 403 ASP A O 1
ATOM 3198 N N . VAL A 1 404 ? 20.418 -3.002 14.772 1.00 86.94 404 VAL A N 1
ATOM 3199 C CA . VAL A 1 404 ? 21.019 -4.350 14.876 1.00 86.94 404 VAL A CA 1
ATOM 3200 C C . VAL A 1 404 ? 20.557 -5.045 16.164 1.00 86.94 404 VAL A C 1
ATOM 3202 O O . VAL A 1 404 ? 20.404 -4.403 17.203 1.00 86.94 404 VAL A O 1
ATOM 3205 N N . GLY A 1 405 ? 20.292 -6.349 16.089 1.00 85.25 405 GLY A N 1
ATOM 3206 C CA . GLY A 1 405 ? 19.693 -7.156 17.154 1.00 85.25 405 GLY A CA 1
ATOM 3207 C C . GLY A 1 405 ? 18.162 -7.090 17.233 1.00 85.25 405 GLY A C 1
ATOM 3208 O O . GLY A 1 405 ? 17.569 -7.765 18.074 1.00 85.25 405 GLY A O 1
ATOM 3209 N N . SER A 1 406 ? 17.495 -6.305 16.378 1.00 89.31 406 SER A N 1
ATOM 3210 C CA . SER A 1 406 ? 16.028 -6.293 16.280 1.00 89.31 406 SER A CA 1
ATOM 3211 C C . SER A 1 406 ? 15.497 -7.345 15.285 1.00 89.31 406 SER A C 1
ATOM 3213 O O . SER A 1 406 ? 16.224 -7.766 14.384 1.00 89.31 406 SER A O 1
ATOM 3215 N N . PRO A 1 407 ? 14.208 -7.738 15.355 1.00 90.19 407 PRO A N 1
ATOM 3216 C CA . PRO A 1 407 ? 13.594 -8.650 14.377 1.00 90.19 407 PRO A CA 1
ATOM 3217 C C . PRO A 1 407 ? 13.659 -8.160 12.921 1.00 90.19 407 PRO A C 1
ATOM 3219 O O . PRO A 1 407 ? 13.576 -8.946 11.978 1.00 90.19 407 PRO A O 1
ATOM 3222 N N . ASN A 1 408 ? 13.794 -6.848 12.726 1.00 93.31 408 ASN A N 1
ATOM 3223 C CA . ASN A 1 408 ? 13.924 -6.199 11.427 1.00 93.31 408 ASN A CA 1
ATOM 3224 C C . ASN A 1 408 ? 15.314 -5.559 11.248 1.00 93.31 408 ASN A C 1
ATOM 3226 O O . ASN A 1 408 ? 15.454 -4.541 10.574 1.00 93.31 408 ASN A O 1
ATOM 3230 N N . GLU A 1 409 ? 16.346 -6.145 11.849 1.00 92.69 409 GLU A N 1
ATOM 3231 C CA . GLU A 1 409 ? 17.722 -5.710 11.626 1.00 92.69 409 GLU A CA 1
ATOM 3232 C C . GLU A 1 409 ? 18.163 -5.891 10.157 1.00 92.69 409 GLU A C 1
ATOM 3234 O O . GLU A 1 409 ? 17.638 -6.762 9.447 1.00 92.69 409 GLU A O 1
ATOM 3239 N N . PRO A 1 410 ? 19.141 -5.096 9.687 1.00 93.69 410 PRO A N 1
ATOM 3240 C CA . PRO A 1 410 ? 19.748 -5.288 8.376 1.00 93.69 410 PRO A CA 1
ATOM 3241 C C . PRO A 1 410 ? 20.507 -6.621 8.317 1.00 93.69 410 PRO A C 1
ATOM 3243 O O . PRO A 1 410 ? 21.481 -6.821 9.039 1.00 93.69 410 PRO A O 1
ATOM 3246 N N . ARG A 1 411 ? 20.095 -7.521 7.416 1.00 94.12 411 ARG A N 1
ATOM 3247 C CA . ARG A 1 411 ? 20.833 -8.756 7.093 1.00 94.12 411 ARG A CA 1
ATOM 3248 C C . ARG A 1 411 ? 21.007 -8.911 5.579 1.00 94.12 411 ARG A C 1
ATOM 3250 O O . ARG A 1 411 ? 20.071 -8.565 4.845 1.00 94.12 411 ARG A O 1
ATOM 3257 N N . PRO A 1 412 ? 22.121 -9.490 5.096 1.00 95.56 412 PRO A N 1
ATOM 3258 C CA . PRO A 1 412 ? 22.260 -9.877 3.697 1.00 95.56 412 PRO A CA 1
ATOM 3259 C C . PRO A 1 412 ? 21.088 -10.727 3.207 1.00 95.56 412 PRO A C 1
ATOM 3261 O O . PRO A 1 412 ? 20.522 -11.513 3.969 1.00 95.56 412 PRO A O 1
ATOM 3264 N N . ASN A 1 413 ? 20.712 -10.571 1.937 1.00 95.31 413 ASN A N 1
ATOM 3265 C CA . ASN A 1 413 ? 19.583 -11.274 1.313 1.00 95.31 413 ASN A CA 1
ATOM 3266 C C . ASN A 1 413 ? 18.198 -11.094 1.988 1.00 95.31 413 ASN A C 1
ATOM 3268 O O . ASN A 1 413 ? 17.243 -11.763 1.585 1.00 95.31 413 ASN A O 1
ATOM 3272 N N . SER A 1 414 ? 18.037 -10.214 2.979 1.00 94.25 414 SER A N 1
ATOM 3273 C CA . SER A 1 414 ? 16.745 -10.000 3.648 1.00 94.25 414 SER A CA 1
ATOM 3274 C C . SER A 1 414 ? 15.943 -8.846 3.036 1.00 94.25 414 SER A C 1
ATOM 3276 O O . SER A 1 414 ? 16.487 -7.988 2.342 1.00 94.25 414 SER A O 1
ATOM 3278 N N . THR A 1 415 ? 14.632 -8.819 3.284 1.00 94.38 415 THR A N 1
ATOM 3279 C CA . THR A 1 415 ? 13.741 -7.706 2.918 1.00 94.38 415 THR A CA 1
ATOM 3280 C C . THR A 1 415 ? 13.350 -6.915 4.175 1.00 94.38 415 THR A C 1
ATOM 3282 O O . THR A 1 415 ? 13.072 -7.526 5.217 1.00 94.38 415 THR A O 1
ATOM 3285 N N . PRO A 1 416 ? 13.330 -5.571 4.144 1.00 93.94 416 PRO A N 1
ATOM 3286 C CA . PRO A 1 416 ? 12.925 -4.766 5.294 1.00 93.94 416 PRO A CA 1
ATOM 3287 C C . PRO A 1 416 ? 11.402 -4.794 5.502 1.00 93.94 416 PRO A C 1
ATOM 3289 O O . PRO A 1 416 ? 10.637 -4.959 4.543 1.00 93.94 416 PRO A O 1
ATOM 3292 N N . GLN A 1 417 ? 10.967 -4.609 6.756 1.00 92.62 417 GLN A N 1
ATOM 3293 C CA . GLN A 1 417 ? 9.552 -4.488 7.134 1.00 92.62 417 GLN A CA 1
ATOM 3294 C C . GLN A 1 417 ? 8.844 -3.393 6.314 1.00 92.62 417 GLN A C 1
ATOM 3296 O O . GLN A 1 417 ? 9.470 -2.477 5.785 1.00 92.62 417 GLN A O 1
ATOM 3301 N N . SER A 1 418 ? 7.525 -3.504 6.175 1.00 92.00 418 SER A N 1
ATOM 3302 C CA . SER A 1 418 ? 6.670 -2.526 5.510 1.00 92.00 418 SER A CA 1
ATOM 3303 C C . SER A 1 418 ? 5.385 -2.297 6.299 1.00 92.00 418 SER A C 1
ATOM 3305 O O . SER A 1 418 ? 4.719 -3.237 6.730 1.00 92.00 418 SER A O 1
ATOM 3307 N N . SER A 1 419 ? 4.971 -1.039 6.428 1.00 88.81 419 SER A N 1
ATOM 3308 C CA . SER A 1 419 ? 3.683 -0.591 6.981 1.00 88.81 419 SER A CA 1
ATOM 3309 C C . SER A 1 419 ? 2.514 -0.842 6.030 1.00 88.81 419 SER A C 1
ATOM 3311 O O . SER A 1 419 ? 1.375 -0.520 6.370 1.00 88.81 419 SER A O 1
ATOM 3313 N N . THR A 1 420 ? 2.788 -1.361 4.829 1.00 89.19 420 THR A N 1
ATOM 3314 C CA . THR A 1 420 ? 1.779 -1.712 3.832 1.00 89.19 420 THR A CA 1
ATOM 3315 C C . THR A 1 420 ? 0.754 -2.664 4.434 1.00 89.19 420 THR A C 1
ATOM 3317 O O . THR A 1 420 ? 1.105 -3.730 4.940 1.00 89.19 420 THR A O 1
ATOM 3320 N N . SER A 1 421 ? -0.515 -2.280 4.345 1.00 87.38 421 SER A N 1
ATOM 3321 C CA . SER A 1 421 ? -1.660 -3.080 4.780 1.00 87.38 421 SER A CA 1
ATOM 3322 C C . SER A 1 421 ? -2.688 -3.092 3.652 1.00 87.38 421 SER A C 1
ATOM 3324 O O . SER A 1 421 ? -3.742 -2.470 3.743 1.00 87.38 421 SER A O 1
ATOM 3326 N N . ALA A 1 422 ? -2.337 -3.746 2.546 1.00 94.44 422 ALA A N 1
ATOM 3327 C CA . ALA A 1 422 ? -3.210 -3.898 1.389 1.00 94.44 422 ALA A CA 1
ATOM 3328 C C . ALA A 1 422 ? -4.269 -4.966 1.703 1.00 94.44 422 ALA A C 1
ATOM 3330 O O . ALA A 1 422 ? -4.010 -6.156 1.543 1.00 94.44 422 ALA A O 1
ATOM 3331 N N . MET A 1 423 ? -5.439 -4.570 2.208 1.00 97.75 423 MET A N 1
ATOM 3332 C CA . MET A 1 423 ? -6.454 -5.497 2.720 1.00 97.75 423 MET A CA 1
ATOM 3333 C C . MET A 1 423 ? -7.560 -5.779 1.697 1.00 97.75 423 MET A C 1
ATOM 3335 O O . MET A 1 423 ? -7.977 -4.896 0.939 1.00 97.75 423 MET A O 1
ATOM 3339 N N . ILE A 1 424 ? -8.088 -7.006 1.734 1.00 98.31 424 ILE A N 1
ATOM 3340 C CA . ILE A 1 424 ? -9.331 -7.408 1.065 1.00 98.31 424 ILE A CA 1
ATOM 3341 C C . ILE A 1 424 ? -10.179 -8.216 2.054 1.00 98.31 424 ILE A C 1
ATOM 3343 O O . ILE A 1 424 ? -9.723 -9.210 2.616 1.00 98.31 424 ILE A O 1
ATOM 3347 N N . LEU A 1 425 ? -11.435 -7.813 2.240 1.00 97.69 425 LEU A N 1
ATOM 3348 C CA . LEU A 1 425 ? -12.463 -8.605 2.912 1.00 97.69 425 LEU A CA 1
ATOM 3349 C C . LEU A 1 425 ? -13.386 -9.207 1.853 1.00 97.69 425 LEU A C 1
ATOM 3351 O O . LEU A 1 425 ? -13.814 -8.505 0.931 1.00 97.69 425 LEU A O 1
ATOM 3355 N N . TYR A 1 426 ? -13.740 -10.481 2.005 1.00 96.56 426 TYR A N 1
ATOM 3356 C CA . TYR A 1 426 ? -14.692 -11.176 1.143 1.00 96.56 426 TYR A CA 1
ATOM 3357 C C . TYR A 1 426 ? -15.712 -11.997 1.938 1.00 96.56 426 TYR A C 1
ATOM 3359 O O . TYR A 1 426 ? -15.490 -12.435 3.066 1.00 96.56 426 TYR A O 1
ATOM 3367 N N . SER A 1 427 ? -16.891 -12.160 1.346 1.00 95.06 427 SER A N 1
ATOM 3368 C CA . SER A 1 427 ? -18.030 -12.868 1.937 1.00 95.06 427 SER A CA 1
ATOM 3369 C C . SER A 1 427 ? -17.957 -14.381 1.724 1.00 95.06 427 SER A C 1
ATOM 3371 O O . SER A 1 427 ? -17.318 -14.854 0.785 1.00 95.06 427 SER A O 1
ATOM 3373 N N . LYS A 1 428 ? -18.734 -15.147 2.504 1.00 93.31 428 LYS A N 1
ATOM 3374 C CA . LYS A 1 428 ? -18.930 -16.600 2.302 1.00 93.31 428 LYS A CA 1
ATOM 3375 C C . LYS A 1 428 ? -19.433 -16.976 0.892 1.00 93.31 428 LYS A C 1
ATOM 3377 O O . LYS A 1 428 ? -19.269 -18.113 0.480 1.00 93.31 428 LYS A O 1
ATOM 3382 N N . LYS A 1 429 ? -20.010 -16.029 0.133 1.00 91.94 429 LYS A N 1
ATOM 3383 C CA . LYS A 1 429 ? -20.419 -16.201 -1.281 1.00 91.94 429 LYS A CA 1
ATOM 3384 C C . LYS A 1 429 ? -19.292 -15.924 -2.295 1.00 91.94 429 LYS A C 1
ATOM 3386 O O . LYS A 1 429 ? -19.556 -15.827 -3.498 1.00 91.94 429 LYS A O 1
ATOM 3391 N N . LEU A 1 430 ? -18.056 -15.775 -1.809 1.00 94.12 430 LEU A N 1
ATOM 3392 C CA . LEU A 1 430 ? -16.841 -15.504 -2.586 1.00 94.12 430 LEU A CA 1
ATOM 3393 C C . LEU A 1 430 ? -16.893 -14.173 -3.356 1.00 94.12 430 LEU A C 1
ATOM 3395 O O . LEU A 1 430 ? -16.237 -14.003 -4.377 1.00 94.12 430 LEU A O 1
ATOM 3399 N N . ASN A 1 431 ? -17.671 -13.212 -2.851 1.00 92.56 431 ASN A N 1
ATOM 3400 C CA . ASN A 1 431 ? -17.682 -11.844 -3.361 1.00 92.56 431 ASN A CA 1
ATOM 3401 C C . ASN A 1 431 ? -16.754 -10.983 -2.488 1.00 92.56 431 ASN A C 1
ATOM 3403 O O . ASN A 1 431 ? -16.974 -10.974 -1.269 1.00 92.56 431 ASN A O 1
ATOM 3407 N N . PRO A 1 432 ? -15.791 -10.232 -3.060 1.00 94.75 432 PRO A N 1
ATOM 3408 C CA . PRO A 1 432 ? -15.083 -9.182 -2.331 1.00 94.75 432 PRO A CA 1
ATOM 3409 C C . PRO A 1 432 ? -16.094 -8.124 -1.862 1.00 94.75 432 PRO A C 1
ATOM 3411 O O . PRO A 1 432 ? -17.015 -7.805 -2.616 1.00 94.75 432 PRO A O 1
ATOM 3414 N N . VAL A 1 433 ? -15.939 -7.584 -0.650 1.00 94.38 433 VAL A N 1
ATOM 3415 C CA . VAL A 1 433 ? -16.877 -6.602 -0.057 1.00 94.38 433 VAL A CA 1
ATOM 3416 C C . VAL A 1 433 ? -16.229 -5.319 0.451 1.00 94.38 433 VAL A C 1
ATOM 3418 O O . VAL A 1 433 ? -16.905 -4.298 0.493 1.00 94.38 433 VAL A O 1
ATOM 3421 N N . LEU A 1 434 ? -14.940 -5.347 0.797 1.00 97.00 434 LEU A N 1
ATOM 3422 C CA . LEU A 1 434 ? -14.128 -4.160 1.076 1.00 97.00 434 LEU A CA 1
ATOM 3423 C C . LEU A 1 434 ? -12.711 -4.410 0.579 1.00 97.00 434 LEU A C 1
ATOM 3425 O O . LEU A 1 434 ? -12.140 -5.474 0.816 1.00 97.00 434 LEU A O 1
ATOM 3429 N N . GLN A 1 435 ? -12.174 -3.455 -0.157 1.00 97.94 435 GLN A N 1
ATOM 3430 C CA . GLN A 1 435 ? -10.791 -3.395 -0.595 1.00 97.94 435 GLN A CA 1
ATOM 3431 C C . GLN A 1 435 ? -10.261 -2.086 -0.024 1.00 97.94 435 GLN A C 1
ATOM 3433 O O . GLN A 1 435 ? -10.876 -1.043 -0.240 1.00 97.94 435 GLN A O 1
ATOM 3438 N N . ILE A 1 436 ? -9.185 -2.124 0.755 1.00 98.00 436 ILE A N 1
ATOM 3439 C CA . ILE A 1 436 ? -8.643 -0.917 1.379 1.00 98.00 436 ILE A CA 1
ATOM 3440 C C . ILE A 1 436 ? -7.133 -1.027 1.527 1.00 98.00 436 ILE A C 1
ATOM 3442 O O . ILE A 1 436 ? -6.613 -1.999 2.070 1.00 98.00 436 ILE A O 1
ATOM 3446 N N . GLY A 1 437 ? -6.437 -0.005 1.052 1.00 96.88 437 GLY A N 1
ATOM 3447 C CA . GLY A 1 437 ? -5.029 0.233 1.329 1.00 96.88 437 GLY A CA 1
ATOM 3448 C C . GLY A 1 437 ? -4.799 1.731 1.477 1.00 96.88 437 GLY A C 1
ATOM 3449 O O . GLY A 1 437 ? -5.736 2.530 1.437 1.00 96.88 437 GLY A O 1
ATOM 3450 N N . ALA A 1 438 ? -3.555 2.134 1.678 1.00 94.06 438 ALA A N 1
ATOM 3451 C CA . ALA A 1 438 ? -3.213 3.544 1.761 1.00 94.06 438 ALA A CA 1
ATOM 3452 C C . ALA A 1 438 ? -1.788 3.778 1.315 1.00 94.06 438 ALA A C 1
ATOM 3454 O O . ALA A 1 438 ? -1.011 2.841 1.162 1.00 94.06 438 ALA A O 1
ATOM 3455 N N . ALA A 1 439 ? -1.466 5.053 1.161 1.00 88.12 439 ALA A N 1
ATOM 3456 C CA . ALA A 1 439 ? -0.164 5.520 0.776 1.00 88.12 439 ALA A CA 1
ATOM 3457 C C . ALA A 1 439 ? 0.435 6.486 1.813 1.00 88.12 439 ALA A C 1
ATOM 3459 O O . ALA A 1 439 ? -0.279 7.328 2.349 1.00 88.12 439 ALA A O 1
ATOM 3460 N N . GLY A 1 440 ? 1.742 6.431 2.087 1.00 82.25 440 GLY A N 1
ATOM 3461 C CA . GLY A 1 440 ? 2.413 7.308 3.067 1.00 82.25 440 GLY A CA 1
ATOM 3462 C C . GLY A 1 440 ? 3.001 6.596 4.289 1.00 82.25 440 GLY A C 1
ATOM 3463 O O . GLY A 1 440 ? 2.809 7.049 5.422 1.00 82.25 440 GLY A O 1
ATOM 3464 N N . GLY A 1 441 ? 3.709 5.491 4.051 1.00 85.50 441 GLY A N 1
ATOM 3465 C CA . GLY A 1 441 ? 4.650 4.897 5.000 1.00 85.50 441 GLY A CA 1
ATOM 3466 C C . GLY A 1 441 ? 4.045 4.524 6.350 1.00 85.50 441 GLY A C 1
ATOM 3467 O O . GLY A 1 441 ? 2.954 3.958 6.440 1.00 85.50 441 GLY A O 1
ATOM 3468 N N . SER A 1 442 ? 4.729 4.895 7.431 1.00 85.12 442 SER A N 1
ATOM 3469 C CA . SER A 1 442 ? 4.301 4.578 8.805 1.00 85.12 442 SER A CA 1
ATOM 3470 C C . SER A 1 442 ? 2.874 5.033 9.165 1.00 85.12 442 SER A C 1
ATOM 3472 O O . SER A 1 442 ? 2.257 4.453 10.059 1.00 85.12 442 SER A O 1
ATOM 3474 N N . LYS A 1 443 ? 2.295 6.013 8.458 1.00 90.38 443 LYS A N 1
ATOM 3475 C CA . LYS A 1 443 ? 0.927 6.516 8.698 1.00 90.38 443 LYS A CA 1
ATOM 3476 C C . LYS A 1 443 ? -0.161 5.672 8.019 1.00 90.38 443 LYS A C 1
ATOM 3478 O O . LYS A 1 443 ? -1.345 5.914 8.262 1.00 90.38 443 LYS A O 1
ATOM 3483 N N . MET A 1 444 ? 0.199 4.695 7.179 1.00 92.94 444 MET A N 1
ATOM 3484 C CA . MET A 1 444 ? -0.761 3.851 6.452 1.00 92.94 444 MET A CA 1
ATOM 3485 C C . MET A 1 444 ? -1.636 3.039 7.414 1.00 92.94 444 MET A C 1
ATOM 3487 O O . MET A 1 444 ? -2.857 3.145 7.340 1.00 92.94 444 MET A O 1
ATOM 3491 N N . ILE A 1 445 ? -1.032 2.332 8.381 1.00 93.94 445 ILE A N 1
ATOM 3492 C CA . ILE A 1 445 ? -1.733 1.509 9.388 1.00 93.94 445 ILE A CA 1
ATOM 3493 C C . ILE A 1 445 ? -2.860 2.303 10.068 1.00 93.94 445 ILE A C 1
ATOM 3495 O O . ILE A 1 445 ? -4.023 1.899 10.030 1.00 93.94 445 ILE A O 1
ATOM 3499 N N . GLY A 1 446 ? -2.533 3.471 10.631 1.00 95.06 446 GLY A N 1
ATOM 3500 C CA . GLY A 1 446 ? -3.509 4.326 11.296 1.00 95.06 446 GLY A CA 1
ATOM 3501 C C . GLY A 1 446 ? -4.564 4.907 10.355 1.00 95.06 446 GLY A C 1
ATOM 3502 O O . GLY A 1 446 ? -5.728 4.983 10.738 1.00 95.06 446 GLY A O 1
ATOM 3503 N N . SER A 1 447 ? -4.203 5.282 9.125 1.00 95.50 447 SER A N 1
ATOM 3504 C CA . SER A 1 447 ? -5.136 5.927 8.183 1.00 95.50 447 SER A CA 1
ATOM 3505 C C . SER A 1 447 ? -6.168 4.940 7.618 1.00 95.50 447 SER A C 1
ATOM 3507 O O . SER A 1 447 ? -7.363 5.245 7.581 1.00 95.50 447 SER A O 1
ATOM 3509 N N . ILE A 1 448 ? -5.726 3.724 7.276 1.00 97.12 448 ILE A N 1
ATOM 3510 C CA . ILE A 1 448 ? -6.584 2.602 6.858 1.00 97.12 448 ILE A CA 1
ATOM 3511 C C . ILE A 1 448 ? -7.548 2.246 7.993 1.00 97.12 448 ILE A C 1
ATOM 3513 O O . ILE A 1 448 ? -8.751 2.129 7.768 1.00 97.12 448 ILE A O 1
ATOM 3517 N N . PHE A 1 449 ? -7.046 2.121 9.225 1.00 98.06 449 PHE A N 1
ATOM 3518 C CA . PHE A 1 449 ? -7.876 1.700 10.351 1.00 98.06 449 PHE A CA 1
ATOM 3519 C C . PHE A 1 449 ? -8.844 2.786 10.850 1.00 98.06 449 PHE A C 1
ATOM 3521 O O . PHE A 1 449 ? -9.985 2.456 11.160 1.00 98.06 449 PHE A O 1
ATOM 3528 N N . ASN A 1 450 ? -8.460 4.073 10.835 1.00 97.81 450 ASN A N 1
ATOM 3529 C CA . ASN A 1 450 ? -9.397 5.188 11.060 1.00 97.81 450 ASN A CA 1
ATOM 3530 C C . ASN A 1 450 ? -10.566 5.118 10.058 1.00 97.81 450 ASN A C 1
ATOM 3532 O O . ASN A 1 450 ? -11.729 5.204 10.446 1.00 97.81 450 ASN A O 1
ATOM 3536 N N . THR A 1 451 ? -10.262 4.909 8.772 1.00 97.88 451 THR A N 1
ATOM 3537 C CA . THR A 1 451 ? -11.274 4.817 7.705 1.00 97.88 451 THR A CA 1
ATOM 3538 C C . THR A 1 451 ? -12.173 3.591 7.884 1.00 97.88 451 THR A C 1
ATOM 3540 O O . THR A 1 451 ? -13.396 3.714 7.850 1.00 97.88 451 THR A O 1
ATOM 3543 N N . PHE A 1 452 ? -11.592 2.419 8.155 1.00 98.00 452 PHE A N 1
ATOM 3544 C CA . PHE A 1 452 ? -12.333 1.190 8.455 1.00 98.00 452 PHE A CA 1
ATOM 3545 C C . PHE A 1 452 ? -13.270 1.356 9.659 1.00 98.00 452 PHE A C 1
ATOM 3547 O O . PHE A 1 452 ? -14.457 1.050 9.561 1.00 98.00 452 PHE A O 1
ATOM 3554 N N . PHE A 1 453 ? -12.767 1.882 10.778 1.00 98.56 453 PHE A N 1
ATOM 3555 C CA . PHE A 1 453 ? -13.551 2.071 11.996 1.00 98.56 453 PHE A CA 1
ATOM 3556 C C . PHE A 1 453 ? -14.685 3.084 11.782 1.00 98.56 453 PHE A C 1
ATOM 3558 O O . PHE A 1 453 ? -15.823 2.834 12.176 1.00 98.56 453 PHE A O 1
ATOM 3565 N N . ASN A 1 454 ? -14.421 4.197 11.089 1.00 98.19 454 ASN A N 1
ATOM 3566 C CA . ASN A 1 454 ? -15.458 5.169 10.747 1.00 98.19 454 ASN A CA 1
ATOM 3567 C C . ASN A 1 454 ? -16.542 4.582 9.823 1.00 98.19 454 ASN A C 1
ATOM 3569 O O . ASN A 1 454 ? -17.727 4.880 9.991 1.00 98.19 454 ASN A O 1
ATOM 3573 N N . TYR A 1 455 ? -16.155 3.727 8.875 1.00 97.31 455 TYR A N 1
ATOM 3574 C CA . TYR A 1 455 ? -17.083 3.078 7.952 1.00 97.31 455 TYR A CA 1
ATOM 3575 C C . TYR A 1 455 ? -17.948 2.009 8.642 1.00 97.31 455 TYR A C 1
ATOM 3577 O O . TYR A 1 455 ? -19.170 2.013 8.490 1.00 97.31 455 TYR A O 1
ATOM 3585 N N . ILE A 1 456 ? -17.328 1.120 9.425 1.00 96.00 456 ILE A N 1
ATOM 3586 C CA . ILE A 1 456 ? -17.993 -0.027 10.060 1.00 96.00 456 ILE A CA 1
ATOM 3587 C C . ILE A 1 456 ? -18.691 0.357 11.370 1.00 96.00 456 ILE A C 1
ATOM 3589 O O . ILE A 1 456 ? -19.857 0.028 11.552 1.00 96.00 456 ILE A O 1
ATOM 3593 N N . VAL A 1 457 ? -18.012 1.063 12.280 1.00 97.50 457 VAL A N 1
ATOM 3594 C CA . VAL A 1 457 ? -18.514 1.331 13.642 1.00 97.50 457 VAL A CA 1
ATOM 3595 C C . VAL A 1 457 ? -19.305 2.633 13.720 1.00 97.50 457 VAL A C 1
ATOM 3597 O O . VAL A 1 457 ? -20.346 2.673 14.371 1.00 97.50 457 VAL A O 1
ATOM 3600 N N . ASN A 1 458 ? -18.843 3.699 13.057 1.00 96.75 458 ASN A N 1
ATOM 3601 C CA . ASN A 1 458 ? -19.543 4.995 13.049 1.00 96.75 458 ASN A CA 1
ATOM 3602 C C . ASN A 1 458 ? -20.590 5.113 11.922 1.00 96.75 458 ASN A C 1
ATOM 3604 O O . ASN A 1 458 ? -21.188 6.175 11.761 1.00 96.75 458 ASN A O 1
ATOM 3608 N N . ASN A 1 459 ? -20.816 4.039 11.153 1.00 94.69 459 ASN A N 1
ATOM 3609 C CA . ASN A 1 459 ? -21.785 3.945 10.052 1.00 94.69 459 ASN A CA 1
ATOM 3610 C C . ASN A 1 459 ? -21.692 5.087 9.010 1.00 94.69 459 ASN A C 1
ATOM 3612 O O . ASN A 1 459 ? -22.674 5.455 8.366 1.00 94.69 459 ASN A O 1
ATOM 3616 N N . MET A 1 460 ? -20.503 5.663 8.820 1.00 96.12 460 MET A N 1
ATOM 3617 C CA . MET A 1 460 ? -20.280 6.739 7.848 1.00 96.12 460 MET A CA 1
ATOM 3618 C C . MET A 1 460 ? -20.260 6.172 6.418 1.00 96.12 460 MET A C 1
ATOM 3620 O O . MET A 1 460 ? -19.951 4.995 6.225 1.00 96.12 460 MET A O 1
ATOM 3624 N N . THR A 1 461 ? -20.573 6.965 5.387 1.00 95.81 461 THR A N 1
ATOM 3625 C CA . THR A 1 461 ? -20.276 6.582 3.985 1.00 95.81 461 THR A CA 1
ATOM 3626 C C . THR A 1 461 ? -18.769 6.408 3.801 1.00 95.81 461 THR A C 1
ATOM 3628 O O . THR A 1 461 ? -17.997 6.988 4.562 1.00 95.81 461 THR A O 1
ATOM 3631 N N . LEU A 1 462 ? -18.324 5.630 2.811 1.00 95.94 462 LEU A N 1
ATOM 3632 C CA . LEU A 1 462 ? -16.891 5.358 2.628 1.00 95.94 462 LEU A CA 1
ATOM 3633 C C . LEU A 1 462 ? -16.083 6.647 2.392 1.00 95.94 462 LEU A C 1
ATOM 3635 O O . LEU A 1 462 ? -15.012 6.810 2.969 1.00 95.94 462 LEU A O 1
ATOM 3639 N N . VAL A 1 463 ? -16.639 7.592 1.624 1.00 95.69 463 VAL A N 1
ATOM 3640 C CA . VAL A 1 463 ? -16.056 8.928 1.400 1.00 95.69 463 VAL A CA 1
ATOM 3641 C C . VAL A 1 463 ? -15.962 9.712 2.712 1.00 95.69 463 VAL A C 1
ATOM 3643 O O . VAL A 1 463 ? -14.881 10.158 3.083 1.00 95.69 463 VAL A O 1
ATOM 3646 N N . ASN A 1 464 ? -17.053 9.811 3.481 1.00 96.19 464 ASN A N 1
ATOM 3647 C CA . ASN A 1 464 ? -17.036 10.555 4.745 1.00 96.19 464 ASN A CA 1
ATOM 3648 C C . ASN A 1 464 ? -16.111 9.895 5.780 1.00 96.19 464 ASN A C 1
ATOM 3650 O O . ASN A 1 464 ? -15.471 10.591 6.562 1.00 96.19 464 ASN A O 1
ATOM 3654 N N . ALA A 1 465 ? -16.037 8.561 5.797 1.00 96.94 465 ALA A N 1
ATOM 3655 C CA . ALA A 1 465 ? -15.140 7.800 6.659 1.00 96.94 465 ALA A CA 1
ATOM 3656 C C . ALA A 1 465 ? -13.663 8.053 6.323 1.00 96.94 465 ALA A C 1
ATOM 3658 O O . ALA A 1 465 ? -12.835 8.094 7.233 1.00 96.94 465 ALA A O 1
ATOM 3659 N N . ASN A 1 466 ? -13.357 8.246 5.035 1.00 95.19 466 ASN A N 1
ATOM 3660 C CA . ASN A 1 466 ? -12.024 8.569 4.544 1.00 95.19 466 ASN A CA 1
ATOM 3661 C C . ASN A 1 466 ? -11.630 10.024 4.856 1.00 95.19 466 ASN A C 1
ATOM 3663 O O . ASN A 1 466 ? -10.540 10.294 5.369 1.00 95.19 466 ASN A O 1
ATOM 3667 N N . ASN A 1 467 ? -12.542 10.963 4.601 1.00 94.62 467 ASN A N 1
ATOM 3668 C CA . ASN A 1 467 ? -12.319 12.395 4.806 1.00 94.62 467 ASN A CA 1
ATOM 3669 C C . ASN A 1 467 ? -12.357 12.803 6.289 1.00 94.62 467 ASN A C 1
ATOM 3671 O O . ASN A 1 467 ? -11.845 13.861 6.641 1.00 94.62 467 ASN A O 1
ATOM 3675 N N . ALA A 1 468 ? -12.906 11.962 7.174 1.00 95.56 468 ALA A N 1
ATOM 3676 C CA . ALA A 1 468 ? -12.933 12.199 8.615 1.00 95.56 468 ALA A CA 1
ATOM 3677 C C . ALA A 1 468 ? -11.538 12.566 9.178 1.00 95.56 468 ALA A C 1
ATOM 3679 O O . ALA A 1 468 ? -10.559 11.905 8.818 1.00 95.56 468 ALA A O 1
ATOM 3680 N N . PRO A 1 469 ? -11.434 13.563 10.082 1.00 94.75 469 PRO A N 1
ATOM 3681 C CA . PRO A 1 469 ? -10.184 13.900 10.759 1.00 94.75 469 PRO A CA 1
ATOM 3682 C C . PRO A 1 469 ? -9.648 12.721 11.569 1.00 94.75 469 PRO A C 1
ATOM 3684 O O . PRO A 1 469 ? -10.402 12.048 12.277 1.00 94.75 469 PRO A O 1
ATOM 3687 N N . ARG A 1 470 ? -8.342 12.477 11.473 1.00 94.94 470 ARG A N 1
ATOM 3688 C CA . ARG A 1 470 ? -7.701 11.274 12.016 1.00 94.94 470 ARG A CA 1
ATOM 3689 C C . ARG A 1 470 ? -6.861 11.565 13.252 1.00 94.94 470 ARG A C 1
ATOM 3691 O O . ARG A 1 470 ? -6.239 12.620 13.369 1.00 94.94 470 ARG A O 1
ATOM 3698 N N . CYS A 1 471 ? -6.781 10.566 14.127 1.00 95.12 471 CYS A N 1
ATOM 3699 C CA . CYS A 1 471 ? -5.817 10.492 15.223 1.00 95.12 471 CYS A CA 1
ATOM 3700 C C . CYS A 1 471 ? -5.114 9.129 15.205 1.00 95.12 471 CYS A C 1
ATOM 3702 O O . CYS A 1 471 ? -5.726 8.109 14.879 1.00 95.12 471 CYS A O 1
ATOM 3704 N N . MET A 1 472 ? -3.834 9.099 15.568 1.00 94.69 472 MET A N 1
ATOM 3705 C CA . MET A 1 472 ? -3.050 7.873 15.740 1.00 94.69 472 MET A CA 1
ATOM 3706 C C . MET A 1 472 ? -1.918 8.079 16.759 1.00 94.69 472 MET A C 1
ATOM 3708 O O . MET A 1 472 ? -1.441 9.206 16.920 1.00 94.69 472 MET A O 1
ATOM 3712 N N . PRO A 1 473 ? -1.460 7.020 17.445 1.00 94.25 473 PRO A N 1
ATOM 3713 C CA . PRO A 1 473 ? -0.248 7.090 18.245 1.00 94.25 473 PRO A CA 1
ATOM 3714 C C . PRO A 1 473 ? 0.966 7.250 17.332 1.00 94.25 473 PRO A C 1
ATOM 3716 O O . PRO A 1 473 ? 1.113 6.550 16.330 1.00 94.25 473 PRO A O 1
ATOM 3719 N N . PHE A 1 474 ? 1.854 8.170 17.691 1.00 89.31 474 PHE A N 1
ATOM 3720 C CA . PHE A 1 474 ? 3.074 8.438 16.942 1.00 89.31 474 PHE A CA 1
ATOM 3721 C C . PHE A 1 474 ? 4.279 8.323 17.863 1.00 89.31 474 PHE A C 1
ATOM 3723 O O . PHE A 1 474 ? 4.493 9.164 18.736 1.00 89.31 474 PHE A O 1
ATOM 3730 N N . TYR A 1 475 ? 5.065 7.267 17.673 1.00 87.00 475 TYR A N 1
ATOM 3731 C CA . TYR A 1 475 ? 6.221 6.989 18.514 1.00 87.00 475 TYR A CA 1
ATOM 3732 C C . TYR A 1 475 ? 7.471 7.724 18.000 1.00 87.00 475 TYR A C 1
ATOM 3734 O O . TYR A 1 475 ? 7.782 7.734 16.802 1.00 87.00 475 TYR A O 1
ATOM 3742 N N . ARG A 1 476 ? 8.219 8.336 18.921 1.00 81.88 476 ARG A N 1
ATOM 3743 C CA . ARG A 1 476 ? 9.587 8.838 18.709 1.00 81.88 476 ARG A CA 1
ATOM 3744 C C . ARG A 1 476 ? 10.425 8.410 19.907 1.00 81.88 476 ARG A C 1
ATOM 3746 O O . ARG A 1 476 ? 10.050 8.699 21.034 1.00 81.88 476 ARG A O 1
ATOM 3753 N N . ASN A 1 477 ? 11.536 7.708 19.675 1.00 78.25 477 ASN A N 1
ATOM 3754 C CA . ASN A 1 477 ? 12.398 7.176 20.744 1.00 78.25 477 ASN A CA 1
ATOM 3755 C C . ASN A 1 477 ? 11.610 6.413 21.836 1.00 78.25 477 ASN A C 1
ATOM 3757 O O . ASN A 1 477 ? 11.823 6.632 23.020 1.00 78.25 477 ASN A O 1
ATOM 3761 N N . LYS A 1 478 ? 10.676 5.541 21.421 1.00 78.50 478 LYS A N 1
ATOM 3762 C CA . LYS A 1 478 ? 9.749 4.779 22.289 1.00 78.50 478 LYS A CA 1
ATOM 3763 C C . LYS A 1 478 ? 8.742 5.617 23.101 1.00 78.50 478 LYS A C 1
ATOM 3765 O O . LYS A 1 478 ? 7.950 5.035 23.824 1.00 78.50 478 LYS A O 1
ATOM 3770 N N . VAL A 1 479 ? 8.679 6.939 22.926 1.00 86.44 479 VAL A N 1
ATOM 3771 C CA . VAL A 1 479 ? 7.658 7.794 23.555 1.00 86.44 479 VAL A CA 1
ATOM 3772 C C . VAL A 1 479 ? 6.523 8.079 22.570 1.00 86.44 479 VAL A C 1
ATOM 3774 O O . VAL A 1 479 ? 6.753 8.574 21.464 1.00 86.44 479 VAL A O 1
ATOM 3777 N N . GLU A 1 480 ? 5.296 7.760 22.972 1.00 92.00 480 GLU A N 1
ATOM 3778 C CA . GLU A 1 480 ? 4.055 8.065 22.260 1.00 92.00 480 GLU A CA 1
ATOM 3779 C C . GLU A 1 480 ? 3.702 9.556 22.332 1.00 92.00 480 GLU A C 1
ATOM 3781 O O . GLU A 1 480 ? 3.684 10.162 23.403 1.00 92.00 480 GLU A O 1
ATOM 3786 N N . SER A 1 481 ? 3.318 10.128 21.193 1.00 92.56 481 SER A N 1
ATOM 3787 C CA . SER A 1 481 ? 2.530 11.361 21.110 1.00 92.56 481 SER A CA 1
ATOM 3788 C C . SER A 1 481 ? 1.163 11.072 20.491 1.00 92.56 481 SER A C 1
ATOM 3790 O O . SER A 1 481 ? 1.079 10.309 19.526 1.00 92.56 481 SER A O 1
ATOM 3792 N N . VAL A 1 482 ? 0.110 11.725 20.994 1.00 95.31 482 VAL A N 1
ATOM 3793 C CA . VAL A 1 482 ? -1.215 11.728 20.354 1.00 95.31 482 VAL A CA 1
ATOM 3794 C C . VAL A 1 482 ? -1.127 12.597 19.103 1.00 95.31 482 VAL A C 1
ATOM 3796 O O . VAL A 1 482 ? -1.153 13.821 19.204 1.00 95.31 482 VAL A O 1
ATOM 3799 N N . TYR A 1 483 ? -0.968 11.985 17.931 1.00 94.56 483 TYR A N 1
ATOM 3800 C CA . TYR A 1 483 ? -0.819 12.708 16.670 1.00 94.56 483 TYR A CA 1
ATOM 3801 C C . TYR A 1 483 ? -2.162 12.785 15.953 1.00 94.56 483 TYR A C 1
ATOM 3803 O O . TYR A 1 483 ? -2.749 11.753 15.627 1.00 94.56 483 TYR A O 1
ATOM 3811 N N . CYS A 1 484 ? -2.654 14.000 15.718 1.00 95.44 484 CYS A N 1
ATOM 3812 C CA . CYS A 1 484 ? -3.973 14.227 15.131 1.00 95.44 484 CYS A CA 1
ATOM 3813 C C . CYS A 1 484 ? -3.970 15.339 14.084 1.00 95.44 484 CYS A C 1
ATOM 3815 O O . CYS A 1 484 ? -3.156 16.262 14.116 1.00 95.44 484 CYS A O 1
ATOM 3817 N N . GLU A 1 485 ? -4.949 15.292 13.192 1.00 93.75 485 GLU A N 1
ATOM 3818 C CA . GLU A 1 485 ? -5.272 16.398 12.290 1.00 93.75 485 GLU A CA 1
ATOM 3819 C C . GLU A 1 485 ? -5.913 17.573 13.063 1.00 93.75 485 GLU A C 1
ATOM 3821 O O . GLU A 1 485 ? -6.366 17.423 14.203 1.00 93.75 485 GLU A O 1
ATOM 3826 N N . LYS A 1 486 ? -5.890 18.788 12.501 1.00 91.88 486 LYS A N 1
ATOM 3827 C CA . LYS A 1 486 ? -6.289 20.019 13.220 1.00 91.88 486 LYS A CA 1
ATOM 3828 C C . LYS A 1 486 ? -7.806 20.113 13.416 1.00 91.88 486 LYS A C 1
ATOM 3830 O O . LYS A 1 486 ? -8.281 20.716 14.386 1.00 91.88 486 LYS A O 1
ATOM 3835 N N . GLU A 1 487 ? -8.526 19.473 12.506 1.00 92.94 487 GLU A N 1
ATOM 3836 C CA . GLU A 1 487 ? -9.964 19.494 12.258 1.00 92.94 487 GLU A CA 1
ATOM 3837 C C . GLU A 1 487 ? -10.766 18.611 13.237 1.00 92.94 487 GLU A C 1
ATOM 3839 O O . GLU A 1 487 ? -11.992 18.565 13.169 1.00 92.94 487 GLU A O 1
ATOM 3844 N N . ILE A 1 488 ? -10.103 17.912 14.170 1.00 94.81 488 ILE A N 1
ATOM 3845 C CA . ILE A 1 488 ? -10.777 17.115 15.210 1.00 94.81 488 ILE A CA 1
ATOM 3846 C C . ILE A 1 488 ? -11.696 17.978 16.103 1.00 94.81 488 ILE A C 1
ATOM 3848 O O . ILE A 1 488 ? -11.418 19.155 16.362 1.00 94.81 488 ILE A O 1
ATOM 3852 N N . SER A 1 489 ? -12.785 17.382 16.609 1.00 95.00 489 SER A N 1
ATOM 3853 C CA . SER A 1 489 ? -13.821 18.095 17.374 1.00 95.00 489 SER A CA 1
ATOM 3854 C C . SER A 1 489 ? -13.280 18.706 18.676 1.00 95.00 489 SER A C 1
ATOM 3856 O O . SER A 1 489 ? -12.357 18.180 19.304 1.00 95.00 489 SER A O 1
ATOM 3858 N N . ARG A 1 490 ? -13.879 19.818 19.134 1.00 95.81 490 ARG A N 1
ATOM 3859 C CA . ARG A 1 490 ? -13.548 20.416 20.444 1.00 95.81 490 ARG A CA 1
ATOM 3860 C C . ARG A 1 490 ? -13.828 19.442 21.596 1.00 95.81 490 ARG A C 1
ATOM 3862 O O . ARG A 1 490 ? -13.059 19.410 22.550 1.00 95.81 490 ARG A O 1
ATOM 3869 N N . ALA A 1 491 ? -14.870 18.618 21.476 1.00 96.00 491 ALA A N 1
ATOM 3870 C CA . ALA A 1 491 ? -15.188 17.574 22.446 1.00 96.00 491 ALA A CA 1
ATOM 3871 C C . ALA A 1 491 ? -14.076 16.510 22.533 1.00 96.00 491 ALA A C 1
ATOM 3873 O O . ALA A 1 491 ? -13.641 16.179 23.633 1.00 96.00 491 ALA A O 1
ATOM 3874 N N . LEU A 1 492 ? -13.530 16.053 21.397 1.00 95.81 492 LEU A N 1
ATOM 3875 C CA . LEU A 1 492 ? -12.398 15.122 21.384 1.00 95.81 492 LEU A CA 1
ATOM 3876 C C . LEU A 1 492 ? -11.112 15.763 21.935 1.00 95.81 492 LEU A C 1
ATOM 3878 O O . LEU A 1 492 ? -10.381 15.120 22.687 1.00 95.81 492 LEU A O 1
ATOM 3882 N N . LYS A 1 493 ? -10.853 17.042 21.614 1.00 95.88 493 LYS A N 1
ATOM 3883 C CA . LYS A 1 493 ? -9.729 17.811 22.189 1.00 95.88 493 LYS A CA 1
ATOM 3884 C C . LYS A 1 493 ? -9.815 17.873 23.719 1.00 95.88 493 LYS A C 1
ATOM 3886 O O . LYS A 1 493 ? -8.796 17.684 24.379 1.00 95.88 493 LYS A O 1
ATOM 3891 N N . ASN A 1 494 ? -11.013 18.089 24.268 1.00 95.62 494 ASN A N 1
ATOM 3892 C CA . ASN A 1 494 ? -11.249 18.059 25.712 1.00 95.62 494 ASN A CA 1
ATOM 3893 C C . ASN A 1 494 ? -11.022 16.651 26.281 1.00 95.62 494 ASN A C 1
ATOM 3895 O O . ASN A 1 494 ? -10.169 16.504 27.142 1.00 95.62 494 ASN A O 1
ATOM 3899 N N . LYS A 1 495 ? -11.645 15.605 25.718 1.00 95.62 495 LYS A N 1
ATOM 3900 C CA . LYS A 1 495 ? -11.476 14.214 26.184 1.00 95.62 495 LYS A CA 1
ATOM 3901 C C . LYS A 1 495 ? -10.001 13.776 26.277 1.00 95.62 495 LYS A C 1
ATOM 3903 O O . LYS A 1 495 ? -9.638 13.117 27.244 1.00 95.62 495 LYS A O 1
ATOM 3908 N N . PHE A 1 496 ? -9.130 14.169 25.337 1.00 95.88 496 PHE A N 1
ATOM 3909 C CA . PHE A 1 496 ? -7.677 13.939 25.462 1.00 95.88 496 PHE A CA 1
ATOM 3910 C C . PHE A 1 496 ? -7.013 14.805 26.551 1.00 95.88 496 PHE A C 1
ATOM 3912 O O . PHE A 1 496 ? -6.132 14.325 27.263 1.00 95.88 496 PHE A O 1
ATOM 3919 N N . LYS A 1 497 ? -7.419 16.071 26.708 1.00 94.31 497 LYS A N 1
ATOM 3920 C CA . LYS A 1 497 ? -6.909 16.963 27.762 1.00 94.31 497 LYS A CA 1
ATOM 3921 C C . LYS A 1 497 ? -7.254 16.442 29.163 1.00 94.31 497 LYS A C 1
ATOM 3923 O O . LYS A 1 497 ? -6.379 16.441 30.024 1.00 94.31 497 LYS A O 1
ATOM 3928 N N . ASP A 1 498 ? -8.488 15.989 29.366 1.00 94.25 498 ASP A N 1
ATOM 3929 C CA . ASP A 1 498 ? -9.034 15.566 30.663 1.00 94.25 498 ASP A CA 1
ATOM 3930 C C . ASP A 1 498 ? -8.269 14.358 31.240 1.00 94.25 498 ASP A C 1
ATOM 3932 O O . ASP A 1 498 ? -8.086 14.245 32.448 1.00 94.25 498 ASP A O 1
ATOM 3936 N N . ILE A 1 499 ? -7.720 13.509 30.364 1.00 94.00 499 ILE A N 1
ATOM 3937 C CA . ILE A 1 499 ? -6.880 12.343 30.699 1.00 94.00 499 ILE A CA 1
ATOM 3938 C C . ILE A 1 499 ? -5.367 12.638 30.633 1.00 94.00 499 ILE A C 1
ATOM 3940 O O . ILE A 1 499 ? -4.538 11.726 30.564 1.00 94.00 499 ILE A O 1
ATOM 3944 N N . GLY A 1 500 ? -4.989 13.922 30.631 1.00 93.00 500 GLY A N 1
ATOM 3945 C CA . GLY A 1 500 ? -3.600 14.388 30.691 1.00 93.00 500 GLY A CA 1
ATOM 3946 C C . GLY A 1 500 ? -2.802 14.243 29.390 1.00 93.00 500 GLY A C 1
ATOM 3947 O O . GLY A 1 500 ? -1.571 14.217 29.425 1.00 93.00 500 GLY A O 1
ATOM 3948 N N . LYS A 1 501 ? -3.458 14.119 28.227 1.00 93.38 501 LYS A N 1
ATOM 3949 C CA . LYS A 1 501 ? -2.792 13.867 26.939 1.00 93.38 501 LYS A CA 1
ATOM 3950 C C . LYS A 1 501 ? -2.735 15.110 26.059 1.00 93.38 501 LYS A C 1
ATOM 3952 O O . LYS A 1 501 ? -3.742 15.631 25.585 1.00 93.38 501 LYS A O 1
ATOM 3957 N N . LYS A 1 502 ? -1.509 15.558 25.775 1.00 90.12 502 LYS A N 1
ATOM 3958 C CA . LYS A 1 502 ? -1.241 16.641 24.825 1.00 90.12 502 LYS A CA 1
ATOM 3959 C C . LYS A 1 502 ? -1.311 16.121 23.388 1.00 90.12 502 LYS A C 1
ATOM 3961 O O . LYS A 1 502 ? -0.545 15.239 23.005 1.00 90.12 502 LYS A O 1
ATOM 3966 N N . ILE A 1 503 ? -2.193 16.719 22.591 1.00 94.44 503 ILE A N 1
ATOM 3967 C CA . ILE A 1 503 ? -2.266 16.491 21.145 1.00 94.44 503 ILE A CA 1
ATOM 3968 C C . ILE A 1 503 ? -1.105 17.215 20.453 1.00 94.44 503 ILE A C 1
ATOM 3970 O O . ILE A 1 503 ? -0.863 18.402 20.685 1.00 94.44 503 ILE A O 1
ATOM 3974 N N . VAL A 1 504 ? -0.414 16.498 19.572 1.00 94.12 504 VAL A N 1
ATOM 3975 C CA . VAL A 1 504 ? 0.529 17.036 18.593 1.00 94.12 504 VAL A CA 1
ATOM 3976 C C . VAL A 1 504 ? -0.199 17.108 17.256 1.00 94.12 504 VAL A C 1
ATOM 3978 O O . VAL A 1 504 ? -0.605 16.086 16.703 1.00 94.12 504 VAL A O 1
ATOM 3981 N N . TYR A 1 505 ? -0.387 18.319 16.738 1.00 91.38 505 TYR A N 1
ATOM 3982 C CA . TYR A 1 505 ? -1.074 18.504 15.465 1.00 91.38 505 TYR A CA 1
ATOM 3983 C C . TYR A 1 505 ? -0.188 18.157 14.270 1.00 91.38 505 TYR A C 1
ATOM 3985 O O . TYR A 1 505 ? 1.017 18.412 14.261 1.00 91.38 505 TYR A O 1
ATOM 3993 N N . ALA A 1 506 ? -0.821 17.614 13.237 1.00 83.38 506 ALA A N 1
ATOM 3994 C CA . ALA A 1 506 ? -0.186 17.253 11.987 1.00 83.38 506 ALA A CA 1
ATOM 3995 C C . ALA A 1 506 ? 0.395 18.481 11.259 1.00 83.38 506 ALA A C 1
ATOM 3997 O O . ALA A 1 506 ? -0.326 19.404 10.873 1.00 83.38 506 ALA A O 1
ATOM 3998 N N . THR A 1 507 ? 1.713 18.476 11.060 1.00 72.62 507 THR A N 1
ATOM 3999 C CA . THR A 1 507 ? 2.442 19.374 10.145 1.00 72.62 507 THR A CA 1
ATOM 4000 C C . THR A 1 507 ? 2.571 18.773 8.743 1.00 72.62 507 THR A C 1
ATOM 4002 O O . THR A 1 507 ? 2.612 19.486 7.742 1.00 72.62 507 THR A O 1
ATOM 4005 N N . GLU A 1 508 ? 2.590 17.445 8.668 1.00 68.25 508 GLU A N 1
ATOM 4006 C CA . GLU A 1 508 ? 2.595 16.646 7.449 1.00 68.25 508 GLU A CA 1
ATOM 4007 C C . GLU A 1 508 ? 1.233 15.972 7.261 1.00 68.25 508 GLU A C 1
ATOM 4009 O O . GLU A 1 508 ? 0.556 15.648 8.235 1.00 68.25 508 GLU A O 1
ATOM 4014 N N . ARG A 1 509 ? 0.860 15.665 6.016 1.00 70.00 509 ARG A N 1
ATOM 4015 C CA . ARG A 1 509 ? -0.398 14.960 5.733 1.00 70.00 509 ARG A CA 1
ATOM 4016 C C . ARG A 1 509 ? -0.383 13.529 6.303 1.00 70.00 509 ARG A C 1
ATOM 4018 O O . ARG A 1 509 ? 0.676 12.897 6.424 1.00 70.00 509 ARG A O 1
ATOM 4025 N N . PHE A 1 510 ? -1.568 13.033 6.661 1.00 80.75 510 PHE A N 1
ATOM 4026 C CA . PHE A 1 510 ? -1.808 11.622 6.982 1.00 80.75 510 PHE A CA 1
ATOM 4027 C C . PHE A 1 510 ? -1.714 10.747 5.715 1.00 80.75 510 PHE A C 1
ATOM 4029 O O . PHE A 1 510 ? -1.529 11.257 4.608 1.00 80.75 510 PHE A O 1
ATOM 4036 N N . GLY A 1 511 ? -1.787 9.422 5.871 1.00 80.44 511 GLY A N 1
ATOM 4037 C CA . GLY A 1 511 ? -1.664 8.501 4.740 1.00 80.44 511 GLY A CA 1
ATOM 4038 C C . GLY A 1 511 ? -2.876 8.575 3.806 1.00 80.44 511 GLY A C 1
ATOM 4039 O O . GLY A 1 511 ? -4.001 8.491 4.282 1.00 80.44 511 GLY A O 1
ATOM 4040 N N . GLY A 1 512 ? -2.651 8.709 2.499 1.00 89.94 512 GLY A N 1
ATOM 4041 C CA . GLY A 1 512 ? -3.700 8.779 1.481 1.00 89.94 512 GLY A CA 1
ATOM 4042 C C . GLY A 1 512 ? -4.359 7.420 1.269 1.00 89.94 512 GLY A C 1
ATOM 4043 O O . GLY A 1 512 ? -3.758 6.549 0.648 1.00 89.94 512 GLY A O 1
ATOM 4044 N N . VAL A 1 513 ? -5.554 7.208 1.813 1.00 95.50 513 VAL A N 1
ATOM 4045 C CA . VAL A 1 513 ? -6.290 5.936 1.698 1.00 95.50 513 VAL A CA 1
ATOM 4046 C C . VAL A 1 513 ? -6.986 5.836 0.338 1.00 95.50 513 VAL A C 1
ATOM 4048 O O . VAL A 1 513 ? -7.661 6.772 -0.091 1.00 95.50 513 VAL A O 1
ATOM 4051 N N . THR A 1 514 ? -6.891 4.672 -0.305 1.00 96.81 514 THR A N 1
ATOM 4052 C CA . THR A 1 514 ? -7.734 4.313 -1.454 1.00 96.81 514 THR A CA 1
ATOM 4053 C C . THR A 1 514 ? -8.538 3.059 -1.114 1.00 96.81 514 THR A C 1
ATOM 4055 O O . THR A 1 514 ? -7.999 2.067 -0.613 1.00 96.81 514 THR A O 1
ATOM 4058 N N . ALA A 1 515 ? -9.858 3.128 -1.306 1.00 97.44 515 ALA A N 1
ATOM 4059 C CA . ALA A 1 515 ? -10.791 2.114 -0.828 1.00 97.44 515 ALA A CA 1
ATOM 4060 C C . ALA A 1 515 ? -12.013 1.939 -1.738 1.00 97.44 515 ALA A C 1
ATOM 4062 O O . ALA A 1 515 ? -12.559 2.914 -2.256 1.00 97.44 515 ALA A O 1
ATOM 4063 N N . SER A 1 516 ? -12.509 0.708 -1.850 1.00 96.56 516 SER A N 1
ATOM 4064 C CA . SER A 1 516 ? -13.815 0.399 -2.439 1.00 96.56 516 SER A CA 1
ATOM 4065 C C . SER A 1 516 ? -14.602 -0.572 -1.565 1.00 96.56 516 SER A C 1
ATOM 4067 O O . SER A 1 516 ? -14.033 -1.420 -0.880 1.00 96.56 516 SER A O 1
ATOM 4069 N N . SER A 1 517 ? -15.927 -0.442 -1.561 1.00 94.69 517 SER A N 1
ATOM 4070 C CA . SER A 1 517 ? -16.825 -1.256 -0.745 1.00 94.69 517 SER A CA 1
ATOM 4071 C C . SER A 1 517 ? -18.105 -1.610 -1.493 1.00 94.69 517 SER A C 1
ATOM 4073 O O . SER A 1 517 ? -18.613 -0.830 -2.296 1.00 94.69 517 SER A O 1
ATOM 4075 N N . THR A 1 518 ? -18.655 -2.781 -1.185 1.00 91.31 518 THR A N 1
ATOM 4076 C CA . THR A 1 518 ? -20.024 -3.193 -1.532 1.00 91.31 518 THR A CA 1
ATOM 4077 C C . THR A 1 518 ? -20.811 -3.681 -0.307 1.00 91.31 518 THR A C 1
ATOM 4079 O O . THR A 1 518 ? -21.928 -4.182 -0.454 1.00 91.31 518 THR A O 1
ATOM 4082 N N . PHE A 1 519 ? -20.274 -3.501 0.913 1.00 84.94 519 PHE A N 1
ATOM 4083 C CA . PHE A 1 519 ? -20.861 -3.962 2.186 1.00 84.94 519 PHE A CA 1
ATOM 4084 C C . PHE A 1 519 ? -22.356 -3.645 2.332 1.00 84.94 519 PHE A C 1
ATOM 4086 O O . PHE A 1 519 ? -23.136 -4.491 2.768 1.00 84.94 519 PHE A O 1
ATOM 4093 N N . ARG A 1 520 ? -22.772 -2.433 1.945 1.00 84.88 520 ARG A N 1
ATOM 4094 C CA . ARG A 1 520 ? -24.155 -1.944 2.088 1.00 84.88 520 ARG A CA 1
ATOM 4095 C C . ARG A 1 520 ? -25.053 -2.264 0.886 1.00 84.88 520 ARG A C 1
ATOM 4097 O O . ARG A 1 520 ? -26.054 -1.587 0.681 1.00 84.88 520 ARG A O 1
ATOM 4104 N N . LYS A 1 521 ? -24.690 -3.263 0.066 1.00 80.12 521 LYS A N 1
ATOM 4105 C CA . LYS A 1 521 ? -25.338 -3.582 -1.228 1.00 80.12 521 LYS A CA 1
ATOM 4106 C C . LYS A 1 521 ? -25.376 -2.391 -2.202 1.00 80.12 521 LYS A C 1
ATOM 4108 O O . LYS A 1 521 ? -26.209 -2.336 -3.097 1.00 80.12 521 LYS A O 1
ATOM 4113 N N . LYS A 1 522 ? -24.464 -1.438 -2.022 1.00 83.50 522 LYS A N 1
ATOM 4114 C CA . LYS A 1 522 ? -24.252 -0.275 -2.881 1.00 83.50 522 LYS A CA 1
ATOM 4115 C C . LYS A 1 522 ? -22.749 -0.170 -3.131 1.00 83.50 522 LYS A C 1
ATOM 4117 O O . LYS A 1 522 ? -22.003 -0.296 -2.158 1.00 83.50 522 LYS A O 1
ATOM 4122 N N . PRO A 1 523 ? -22.295 0.044 -4.375 1.00 90.44 523 PRO A N 1
ATOM 4123 C CA . PRO A 1 523 ? -20.893 0.323 -4.628 1.00 90.44 523 PRO A CA 1
ATOM 4124 C C . PRO A 1 523 ? -20.525 1.700 -4.068 1.00 90.44 523 PRO A C 1
ATOM 4126 O O . PRO A 1 523 ? -21.149 2.713 -4.384 1.00 90.44 523 PRO A O 1
ATOM 4129 N N . GLU A 1 524 ? -19.504 1.720 -3.223 1.00 93.88 524 GLU A N 1
ATOM 4130 C CA . GLU A 1 524 ? -18.871 2.917 -2.684 1.00 93.88 524 GLU A CA 1
ATOM 4131 C C . GLU A 1 524 ? -17.383 2.887 -3.056 1.00 93.88 524 GLU A C 1
ATOM 4133 O O . GLU A 1 524 ? -16.750 1.831 -3.032 1.00 93.88 524 GLU A O 1
ATOM 4138 N N . ALA A 1 525 ? -16.814 4.045 -3.380 1.00 95.62 525 ALA A N 1
ATOM 4139 C CA . ALA A 1 525 ? -15.391 4.215 -3.650 1.00 95.62 525 ALA A CA 1
ATOM 4140 C C . ALA A 1 525 ? -14.913 5.516 -3.001 1.00 95.62 525 ALA A C 1
ATOM 4142 O O . ALA A 1 525 ? -15.668 6.487 -2.958 1.00 95.62 525 ALA A O 1
ATOM 4143 N N . ALA A 1 526 ? -13.682 5.536 -2.503 1.00 95.62 526 ALA A N 1
ATOM 4144 C CA . ALA A 1 526 ? -13.063 6.725 -1.936 1.00 95.62 526 ALA A CA 1
ATOM 4145 C C . ALA A 1 526 ? -11.559 6.734 -2.232 1.00 95.62 526 ALA A C 1
ATOM 4147 O O . ALA A 1 526 ? -10.848 5.797 -1.865 1.00 95.62 526 ALA A O 1
ATOM 4148 N N . PHE A 1 527 ? -11.089 7.811 -2.858 1.00 93.69 527 PHE A N 1
ATOM 4149 C CA . PHE A 1 527 ? -9.704 8.265 -2.741 1.00 93.69 527 PHE A CA 1
ATOM 4150 C C . PHE A 1 527 ? -9.634 9.313 -1.619 1.00 93.69 527 PHE A C 1
ATOM 4152 O O . PHE A 1 527 ? -10.672 9.770 -1.137 1.00 93.69 527 PHE A O 1
ATOM 4159 N N . ASP A 1 528 ? -8.433 9.648 -1.157 1.00 90.56 528 ASP A N 1
ATOM 4160 C CA . ASP A 1 528 ? -8.220 10.588 -0.055 1.00 90.56 528 ASP A CA 1
ATOM 4161 C C . ASP A 1 528 ? -7.821 11.963 -0.591 1.00 90.56 528 ASP A C 1
ATOM 4163 O O . ASP A 1 528 ? -6.733 12.108 -1.143 1.00 90.56 528 ASP A O 1
ATOM 4167 N N . GLU A 1 529 ? -8.670 12.970 -0.381 1.00 87.31 529 GLU A N 1
ATOM 4168 C CA . GLU A 1 529 ? -8.483 14.365 -0.825 1.00 87.31 529 GLU A CA 1
ATOM 4169 C C . GLU A 1 529 ? -7.233 15.048 -0.229 1.00 87.31 529 GLU A C 1
ATOM 4171 O O . GLU A 1 529 ? -6.802 16.110 -0.681 1.00 87.31 529 GLU A O 1
ATOM 4176 N N . ARG A 1 530 ? -6.577 14.423 0.760 1.00 85.56 530 ARG A N 1
ATOM 4177 C CA . ARG A 1 530 ? -5.225 14.803 1.213 1.00 85.56 530 ARG A CA 1
ATOM 4178 C C . ARG A 1 530 ? -4.158 14.541 0.141 1.00 85.56 530 ARG A C 1
ATOM 4180 O O . ARG A 1 530 ? -3.015 14.979 0.295 1.00 85.56 530 ARG A O 1
ATOM 4187 N N . ARG A 1 531 ? -4.492 13.830 -0.930 1.00 82.56 531 ARG A N 1
ATOM 4188 C CA . ARG A 1 531 ? -3.696 13.633 -2.143 1.00 82.56 531 ARG A CA 1
ATOM 4189 C C . ARG A 1 531 ? -4.569 13.926 -3.360 1.00 82.56 531 ARG A C 1
ATOM 4191 O O . ARG A 1 531 ? -5.779 14.098 -3.246 1.00 82.56 531 ARG A O 1
ATOM 4198 N N . ASP A 1 532 ? -3.947 13.953 -4.530 1.00 85.00 532 ASP A N 1
ATOM 4199 C CA . ASP A 1 532 ? -4.713 13.800 -5.759 1.00 85.00 532 ASP A CA 1
ATOM 4200 C C . ASP A 1 532 ? -5.228 12.359 -5.867 1.00 85.00 532 ASP A C 1
ATOM 4202 O O . ASP A 1 532 ? -4.746 11.436 -5.203 1.00 85.00 532 ASP A O 1
ATOM 4206 N N . GLY A 1 533 ? -6.228 12.165 -6.714 1.00 91.25 533 GLY A N 1
ATOM 4207 C CA . GLY A 1 533 ? -6.827 10.864 -6.936 1.00 91.25 533 GLY A CA 1
ATOM 4208 C C . GLY A 1 533 ? -8.083 10.970 -7.770 1.00 91.25 533 GLY A C 1
ATOM 4209 O O . GLY A 1 533 ? -8.524 12.058 -8.137 1.00 91.25 533 GLY A O 1
ATOM 4210 N N . SER A 1 534 ? -8.633 9.813 -8.110 1.00 94.81 534 SER A N 1
ATOM 4211 C CA . SER A 1 534 ? -9.965 9.714 -8.693 1.00 94.81 534 SER A CA 1
ATOM 4212 C C . SER A 1 534 ? -10.515 8.300 -8.509 1.00 94.81 534 SER A C 1
ATOM 4214 O O . SER A 1 534 ? -9.801 7.369 -8.115 1.00 94.81 534 SER A O 1
ATOM 4216 N N . VAL A 1 535 ? -11.811 8.166 -8.773 1.00 96.19 535 VAL A N 1
ATOM 4217 C CA . VAL A 1 535 ? -12.569 6.919 -8.717 1.00 96.19 535 VAL A CA 1
ATOM 4218 C C . VAL A 1 535 ? -13.290 6.690 -10.037 1.00 96.19 535 VAL A C 1
ATOM 4220 O O . VAL A 1 535 ? -13.822 7.617 -10.645 1.00 96.19 535 VAL A O 1
ATOM 4223 N N . TYR A 1 536 ? -13.365 5.432 -10.452 1.00 95.25 536 TYR A N 1
ATOM 4224 C CA . TYR A 1 536 ? -14.266 4.989 -11.507 1.00 95.25 536 TYR A CA 1
ATOM 4225 C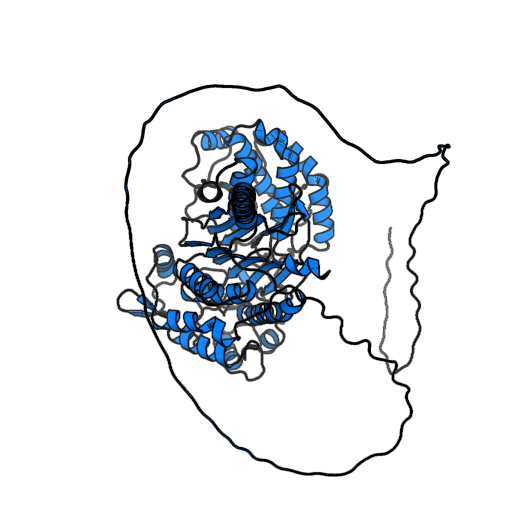 C . TYR A 1 536 ? -15.153 3.878 -10.954 1.00 95.25 536 TYR A C 1
ATOM 4227 O O . TYR A 1 536 ? -14.652 2.920 -10.369 1.00 95.25 536 TYR A O 1
ATOM 4235 N N . ILE A 1 537 ? -16.468 4.022 -11.121 1.00 92.56 537 ILE A N 1
ATOM 4236 C CA . ILE A 1 537 ? -17.467 3.010 -10.772 1.00 92.56 537 ILE A CA 1
ATOM 4237 C C . ILE A 1 537 ? -18.263 2.710 -12.041 1.00 92.56 537 ILE A C 1
ATOM 4239 O O . ILE A 1 537 ? -18.908 3.605 -12.586 1.00 92.56 537 ILE A O 1
ATOM 4243 N N . ASN A 1 538 ? -18.240 1.457 -12.492 1.00 87.00 538 ASN A N 1
ATOM 4244 C CA . ASN A 1 538 ? -19.098 0.965 -13.565 1.00 87.00 538 ASN A CA 1
ATOM 4245 C C . ASN A 1 538 ? -20.260 0.148 -12.971 1.00 87.00 538 ASN A C 1
ATOM 4247 O O . ASN A 1 538 ? -20.041 -1.013 -12.610 1.00 87.00 538 ASN A O 1
ATOM 4251 N N . PRO A 1 539 ? -21.482 0.704 -12.862 1.00 69.31 539 PRO A N 1
ATOM 4252 C CA . PRO A 1 539 ? -22.647 -0.038 -12.375 1.00 69.31 539 PRO A CA 1
ATOM 4253 C C . PRO A 1 539 ? -23.154 -1.086 -13.379 1.00 69.31 539 PRO A C 1
ATOM 4255 O O . PRO A 1 539 ? -23.853 -2.009 -12.980 1.00 69.31 539 PRO A O 1
ATOM 4258 N N . ASN A 1 540 ? -22.778 -0.970 -14.658 1.00 67.44 540 ASN A N 1
ATOM 4259 C CA . ASN A 1 540 ? -23.174 -1.870 -15.742 1.00 67.44 540 ASN A CA 1
ATOM 4260 C C . ASN A 1 540 ? -22.005 -2.801 -16.108 1.00 67.44 540 ASN A C 1
ATOM 4262 O O . ASN A 1 540 ? -21.600 -2.893 -17.268 1.00 67.44 540 ASN A O 1
ATOM 4266 N N . SER A 1 541 ? -21.371 -3.410 -15.103 1.00 67.50 541 SER A N 1
ATOM 4267 C CA . SER A 1 541 ? -20.227 -4.289 -15.342 1.00 67.50 541 SER A CA 1
ATOM 4268 C C . SER A 1 541 ? -20.684 -5.627 -15.911 1.00 67.50 541 SER A C 1
ATOM 4270 O O . SER A 1 541 ? -21.434 -6.352 -15.268 1.00 67.50 541 SER A O 1
ATOM 4272 N N . ASN A 1 542 ? -20.155 -5.979 -17.082 1.00 60.62 542 ASN A N 1
ATOM 4273 C CA . ASN A 1 542 ? -20.330 -7.292 -17.703 1.00 60.62 542 ASN A CA 1
ATOM 4274 C C . ASN A 1 542 ? -19.095 -8.190 -17.472 1.00 60.62 542 ASN A C 1
ATOM 4276 O O . ASN A 1 542 ? -18.817 -9.077 -18.276 1.00 60.62 542 ASN A O 1
ATOM 4280 N N . PHE A 1 543 ? -18.295 -7.932 -16.423 1.00 65.62 543 PHE A N 1
ATOM 4281 C CA . PHE A 1 543 ? -17.106 -8.740 -16.126 1.00 65.62 543 PHE A CA 1
ATOM 4282 C C . PHE A 1 543 ? -17.505 -10.093 -15.525 1.00 65.62 543 PHE A C 1
ATOM 4284 O O . PHE A 1 543 ? -17.591 -10.272 -14.304 1.00 65.62 543 PHE A O 1
ATOM 4291 N N . GLU A 1 544 ? -17.756 -11.050 -16.409 1.00 58.41 544 GLU A N 1
ATOM 4292 C CA . GLU A 1 544 ? -18.044 -12.439 -16.079 1.00 58.41 544 GLU A CA 1
ATOM 4293 C C . GLU A 1 544 ? -16.836 -13.332 -16.384 1.00 58.41 544 GLU A C 1
ATOM 4295 O O . GLU A 1 544 ? -16.078 -13.094 -17.325 1.00 58.41 544 GLU A O 1
ATOM 4300 N N . ALA A 1 545 ? -16.660 -14.381 -15.580 1.00 55.25 545 ALA A N 1
ATOM 4301 C CA . ALA A 1 545 ? -15.798 -15.488 -15.964 1.00 55.25 545 ALA A CA 1
ATOM 4302 C C . ALA A 1 545 ? -16.528 -16.316 -17.029 1.00 55.25 545 ALA A C 1
ATOM 4304 O O . ALA A 1 545 ? -17.692 -16.677 -16.838 1.00 55.25 545 ALA A O 1
ATOM 4305 N N . SER A 1 546 ? -15.838 -16.649 -18.117 1.00 49.69 546 SER A N 1
ATOM 4306 C CA . SER A 1 546 ? -16.318 -17.602 -19.110 1.00 49.69 546 SER A CA 1
ATOM 4307 C C . SER A 1 546 ? -16.599 -18.937 -18.422 1.00 49.69 546 SER A C 1
ATOM 4309 O O . SER A 1 546 ? -15.689 -19.608 -17.926 1.00 49.69 546 SER A O 1
ATOM 4311 N N . VAL A 1 547 ? -17.867 -19.349 -18.402 1.00 41.72 547 VAL A N 1
ATOM 4312 C CA . VAL A 1 547 ? -18.222 -20.716 -18.023 1.00 41.72 547 VAL A CA 1
ATOM 4313 C C . VAL A 1 547 ? -17.744 -21.620 -19.152 1.00 41.72 547 VAL A C 1
ATOM 4315 O O . VAL A 1 547 ? -18.390 -21.707 -20.197 1.00 41.72 547 VAL A O 1
ATOM 4318 N N . MET A 1 548 ? -16.618 -22.308 -18.949 1.00 38.66 548 MET A N 1
ATOM 4319 C CA . MET A 1 548 ? -16.303 -23.474 -19.766 1.00 38.66 548 MET A CA 1
ATOM 4320 C C . MET A 1 548 ? -17.409 -24.501 -19.531 1.00 38.66 548 MET A C 1
ATOM 4322 O O . MET A 1 548 ? -17.403 -25.219 -18.532 1.00 38.66 548 MET A O 1
ATOM 4326 N N . GLN A 1 549 ? -18.371 -24.573 -20.454 1.00 33.28 549 GLN A N 1
ATOM 4327 C CA . GLN A 1 549 ? -19.204 -25.759 -20.568 1.00 33.28 549 GLN A CA 1
ATOM 4328 C C . GLN A 1 549 ? -18.252 -26.927 -20.806 1.00 33.28 549 GLN A C 1
ATOM 4330 O O . GLN A 1 549 ? -17.581 -26.979 -21.839 1.00 33.28 549 GLN A O 1
ATOM 4335 N N . SER A 1 550 ? -18.180 -27.849 -19.848 1.00 33.09 550 SER A N 1
ATOM 4336 C CA . SER A 1 550 ? -17.489 -29.116 -20.026 1.00 33.09 550 SER A CA 1
ATOM 4337 C C . SER A 1 550 ? -18.205 -29.880 -21.135 1.00 33.09 550 SER A C 1
ATOM 4339 O O . SER A 1 550 ? -19.164 -30.608 -20.876 1.00 33.09 550 SER A O 1
ATOM 4341 N N . ARG A 1 551 ? -17.766 -29.694 -22.386 1.00 28.77 551 ARG A N 1
ATOM 4342 C CA . ARG A 1 551 ? -18.109 -30.623 -23.460 1.00 28.77 551 ARG A CA 1
ATOM 4343 C C . ARG A 1 551 ? -17.603 -31.988 -22.995 1.00 28.77 551 ARG A C 1
ATOM 4345 O O . ARG A 1 551 ? -16.400 -32.092 -22.743 1.00 28.77 551 ARG A O 1
ATOM 4352 N N . PRO A 1 552 ? -18.460 -33.012 -22.854 1.00 31.55 552 PRO A N 1
ATOM 4353 C CA . PRO A 1 552 ? -17.965 -34.364 -22.687 1.00 31.55 552 PRO A CA 1
ATOM 4354 C C . PRO A 1 552 ? -17.167 -34.691 -23.951 1.00 31.55 552 PRO A C 1
ATOM 4356 O O . PRO A 1 552 ? -17.729 -34.813 -25.040 1.00 31.55 552 PRO A O 1
ATOM 4359 N N . GLY A 1 553 ? -15.840 -34.739 -23.820 1.00 30.61 553 GLY A N 1
ATOM 4360 C CA . GLY A 1 553 ? -14.986 -35.259 -24.879 1.00 30.61 553 GLY A CA 1
ATOM 4361 C C . GLY A 1 553 ? -15.389 -36.708 -25.164 1.00 30.61 553 GLY A C 1
ATOM 4362 O O . GLY A 1 553 ? -15.822 -37.399 -24.236 1.00 30.61 553 GLY A O 1
ATOM 4363 N N . PRO A 1 554 ? -15.292 -37.177 -26.419 1.00 33.16 554 PRO A N 1
ATOM 4364 C CA . PRO A 1 554 ? -15.624 -38.557 -26.736 1.00 33.16 554 PRO A CA 1
ATOM 4365 C C . PRO A 1 554 ? -14.787 -39.497 -25.866 1.00 33.16 554 PRO A C 1
ATOM 4367 O O . PRO A 1 554 ? -13.581 -39.299 -25.700 1.00 33.16 554 PRO A O 1
ATOM 4370 N N . ILE A 1 555 ? -15.448 -40.505 -25.297 1.00 31.28 555 ILE A N 1
ATOM 4371 C CA . ILE A 1 555 ? -14.816 -41.527 -24.464 1.00 31.28 555 ILE A CA 1
ATOM 4372 C C . ILE A 1 555 ? -13.743 -42.214 -25.313 1.00 31.28 555 ILE A C 1
ATOM 4374 O O . ILE A 1 555 ? -14.059 -42.918 -26.271 1.00 31.28 555 ILE A O 1
ATOM 4378 N N . ALA A 1 556 ? -12.473 -41.994 -24.972 1.00 29.39 556 ALA A N 1
ATOM 4379 C CA . ALA A 1 556 ? -11.370 -42.686 -25.616 1.00 29.39 556 ALA A CA 1
ATOM 4380 C C . ALA A 1 556 ? -11.433 -44.171 -25.234 1.00 29.39 556 ALA A C 1
ATOM 4382 O O . ALA A 1 556 ? -11.297 -44.524 -24.061 1.00 29.39 556 ALA A O 1
ATOM 4383 N N . ALA A 1 557 ? -11.661 -45.035 -26.224 1.00 31.45 557 ALA A N 1
ATOM 4384 C CA . ALA A 1 557 ? -11.610 -46.478 -26.030 1.00 31.45 557 ALA A CA 1
ATOM 4385 C C . ALA A 1 557 ? -10.186 -46.923 -25.619 1.00 31.45 557 ALA A C 1
ATOM 4387 O O . ALA A 1 557 ? -9.211 -46.271 -26.009 1.00 31.45 557 ALA A O 1
ATOM 4388 N N . PRO A 1 558 ? -10.028 -48.022 -24.854 1.00 28.53 558 PRO A N 1
ATOM 4389 C CA . PRO A 1 558 ? -8.713 -48.467 -24.400 1.00 28.53 558 PRO A CA 1
ATOM 4390 C C . PRO A 1 558 ? -7.810 -48.857 -25.576 1.00 28.53 558 PRO A C 1
ATOM 4392 O O . PRO A 1 558 ? -8.144 -49.738 -26.368 1.00 28.53 558 PRO A O 1
ATOM 4395 N N . ILE A 1 559 ? -6.640 -48.222 -25.676 1.00 29.70 559 ILE A N 1
ATOM 4396 C CA . ILE A 1 559 ? -5.640 -48.551 -26.697 1.00 29.70 559 ILE A CA 1
ATOM 4397 C C . ILE A 1 559 ? -4.872 -49.800 -26.252 1.00 29.70 559 ILE A C 1
ATOM 4399 O O . ILE A 1 559 ? -4.000 -49.727 -25.383 1.00 29.70 559 ILE A O 1
ATOM 4403 N N . ASN A 1 560 ? -5.161 -50.941 -26.882 1.00 26.91 560 ASN A N 1
ATOM 4404 C CA . ASN A 1 560 ? -4.315 -52.128 -26.776 1.00 26.91 560 ASN A CA 1
ATOM 4405 C C . ASN A 1 560 ? -2.942 -51.853 -27.406 1.00 26.91 560 ASN A C 1
ATOM 4407 O O . ASN A 1 560 ? -2.841 -51.428 -28.557 1.00 26.91 560 ASN A O 1
ATOM 4411 N N . ARG A 1 561 ? -1.871 -52.116 -26.650 1.00 27.72 561 ARG A N 1
ATOM 4412 C CA . ARG A 1 561 ? -0.491 -52.013 -27.135 1.00 27.72 561 ARG A CA 1
ATOM 4413 C C . ARG A 1 561 ? -0.065 -53.306 -27.830 1.00 27.72 561 ARG A C 1
ATOM 4415 O O . ARG A 1 561 ? 0.051 -54.330 -27.168 1.00 27.72 561 ARG A O 1
ATOM 4422 N N . THR A 1 562 ? 0.346 -53.208 -29.089 1.00 26.14 562 THR A N 1
ATOM 4423 C CA . THR A 1 562 ? 1.360 -54.096 -29.685 1.00 26.14 562 THR A CA 1
ATOM 4424 C C . THR A 1 562 ? 2.301 -53.264 -30.564 1.00 26.14 562 THR A C 1
ATOM 4426 O O . THR A 1 562 ? 1.813 -52.413 -31.308 1.00 26.14 562 THR A O 1
ATOM 4429 N N . PRO A 1 563 ? 3.631 -53.450 -30.484 1.00 33.44 563 PRO A N 1
ATOM 4430 C CA . PRO A 1 563 ? 4.594 -52.685 -31.276 1.00 33.44 563 PRO A CA 1
ATOM 4431 C C . PRO A 1 563 ? 4.961 -53.402 -32.585 1.00 33.44 563 PRO A C 1
ATOM 4433 O O . PRO A 1 563 ? 5.064 -54.625 -32.579 1.00 33.44 563 PRO A O 1
ATOM 4436 N N . ASN A 1 564 ? 5.267 -52.655 -33.659 1.00 27.94 564 ASN A N 1
ATOM 4437 C CA . ASN A 1 564 ? 6.443 -52.937 -34.504 1.00 27.94 564 ASN A CA 1
ATOM 4438 C C . ASN A 1 564 ? 6.747 -51.884 -35.593 1.00 27.94 564 ASN A C 1
ATOM 4440 O O . ASN A 1 564 ? 5.852 -51.256 -36.145 1.00 27.94 564 ASN A O 1
ATOM 4444 N N . SER A 1 565 ? 8.048 -51.799 -35.914 1.00 27.61 565 SER A N 1
ATOM 4445 C CA . SER A 1 565 ? 8.698 -51.308 -37.154 1.00 27.61 565 SER A CA 1
ATOM 4446 C C . SER A 1 565 ? 8.492 -49.862 -37.671 1.00 27.61 565 SER A C 1
ATOM 4448 O O . SER A 1 565 ? 7.394 -49.380 -37.915 1.00 27.61 565 SER A O 1
ATOM 4450 N N . ARG A 1 566 ? 9.642 -49.209 -37.919 1.00 24.92 566 ARG A N 1
ATOM 4451 C CA . ARG A 1 566 ? 9.876 -47.930 -38.636 1.00 24.92 566 ARG A CA 1
ATOM 4452 C C . ARG A 1 566 ? 9.878 -48.146 -40.183 1.00 24.92 566 ARG A C 1
ATOM 4454 O O . ARG A 1 566 ? 9.777 -49.298 -40.591 1.00 24.92 566 ARG A O 1
ATOM 4461 N N . PRO A 1 567 ? 10.333 -47.173 -41.011 1.00 44.62 567 PRO A N 1
ATOM 4462 C CA . PRO A 1 567 ? 9.796 -45.839 -41.368 1.00 44.62 567 PRO A CA 1
ATOM 4463 C C . PRO A 1 567 ? 9.569 -45.727 -42.913 1.00 44.62 567 PRO A C 1
ATOM 4465 O O . PRO A 1 567 ? 9.699 -46.749 -43.571 1.00 44.62 567 PRO A O 1
ATOM 4468 N N . ILE A 1 568 ? 9.312 -44.524 -43.494 1.00 25.56 568 ILE A N 1
ATOM 4469 C CA . ILE A 1 568 ? 9.903 -43.969 -44.769 1.00 25.56 568 ILE A CA 1
ATOM 4470 C C . ILE A 1 568 ? 9.078 -42.818 -45.441 1.00 25.56 568 ILE A C 1
ATOM 4472 O O . ILE A 1 568 ? 7.952 -43.010 -45.873 1.00 25.56 568 ILE A O 1
ATOM 4476 N N . ILE A 1 569 ? 9.709 -41.629 -45.532 1.00 25.41 569 ILE A N 1
ATOM 4477 C CA . ILE A 1 569 ? 9.859 -40.661 -46.668 1.00 25.41 569 ILE A CA 1
ATOM 4478 C C . ILE A 1 569 ? 8.650 -40.070 -47.472 1.00 25.41 569 ILE A C 1
ATOM 4480 O O . ILE A 1 569 ? 8.129 -40.707 -48.375 1.00 25.41 569 ILE A O 1
ATOM 4484 N N . SER A 1 570 ? 8.473 -38.732 -47.346 1.00 25.53 570 SER A N 1
ATOM 4485 C CA . SER A 1 570 ? 8.022 -37.722 -48.365 1.00 25.53 570 SER A CA 1
ATOM 4486 C C . SER A 1 570 ? 6.604 -37.848 -48.999 1.00 25.53 570 SER A C 1
ATOM 4488 O O . SER A 1 570 ? 5.946 -38.853 -48.803 1.00 25.53 570 SER A O 1
ATOM 4490 N N . ASN A 1 571 ? 6.020 -36.887 -49.745 1.00 25.56 571 ASN A N 1
ATOM 4491 C CA . ASN A 1 571 ? 6.456 -35.568 -50.243 1.00 25.56 571 ASN A CA 1
ATOM 4492 C C . ASN A 1 571 ? 5.237 -34.638 -50.538 1.00 25.56 571 ASN A C 1
ATOM 4494 O O . ASN A 1 571 ? 4.198 -35.125 -50.957 1.00 25.56 571 ASN A O 1
ATOM 4498 N N . ARG A 1 572 ? 5.446 -33.317 -50.384 1.00 27.66 572 ARG A N 1
ATOM 4499 C CA . ARG A 1 572 ? 5.049 -32.161 -51.243 1.00 27.66 572 ARG A CA 1
ATOM 4500 C C . ARG A 1 572 ? 3.651 -31.960 -51.892 1.00 27.66 572 ARG A C 1
ATOM 4502 O O . ARG A 1 572 ? 3.129 -32.832 -52.563 1.00 27.66 572 ARG A O 1
ATOM 4509 N N . GLN A 1 573 ? 3.295 -30.657 -51.939 1.00 27.36 573 GLN A N 1
ATOM 4510 C CA . GLN A 1 573 ? 2.361 -29.945 -52.855 1.00 27.36 573 GLN A CA 1
ATOM 4511 C C . GLN A 1 573 ? 0.852 -30.255 -52.693 1.00 27.36 573 GLN A C 1
ATOM 4513 O O . GLN A 1 573 ? 0.485 -31.342 -52.281 1.00 27.36 573 GLN A O 1
ATOM 4518 N N . GLY A 1 574 ? -0.085 -29.333 -52.966 1.00 24.12 574 GLY A N 1
ATOM 4519 C CA . GLY A 1 574 ? 0.020 -27.906 -53.325 1.00 24.12 574 GLY A CA 1
ATOM 4520 C C . GLY A 1 574 ? -1.151 -27.444 -54.220 1.00 24.12 574 GLY A C 1
ATOM 4521 O O . GLY A 1 574 ? -1.583 -28.227 -55.053 1.00 24.12 574 GLY A O 1
ATOM 4522 N N . HIS A 1 575 ? -1.577 -26.173 -54.097 1.00 27.89 575 HIS A N 1
ATOM 4523 C CA . HIS A 1 575 ? -2.563 -25.461 -54.956 1.00 27.89 575 HIS A CA 1
ATOM 4524 C C . HIS A 1 575 ? -4.048 -25.923 -54.915 1.00 27.89 575 HIS A C 1
ATOM 4526 O O . HIS A 1 575 ? -4.319 -27.057 -54.543 1.00 27.89 575 HIS A O 1
ATOM 4532 N N . SER A 1 576 ? -5.064 -25.145 -55.344 1.00 26.42 576 SER A N 1
ATOM 4533 C CA . SER A 1 576 ? -5.421 -23.698 -55.214 1.00 26.42 576 SER A CA 1
ATOM 4534 C C . SER A 1 576 ? -6.724 -23.407 -56.011 1.00 26.42 576 SER A C 1
ATOM 4536 O O . SER A 1 576 ? -6.975 -24.161 -56.945 1.00 26.42 576 SER A O 1
ATOM 4538 N N . LEU A 1 577 ? -7.414 -22.266 -55.769 1.00 28.86 577 LEU A N 1
ATOM 4539 C CA . LEU A 1 577 ? -8.454 -21.637 -56.646 1.00 28.86 577 LEU A CA 1
ATOM 4540 C C . LEU A 1 577 ? -9.821 -22.389 -56.716 1.00 28.86 577 LEU A C 1
ATOM 4542 O O . LEU A 1 577 ? -9.854 -23.595 -56.497 1.00 28.86 577 LEU A O 1
ATOM 4546 N N . ASP A 1 578 ? -10.993 -21.795 -57.011 1.00 29.09 578 ASP A N 1
ATOM 4547 C CA . ASP A 1 578 ? -11.476 -20.388 -57.003 1.00 29.09 578 ASP A CA 1
ATOM 4548 C C . ASP A 1 578 ? -13.035 -20.338 -57.048 1.00 29.09 578 ASP A C 1
ATOM 4550 O O . ASP A 1 578 ? -13.669 -21.392 -57.109 1.00 29.09 578 ASP A O 1
ATOM 4554 N N . HIS A 1 579 ? -13.611 -19.120 -57.135 1.00 29.27 579 HIS A N 1
ATOM 4555 C CA . HIS A 1 579 ? -14.937 -18.773 -57.716 1.00 29.27 579 HIS A CA 1
ATOM 4556 C C . HIS A 1 579 ? -16.240 -19.116 -56.936 1.00 29.27 579 HIS A C 1
ATOM 4558 O O . HIS A 1 579 ? -16.319 -20.118 -56.236 1.00 29.27 579 HIS A O 1
ATOM 4564 N N . ASP A 1 580 ? -17.364 -18.382 -57.072 1.00 29.50 580 ASP A N 1
ATOM 4565 C CA . ASP A 1 580 ? -17.616 -16.949 -57.380 1.00 29.50 580 ASP A CA 1
ATOM 4566 C C . ASP A 1 580 ? -19.124 -16.602 -57.190 1.00 29.50 580 ASP A C 1
ATOM 4568 O O . ASP A 1 580 ? -19.956 -17.507 -57.178 1.00 29.50 580 ASP A O 1
ATOM 4572 N N . THR A 1 581 ? -19.490 -15.307 -57.212 1.00 29.97 581 THR A N 1
ATOM 4573 C CA . THR A 1 581 ? -20.830 -14.725 -57.543 1.00 29.97 581 THR A CA 1
ATOM 4574 C C . THR A 1 581 ? -22.077 -15.028 -56.662 1.00 29.97 581 THR A C 1
ATOM 4576 O O . THR A 1 581 ? -22.144 -16.055 -56.004 1.00 29.97 581 THR A O 1
ATOM 4579 N N . ASN A 1 582 ? -23.186 -14.249 -56.635 1.00 28.69 582 ASN A N 1
ATOM 4580 C CA . ASN A 1 582 ? -23.500 -12.798 -56.794 1.00 28.69 582 ASN A CA 1
ATOM 4581 C C . ASN A 1 582 ? -25.024 -12.557 -56.454 1.00 28.69 582 ASN A C 1
ATOM 4583 O O . ASN A 1 582 ? -25.758 -13.524 -56.282 1.00 28.69 582 ASN A O 1
ATOM 4587 N N . THR A 1 583 ? -25.516 -11.298 -56.466 1.00 28.02 583 THR A N 1
ATOM 4588 C CA . THR A 1 583 ? -26.924 -10.798 -56.667 1.00 28.02 583 THR A CA 1
ATOM 4589 C C . THR A 1 583 ? -27.835 -10.298 -55.498 1.00 28.02 583 THR A C 1
ATOM 4591 O O . THR A 1 583 ? -28.563 -11.039 -54.855 1.00 28.02 583 THR A O 1
ATOM 4594 N N . ASN A 1 584 ? -27.836 -8.964 -55.306 1.00 28.95 584 ASN A N 1
ATOM 4595 C CA . ASN A 1 584 ? -28.939 -7.953 -55.303 1.00 28.95 584 ASN A CA 1
ATOM 4596 C C . ASN A 1 584 ? -30.414 -8.208 -54.823 1.00 28.95 584 ASN A C 1
ATOM 4598 O O . ASN A 1 584 ? -31.159 -8.883 -55.516 1.00 28.95 584 ASN A O 1
ATOM 4602 N N . ASN A 1 585 ? -30.848 -7.452 -53.778 1.00 26.42 585 ASN A N 1
ATOM 4603 C CA . ASN A 1 585 ? -31.904 -6.371 -53.693 1.00 26.42 585 ASN A CA 1
ATOM 4604 C C . ASN A 1 585 ? -33.331 -6.496 -54.348 1.00 26.42 585 ASN A C 1
ATOM 4606 O O . ASN A 1 585 ? -33.466 -7.254 -55.300 1.00 26.42 585 ASN A O 1
ATOM 4610 N N . PRO A 1 586 ? -34.362 -5.631 -54.050 1.00 52.78 586 PRO A N 1
ATOM 4611 C CA . PRO A 1 586 ? -34.671 -4.749 -52.879 1.00 52.78 586 PRO A CA 1
ATOM 4612 C C . PRO A 1 586 ? -36.198 -4.582 -52.464 1.00 52.78 586 PRO A C 1
ATOM 4614 O O . PRO A 1 586 ? -37.095 -5.064 -53.145 1.00 52.78 586 PRO A O 1
ATOM 4617 N N . ALA A 1 587 ? -36.475 -3.735 -51.437 1.00 27.91 587 ALA A N 1
ATOM 4618 C CA . ALA A 1 587 ? -37.479 -2.613 -51.411 1.00 27.91 587 ALA A CA 1
ATOM 4619 C C . ALA A 1 587 ? -38.862 -2.612 -50.643 1.00 27.91 587 ALA A C 1
ATOM 4621 O O . ALA A 1 587 ? -39.600 -3.587 -50.596 1.00 27.91 587 ALA A O 1
ATOM 4622 N N . VAL A 1 588 ? -39.221 -1.376 -50.198 1.00 25.64 588 VAL A N 1
ATOM 4623 C CA . VAL A 1 588 ? -40.550 -0.706 -49.939 1.00 25.64 588 VAL A CA 1
ATOM 4624 C C . VAL A 1 588 ? -41.241 -0.712 -48.530 1.00 25.64 588 VAL A C 1
ATOM 4626 O O . VAL A 1 588 ? -41.177 -1.658 -47.757 1.00 25.64 588 VAL A O 1
ATOM 4629 N N . TRP A 1 589 ? -41.853 0.452 -48.213 1.00 25.83 589 TRP A N 1
ATOM 4630 C CA . TRP A 1 589 ? -42.607 0.969 -47.025 1.00 25.83 589 TRP A CA 1
ATOM 4631 C C . TRP A 1 589 ? -44.169 0.770 -47.189 1.00 25.83 589 TRP A C 1
ATOM 4633 O O . TRP A 1 589 ? -44.482 -0.012 -48.084 1.00 25.83 589 TRP A O 1
ATOM 4643 N N . PRO A 1 590 ? -45.183 1.391 -46.477 1.00 41.38 590 PRO A N 1
ATOM 4644 C CA . PRO A 1 590 ? -45.186 2.544 -45.530 1.00 41.38 590 PRO A CA 1
ATOM 4645 C C . PRO A 1 590 ? -46.228 2.640 -44.342 1.00 41.38 590 PRO A C 1
ATOM 4647 O O . PRO A 1 590 ? -47.319 2.089 -44.372 1.00 41.38 590 PRO A O 1
ATOM 4650 N N . SER A 1 591 ? -45.922 3.528 -43.370 1.00 24.97 591 SER A N 1
ATOM 4651 C CA . SER A 1 591 ? -46.763 4.606 -42.740 1.00 24.97 591 SER A CA 1
ATOM 4652 C C . SER A 1 591 ? -48.078 4.422 -41.910 1.00 24.97 591 SER A C 1
ATOM 4654 O O . SER A 1 591 ? -48.893 3.549 -42.169 1.00 24.97 591 SER A O 1
ATOM 4656 N N . LEU A 1 592 ? -48.320 5.450 -41.053 1.00 26.09 592 LEU A N 1
ATOM 4657 C CA . LEU A 1 592 ? -49.562 5.917 -40.357 1.00 26.09 592 LEU A CA 1
ATOM 4658 C C . LEU A 1 592 ? -50.015 5.163 -39.074 1.00 26.09 592 LEU A C 1
ATOM 4660 O O . LEU A 1 592 ? -49.891 3.951 -38.991 1.00 26.09 592 LEU A O 1
ATOM 4664 N N . GLY A 1 593 ? -50.543 5.807 -38.010 1.00 22.91 593 GLY A N 1
ATOM 4665 C CA . GLY A 1 593 ? -50.833 7.238 -37.754 1.00 22.91 593 GLY A CA 1
ATOM 4666 C C . GLY A 1 593 ? -51.114 7.571 -36.258 1.00 22.91 593 GLY A C 1
ATOM 4667 O O . GLY A 1 593 ? -51.098 6.688 -35.405 1.00 22.91 593 GLY A O 1
ATOM 4668 N N . PHE A 1 594 ? -51.334 8.856 -35.927 1.00 24.16 594 PHE A N 1
ATOM 4669 C CA . PHE A 1 594 ? -51.500 9.409 -34.557 1.00 24.16 594 PHE A CA 1
ATOM 4670 C C . PHE A 1 594 ? -52.953 9.415 -34.032 1.00 24.16 594 PHE A C 1
ATOM 4672 O O . PHE A 1 594 ? -53.844 9.774 -34.792 1.00 24.16 594 PHE A O 1
ATOM 4679 N N . VAL A 1 595 ? -53.151 9.277 -32.704 1.00 23.05 595 VAL A N 1
ATOM 4680 C CA . VAL A 1 595 ? -54.208 9.983 -31.922 1.00 23.05 595 VAL A CA 1
ATOM 4681 C C . VAL A 1 595 ? -53.707 10.315 -30.495 1.00 23.05 595 VAL A C 1
ATOM 4683 O O . VAL A 1 595 ? -53.056 9.491 -29.858 1.00 23.05 595 VAL A O 1
ATOM 4686 N N . LYS A 1 596 ? -54.030 11.515 -29.978 1.00 24.05 596 LYS A N 1
ATOM 4687 C CA . LYS A 1 596 ? -53.881 11.947 -28.564 1.00 24.05 596 LYS A CA 1
ATOM 4688 C C . LYS A 1 596 ? -55.250 11.978 -27.869 1.00 24.05 596 LYS A C 1
ATOM 4690 O O . LYS A 1 596 ? -56.162 12.550 -28.451 1.00 24.05 596 LYS A O 1
ATOM 4695 N N . VAL A 1 597 ? -55.341 11.575 -26.593 1.00 23.05 597 VAL A N 1
ATOM 4696 C CA . VAL A 1 597 ? -56.329 12.104 -25.615 1.00 23.05 597 VAL A CA 1
ATOM 4697 C C . VAL A 1 597 ? -55.676 12.182 -24.217 1.00 23.05 597 VAL A C 1
ATOM 4699 O O . VAL A 1 597 ? -54.763 11.413 -23.920 1.00 23.05 597 VAL A O 1
ATOM 4702 N N . PHE A 1 598 ? -56.092 13.152 -23.394 1.00 24.89 598 PHE A N 1
ATOM 4703 C CA . PHE A 1 598 ? -55.528 13.518 -22.075 1.00 24.89 598 PHE A CA 1
ATOM 4704 C C . PHE A 1 598 ? -56.485 13.097 -20.904 1.00 24.89 598 PHE A C 1
ATOM 4706 O O . PHE A 1 598 ? -57.410 12.334 -21.175 1.00 24.89 598 PHE A O 1
ATOM 4713 N N . PRO A 1 599 ? -56.259 13.425 -19.604 1.00 42.34 599 PRO A N 1
ATOM 4714 C CA . PRO A 1 599 ? -56.544 12.515 -18.483 1.00 42.34 599 PRO A CA 1
ATOM 4715 C C . PRO A 1 599 ? -57.825 12.871 -17.693 1.00 42.34 599 PRO A C 1
ATOM 4717 O O . PRO A 1 599 ? -58.547 13.798 -18.059 1.00 42.34 599 PRO A O 1
ATOM 4720 N N . PRO A 1 600 ? -58.043 12.233 -16.526 1.00 28.62 600 PRO A N 1
ATOM 4721 C CA . PRO A 1 600 ? -58.091 13.064 -15.311 1.00 28.62 600 PRO A CA 1
ATOM 4722 C C . PRO A 1 600 ? -57.291 12.528 -14.100 1.00 28.62 600 PRO A C 1
ATOM 4724 O O . PRO A 1 600 ? -56.834 11.388 -14.060 1.00 28.62 600 PRO A O 1
ATOM 4727 N N . ARG A 1 601 ? -57.107 13.411 -13.106 1.00 25.81 601 ARG A N 1
ATOM 4728 C CA . ARG A 1 601 ? -56.521 13.159 -11.769 1.00 25.81 601 ARG A CA 1
ATOM 4729 C C . ARG A 1 601 ? -57.587 12.672 -10.772 1.00 25.81 601 ARG A C 1
ATOM 4731 O O . ARG A 1 601 ? -58.753 12.957 -11.008 1.00 25.81 601 ARG A O 1
ATOM 4738 N N . LEU A 1 602 ? -57.152 12.086 -9.642 1.00 25.23 602 LEU A N 1
ATOM 4739 C CA . LEU A 1 602 ? -57.611 12.250 -8.228 1.00 25.23 602 LEU A CA 1
ATOM 4740 C C . LEU A 1 602 ? -56.853 11.183 -7.374 1.00 25.23 602 LEU A C 1
ATOM 4742 O O . LEU A 1 602 ? -56.756 10.039 -7.800 1.00 25.23 602 LEU A O 1
ATOM 4746 N N . THR A 1 603 ? -55.985 11.538 -6.406 1.00 26.47 603 THR A N 1
ATOM 4747 C CA . THR A 1 603 ? -56.219 11.644 -4.929 1.00 26.47 603 THR A CA 1
ATOM 4748 C C . THR A 1 603 ? -56.873 10.410 -4.272 1.00 26.47 603 THR A C 1
ATOM 4750 O O . THR A 1 603 ? -57.842 9.906 -4.817 1.00 26.47 603 THR A O 1
ATOM 4753 N N . SER A 1 604 ? -56.526 9.924 -3.069 1.00 27.25 604 SER A N 1
ATOM 4754 C CA . SER A 1 604 ? -55.412 10.167 -2.122 1.00 27.25 604 SER A CA 1
ATOM 4755 C C . SER A 1 604 ? -55.535 9.200 -0.918 1.00 27.25 604 SER A C 1
ATOM 4757 O O . SER A 1 604 ? -56.654 8.858 -0.562 1.00 27.25 604 SER A O 1
ATOM 4759 N N . ASN A 1 605 ? -54.423 8.923 -0.218 1.00 26.89 605 ASN A N 1
ATOM 4760 C CA . ASN A 1 605 ? -54.325 8.509 1.203 1.00 26.89 605 ASN A CA 1
ATOM 4761 C C . ASN A 1 605 ? -54.792 7.110 1.696 1.00 26.89 605 ASN A C 1
ATOM 4763 O O . ASN A 1 605 ? -55.942 6.728 1.547 1.00 26.89 605 ASN A O 1
ATOM 4767 N N . THR A 1 606 ? -53.896 6.492 2.500 1.00 26.69 606 THR A N 1
ATOM 4768 C CA . THR A 1 606 ? -54.135 5.641 3.708 1.00 26.69 606 THR A CA 1
ATOM 4769 C C . THR A 1 606 ? -54.912 4.310 3.584 1.00 26.69 606 THR A C 1
ATOM 4771 O O . THR A 1 606 ? -55.841 4.206 2.806 1.00 26.69 606 THR A O 1
ATOM 4774 N N . ALA A 1 607 ? -54.663 3.254 4.376 1.00 23.19 607 ALA A N 1
ATOM 4775 C CA . ALA A 1 607 ? -53.524 2.843 5.220 1.00 23.19 607 ALA A CA 1
ATOM 4776 C C . ALA A 1 607 ? -53.691 1.349 5.634 1.00 23.19 607 ALA A C 1
ATOM 4778 O O . ALA A 1 607 ? -54.779 0.803 5.527 1.00 23.19 607 ALA A O 1
ATOM 4779 N N . SER A 1 608 ? -52.616 0.723 6.135 1.00 26.08 608 SER A N 1
ATOM 4780 C CA . SER A 1 608 ? -52.559 -0.486 6.996 1.00 26.08 608 SER A CA 1
ATOM 4781 C C . SER A 1 608 ? -53.497 -1.704 6.802 1.00 26.08 608 SER A C 1
ATOM 4783 O O . SER A 1 608 ? -54.626 -1.720 7.265 1.00 26.08 608 SER A O 1
ATOM 4785 N N . ALA A 1 609 ? -52.857 -2.807 6.382 1.00 24.20 609 ALA A N 1
ATOM 4786 C CA . ALA A 1 609 ? -52.712 -4.079 7.126 1.00 24.20 609 ALA A CA 1
ATOM 4787 C C . ALA A 1 609 ? -53.900 -5.051 7.386 1.00 24.20 609 ALA A C 1
ATOM 4789 O O . ALA A 1 609 ? -54.888 -4.698 8.009 1.00 24.20 609 ALA A O 1
ATOM 4790 N N . LEU A 1 610 ? -53.623 -6.345 7.099 1.00 23.16 610 LEU A N 1
ATOM 4791 C CA . LEU A 1 610 ? -54.251 -7.592 7.618 1.00 23.16 610 LEU A CA 1
ATOM 4792 C C . LEU A 1 610 ? -55.760 -7.784 7.301 1.00 23.16 610 LEU A C 1
ATOM 4794 O O . LEU A 1 610 ? -56.597 -7.038 7.772 1.00 23.16 610 LEU A O 1
ATOM 4798 N N . LEU A 1 611 ? -56.205 -8.826 6.581 1.00 23.44 611 LEU A N 1
ATOM 4799 C CA . LEU A 1 611 ? -56.061 -10.244 6.956 1.00 23.44 611 LEU A CA 1
ATOM 4800 C C . LEU A 1 611 ? -56.351 -11.229 5.783 1.00 23.44 611 LEU A C 1
ATOM 4802 O O . LEU A 1 611 ? -56.933 -10.890 4.761 1.00 23.44 611 LEU A O 1
ATOM 4806 N N . ARG A 1 612 ? -55.922 -12.476 5.993 1.00 25.56 612 ARG A N 1
ATOM 4807 C CA . ARG A 1 612 ? -55.916 -13.700 5.162 1.00 25.56 612 ARG A CA 1
ATOM 4808 C C . ARG A 1 612 ? -57.248 -14.165 4.518 1.00 25.56 612 ARG A C 1
ATOM 4810 O O . ARG A 1 612 ? -58.261 -14.247 5.199 1.00 25.56 612 ARG A O 1
ATOM 4817 N N . MET A 1 613 ? -57.132 -14.753 3.319 1.00 25.16 613 MET A N 1
ATOM 4818 C CA . MET A 1 613 ? -57.699 -16.071 2.926 1.00 25.16 613 MET A CA 1
ATOM 4819 C C . MET A 1 613 ? -56.515 -16.888 2.318 1.00 25.16 613 MET A C 1
ATOM 4821 O O . MET A 1 613 ? -55.645 -16.262 1.719 1.00 25.16 613 MET A O 1
ATOM 4825 N N . VAL A 1 614 ? -56.234 -18.189 2.545 1.00 25.75 614 VAL A N 1
ATOM 4826 C CA . VAL A 1 614 ? -57.056 -19.433 2.543 1.00 25.75 614 VAL A CA 1
ATOM 4827 C C . VAL A 1 614 ? -57.575 -19.704 1.113 1.00 25.75 614 VAL A C 1
ATOM 4829 O O . VAL A 1 614 ? -58.202 -18.817 0.561 1.00 25.75 614 VAL A O 1
ATOM 4832 N N . LEU A 1 615 ? -57.314 -20.802 0.379 1.00 24.58 615 LEU A N 1
ATOM 4833 C CA . LEU A 1 615 ? -56.974 -22.229 0.623 1.00 24.58 615 LEU A CA 1
ATOM 4834 C C . LEU A 1 615 ? -56.065 -22.705 -0.566 1.00 24.58 615 LEU A C 1
ATOM 4836 O O . LEU A 1 615 ? -56.256 -22.211 -1.670 1.00 24.58 615 LEU A O 1
ATOM 4840 N N . LEU A 1 616 ? -54.946 -23.442 -0.461 1.00 25.84 616 LEU A N 1
ATOM 4841 C CA . LEU A 1 616 ? -54.683 -24.865 -0.136 1.00 25.84 616 LEU A CA 1
ATOM 4842 C C . LEU A 1 616 ? -55.215 -25.947 -1.124 1.00 25.84 616 LEU A C 1
ATOM 4844 O O . LEU A 1 616 ? -56.410 -26.206 -1.173 1.00 25.84 616 LEU A O 1
ATOM 4848 N N . ALA A 1 617 ? -54.286 -26.645 -1.803 1.00 24.17 617 ALA A N 1
ATOM 4849 C CA . ALA A 1 617 ? -54.383 -28.014 -2.356 1.00 24.17 617 ALA A CA 1
ATOM 4850 C C . ALA A 1 617 ? -52.930 -28.572 -2.477 1.00 24.17 617 ALA A C 1
ATOM 4852 O O . ALA A 1 617 ? -52.099 -27.902 -3.082 1.00 24.17 617 ALA A O 1
ATOM 4853 N N . VAL A 1 618 ? -52.477 -29.578 -1.701 1.00 27.38 618 VAL A N 1
ATOM 4854 C CA . VAL A 1 618 ? -52.689 -31.049 -1.856 1.00 27.38 618 VAL A CA 1
ATOM 4855 C C . VAL A 1 618 ? -51.842 -31.602 -3.032 1.00 27.38 618 VAL A C 1
ATOM 4857 O O . VAL A 1 618 ? -51.920 -31.048 -4.117 1.00 27.38 618 VAL A O 1
ATOM 4860 N N . THR A 1 619 ? -50.966 -32.618 -2.923 1.00 27.27 619 THR A N 1
ATOM 4861 C CA . THR A 1 619 ? -50.779 -33.738 -1.957 1.00 27.27 619 THR A CA 1
ATOM 4862 C C . THR A 1 619 ? -49.298 -34.087 -1.711 1.00 27.27 619 THR A C 1
ATOM 4864 O O . THR A 1 619 ? -48.480 -33.990 -2.621 1.00 27.27 619 THR A O 1
ATOM 4867 N N . ALA A 1 620 ? -49.013 -34.695 -0.552 1.00 31.73 620 ALA A N 1
ATOM 4868 C CA . ALA A 1 620 ? -47.998 -35.747 -0.395 1.00 31.73 620 ALA A CA 1
ATOM 4869 C C . ALA A 1 620 ? -48.558 -36.860 0.520 1.00 31.73 620 ALA A C 1
ATOM 4871 O O . ALA A 1 620 ? -49.283 -36.545 1.464 1.00 31.73 620 ALA A O 1
ATOM 4872 N N . PRO A 1 621 ? -48.268 -38.139 0.234 1.00 42.88 621 PRO A N 1
ATOM 4873 C CA . PRO A 1 621 ? -48.094 -39.178 1.272 1.00 42.88 621 PRO A CA 1
ATOM 4874 C C . PRO A 1 621 ? -46.922 -40.141 0.920 1.00 42.88 621 PRO A C 1
ATOM 4876 O O . PRO A 1 621 ? -46.431 -40.092 -0.201 1.00 42.88 621 PRO A O 1
ATOM 4879 N N . MET A 1 622 ? -46.398 -41.081 1.724 1.00 26.88 622 MET A N 1
ATOM 4880 C CA . MET A 1 622 ? -46.405 -41.472 3.158 1.00 26.88 622 MET A CA 1
ATOM 4881 C C . MET A 1 622 ? -45.344 -42.612 3.297 1.00 26.88 622 MET A C 1
ATOM 4883 O O . MET A 1 622 ? -45.013 -43.227 2.290 1.00 26.88 622 MET A O 1
ATOM 4887 N N . SER A 1 623 ? -44.795 -43.041 4.444 1.00 27.59 623 SER A N 1
ATOM 4888 C CA . SER A 1 623 ? -44.593 -42.459 5.789 1.00 27.59 623 SER A CA 1
ATOM 4889 C C . SER A 1 623 ? -43.846 -43.466 6.694 1.00 27.59 623 SER A C 1
ATOM 4891 O O . SER A 1 623 ? -44.084 -44.660 6.536 1.00 27.59 623 SER A O 1
ATOM 4893 N N . SER A 1 624 ? -43.170 -42.993 7.761 1.00 27.31 624 SER A N 1
ATOM 4894 C CA . SER A 1 624 ? -42.969 -43.725 9.048 1.00 27.31 624 SER A CA 1
ATOM 4895 C C . SER A 1 624 ? -41.973 -44.917 9.041 1.00 27.31 624 SER A C 1
ATOM 4897 O O . SER A 1 624 ? -41.739 -45.492 7.990 1.00 27.31 624 SER A O 1
ATOM 4899 N N . LEU A 1 625 ? -41.312 -45.388 10.114 1.00 24.72 625 LEU A N 1
ATOM 4900 C CA . LEU A 1 625 ? -41.123 -45.056 11.556 1.00 24.72 625 LEU A CA 1
ATOM 4901 C C . LEU A 1 625 ? -39.608 -45.350 11.872 1.00 24.72 625 LEU A C 1
ATOM 4903 O O . LEU A 1 625 ? -38.851 -45.560 10.933 1.00 24.72 625 LEU A O 1
ATOM 4907 N N . LYS A 1 626 ? -39.007 -45.385 13.077 1.00 23.91 626 LYS A N 1
ATOM 4908 C CA . LYS A 1 626 ? -39.433 -45.394 14.498 1.00 23.91 626 LYS A CA 1
ATOM 4909 C C . LYS A 1 626 ? -38.376 -44.653 15.367 1.00 23.91 626 LYS A C 1
ATOM 4911 O O . LYS A 1 626 ? -37.631 -43.831 14.850 1.00 23.91 626 LYS A O 1
ATOM 4916 N N . ILE A 1 627 ? -38.305 -44.924 16.677 1.00 25.86 627 ILE A N 1
ATOM 4917 C CA . ILE A 1 627 ? -37.355 -44.342 17.655 1.00 25.86 627 ILE A CA 1
ATOM 4918 C C . ILE A 1 627 ? -36.754 -45.472 18.510 1.00 25.86 627 ILE A C 1
ATOM 4920 O O . ILE A 1 627 ? -37.519 -46.328 18.950 1.00 25.86 627 ILE A O 1
ATOM 4924 N N . SER A 1 628 ? -35.453 -45.436 18.849 1.00 22.92 628 SER A N 1
ATOM 4925 C CA . SER A 1 628 ? -34.958 -45.947 20.148 1.00 22.92 628 SER A CA 1
ATOM 4926 C C . SER A 1 628 ? -33.579 -45.381 20.555 1.00 22.92 628 SER A C 1
ATOM 4928 O O . SER A 1 628 ? -32.873 -44.780 19.755 1.00 22.92 628 SER A O 1
ATOM 4930 N N . ARG A 1 629 ? -33.281 -45.510 21.852 1.00 26.36 629 ARG A N 1
ATOM 4931 C CA . ARG A 1 629 ? -32.262 -44.832 22.677 1.00 26.36 629 ARG A CA 1
ATOM 4932 C C . ARG A 1 629 ? -30.799 -45.159 22.324 1.00 26.36 629 ARG A C 1
ATOM 4934 O O . ARG A 1 629 ? -30.506 -46.215 21.787 1.00 26.36 629 ARG A O 1
ATOM 4941 N N . GLY A 1 630 ? -29.897 -44.249 22.709 1.00 22.89 630 GLY A N 1
ATOM 4942 C CA . GLY A 1 630 ? -28.459 -44.289 22.416 1.00 22.89 630 GLY A CA 1
ATOM 4943 C C . GLY A 1 630 ? -27.568 -45.127 23.339 1.00 22.89 630 GLY A C 1
ATOM 4944 O O . GLY A 1 630 ? -28.058 -45.829 24.212 1.00 22.89 630 GLY A O 1
ATOM 4945 N N . VAL A 1 631 ? -26.249 -44.974 23.151 1.00 24.02 631 VAL A N 1
ATOM 4946 C CA . VAL A 1 631 ? -25.127 -45.326 24.052 1.00 24.02 631 VAL A CA 1
ATOM 4947 C C . VAL A 1 631 ? -23.872 -44.527 23.608 1.00 24.02 631 VAL A C 1
ATOM 4949 O O . VAL A 1 631 ? -23.905 -43.831 22.594 1.00 24.02 631 VAL A O 1
ATOM 4952 N N . ARG A 1 632 ? -22.815 -44.518 24.432 1.00 24.62 632 ARG A N 1
ATOM 4953 C CA . ARG A 1 632 ? -21.636 -43.628 24.376 1.00 24.62 632 ARG A CA 1
ATOM 4954 C C . ARG A 1 632 ? -20.555 -44.002 23.338 1.00 24.62 632 ARG A C 1
ATOM 4956 O O . ARG A 1 632 ? -20.410 -45.159 22.975 1.00 24.62 632 ARG A O 1
ATOM 4963 N N . SER A 1 633 ? -19.712 -42.996 23.059 1.00 25.08 633 SER A N 1
ATOM 4964 C CA . SER A 1 633 ? -18.242 -43.044 22.866 1.00 25.08 633 SER A CA 1
ATOM 4965 C C . SER A 1 633 ? -17.608 -43.930 21.782 1.00 25.08 633 SER A C 1
ATOM 4967 O O . SER A 1 633 ? -17.558 -45.147 21.912 1.00 25.08 633 SER A O 1
ATOM 4969 N N . SER A 1 634 ? -16.873 -43.285 20.872 1.00 25.47 634 SER A N 1
ATOM 4970 C CA . SER A 1 634 ? -15.459 -43.617 20.609 1.00 25.47 634 SER A CA 1
ATOM 4971 C C . SER A 1 634 ? -14.735 -42.425 19.969 1.00 25.47 634 SER A C 1
ATOM 4973 O O . SER A 1 634 ? -15.306 -41.688 19.167 1.00 25.47 634 SER A O 1
ATOM 4975 N N . GLU A 1 635 ? -13.488 -42.205 20.377 1.00 24.75 635 GLU A N 1
ATOM 4976 C CA . GLU A 1 635 ? -12.565 -41.277 19.721 1.00 24.75 635 GLU A CA 1
ATOM 4977 C C . GLU A 1 635 ? -12.037 -41.911 18.427 1.00 24.75 635 GLU A C 1
ATOM 4979 O O . GLU A 1 635 ? -11.802 -43.116 18.392 1.00 24.75 635 GLU A O 1
ATOM 4984 N N . TYR A 1 636 ? -11.745 -41.102 17.406 1.00 24.14 636 TYR A N 1
ATOM 4985 C CA . TYR A 1 636 ? -10.869 -41.521 16.310 1.00 24.14 636 TYR A CA 1
ATOM 4986 C C . TYR A 1 636 ? -9.750 -40.500 16.113 1.00 24.14 636 TYR A C 1
ATOM 4988 O O . TYR A 1 636 ? -9.955 -39.405 15.586 1.00 24.14 636 TYR A O 1
ATOM 4996 N N . ARG A 1 637 ? -8.543 -40.884 16.541 1.00 22.14 637 ARG A N 1
ATOM 4997 C CA . ARG A 1 637 ? -7.296 -40.286 16.056 1.00 22.14 637 ARG A CA 1
ATOM 4998 C C . ARG A 1 637 ? -7.065 -40.770 14.628 1.00 22.14 637 ARG A C 1
ATOM 5000 O O . ARG A 1 637 ? -7.108 -41.971 14.384 1.00 22.14 637 ARG A O 1
ATOM 5007 N N . ILE A 1 638 ? -6.750 -39.852 13.721 1.00 23.56 638 ILE A N 1
ATOM 5008 C CA . ILE A 1 638 ? -6.145 -40.202 12.436 1.00 23.56 638 ILE A CA 1
ATOM 5009 C C . ILE A 1 638 ? -4.631 -40.185 12.651 1.00 23.56 638 ILE A C 1
ATOM 5011 O O . ILE A 1 638 ? -4.054 -39.132 12.920 1.00 23.56 638 ILE A O 1
ATOM 5015 N N . VAL A 1 639 ? -4.016 -41.363 12.585 1.00 23.36 639 VAL A N 1
ATOM 5016 C CA . VAL A 1 639 ? -2.563 -41.524 12.457 1.00 23.36 639 VAL A CA 1
ATOM 5017 C C . VAL A 1 639 ? -2.239 -41.497 10.964 1.00 23.36 639 VAL A C 1
ATOM 5019 O O . VAL A 1 639 ? -3.008 -42.021 10.160 1.00 23.36 639 VAL A O 1
ATOM 5022 N N . ALA A 1 640 ? -1.146 -40.836 10.594 1.00 24.36 640 ALA A N 1
ATOM 5023 C CA . ALA A 1 640 ? -0.636 -40.850 9.230 1.00 24.36 640 ALA A CA 1
ATOM 5024 C C . ALA A 1 640 ? 0.455 -41.917 9.125 1.00 24.36 640 ALA A C 1
ATOM 5026 O O . ALA A 1 640 ? 1.462 -41.811 9.826 1.00 24.36 640 ALA A O 1
ATOM 5027 N N . ASP A 1 641 ? 0.259 -42.900 8.249 1.00 23.30 641 ASP A N 1
ATOM 5028 C CA . ASP A 1 641 ? 1.322 -43.822 7.857 1.00 23.30 641 ASP A CA 1
ATOM 5029 C C . ASP A 1 641 ? 2.200 -43.191 6.772 1.00 23.30 641 ASP A C 1
ATOM 5031 O O . ASP A 1 641 ? 1.722 -42.521 5.851 1.00 23.30 641 ASP A O 1
ATOM 5035 N N . VAL A 1 642 ? 3.505 -43.411 6.910 1.00 26.00 642 VAL A N 1
ATOM 5036 C CA . VAL A 1 642 ? 4.546 -43.046 5.950 1.00 26.00 642 VAL A CA 1
ATOM 5037 C C . VAL A 1 642 ? 5.274 -44.337 5.602 1.00 26.00 642 VAL A C 1
ATOM 5039 O O . VAL A 1 642 ? 5.904 -44.929 6.474 1.00 26.00 642 VAL A O 1
ATOM 5042 N N . GLU A 1 643 ? 5.195 -44.769 4.344 1.00 25.94 643 GLU A N 1
ATOM 5043 C CA . GLU A 1 643 ? 6.010 -45.875 3.834 1.00 25.94 643 GLU A CA 1
ATOM 5044 C C . GLU A 1 643 ? 7.233 -45.334 3.080 1.00 25.94 643 GLU A C 1
ATOM 5046 O O . GLU A 1 643 ? 7.112 -44.620 2.082 1.00 25.94 643 GLU A O 1
ATOM 5051 N N . ASP A 1 644 ? 8.416 -45.703 3.569 1.00 26.20 644 ASP A N 1
ATOM 5052 C CA . ASP A 1 644 ? 9.697 -45.596 2.867 1.00 26.20 644 ASP A CA 1
ATOM 5053 C C . ASP A 1 644 ? 9.913 -46.814 1.952 1.00 26.20 644 ASP A C 1
ATOM 5055 O O . ASP A 1 644 ? 9.598 -47.936 2.349 1.00 26.20 644 ASP A O 1
ATOM 5059 N N . CYS A 1 645 ? 10.569 -46.623 0.797 1.00 23.61 645 CYS A N 1
ATOM 5060 C CA . CYS A 1 645 ? 11.839 -47.300 0.443 1.00 23.61 645 CYS A CA 1
ATOM 5061 C C . CYS A 1 645 ? 12.234 -47.108 -1.039 1.00 23.61 645 CYS A C 1
ATOM 5063 O O . CYS A 1 645 ? 11.411 -47.241 -1.941 1.00 23.61 645 CYS A O 1
ATOM 5065 N N . GLY A 1 646 ? 13.531 -46.881 -1.300 1.00 23.95 646 GLY A N 1
ATOM 5066 C CA . GLY A 1 646 ? 14.105 -46.818 -2.657 1.00 23.95 646 GLY A CA 1
ATOM 5067 C C . GLY A 1 646 ? 15.526 -46.229 -2.716 1.00 23.95 646 GLY A C 1
ATOM 5068 O O . GLY A 1 646 ? 15.704 -45.080 -3.105 1.00 23.95 646 GLY A O 1
ATOM 5069 N N . THR A 1 647 ? 16.540 -47.001 -2.313 1.00 26.97 647 THR A N 1
ATOM 5070 C CA . THR A 1 647 ? 17.982 -46.642 -2.289 1.00 26.97 647 THR A CA 1
ATOM 5071 C C . THR A 1 647 ? 18.677 -46.867 -3.651 1.00 26.97 647 THR A C 1
ATOM 5073 O O . THR A 1 647 ? 18.223 -47.697 -4.433 1.00 26.97 647 THR A O 1
ATOM 5076 N N . PHE A 1 648 ? 19.708 -46.103 -4.064 1.00 26.23 648 PHE A N 1
ATOM 5077 C CA . PHE A 1 648 ? 21.179 -46.297 -3.876 1.00 26.23 648 PHE A CA 1
ATOM 5078 C C . PHE A 1 648 ? 21.934 -45.359 -4.901 1.00 26.23 648 PHE A C 1
ATOM 5080 O O . PHE A 1 648 ? 21.262 -44.818 -5.777 1.00 26.23 648 PHE A O 1
ATOM 5087 N N . PRO A 1 649 ? 23.288 -45.218 -4.955 1.00 38.56 649 PRO A N 1
ATOM 5088 C CA . PRO A 1 649 ? 24.226 -44.586 -3.997 1.00 38.56 649 PRO A CA 1
ATOM 5089 C C . PRO A 1 649 ? 25.238 -43.569 -4.618 1.00 38.56 649 PRO A C 1
ATOM 5091 O O . PRO A 1 649 ? 25.361 -43.466 -5.835 1.00 38.56 649 PRO A O 1
ATOM 5094 N N . GLY A 1 650 ? 26.100 -42.938 -3.793 1.00 24.61 650 GLY A N 1
ATOM 5095 C CA . GLY A 1 650 ? 27.459 -42.556 -4.248 1.00 24.61 650 GLY A CA 1
ATOM 5096 C C . GLY A 1 650 ? 28.210 -41.427 -3.510 1.00 24.61 650 GLY A C 1
ATOM 5097 O O . GLY A 1 650 ? 27.906 -40.264 -3.725 1.00 24.61 650 GLY A O 1
ATOM 5098 N N . LEU A 1 651 ? 29.287 -41.795 -2.790 1.00 27.61 651 LEU A N 1
ATOM 5099 C CA . LEU A 1 651 ? 30.444 -40.972 -2.344 1.00 27.61 651 LEU A CA 1
ATOM 5100 C C . LEU A 1 651 ? 30.244 -39.905 -1.226 1.00 27.61 651 LEU A C 1
ATOM 5102 O O . LEU A 1 651 ? 29.529 -38.922 -1.378 1.00 27.61 651 LEU A O 1
ATOM 5106 N N . GLY A 1 652 ? 30.978 -40.074 -0.112 1.00 24.98 652 GLY A N 1
ATOM 5107 C CA . GLY A 1 652 ? 31.242 -39.061 0.939 1.00 24.98 652 GLY A CA 1
ATOM 5108 C C . GLY A 1 652 ? 32.754 -38.764 1.023 1.00 24.98 652 GLY A C 1
ATOM 5109 O O . GLY A 1 652 ? 33.403 -38.805 -0.020 1.00 24.98 652 GLY A O 1
ATOM 5110 N N . PRO A 1 653 ? 33.384 -38.626 2.212 1.00 38.56 653 PRO A N 1
ATOM 5111 C CA . PRO A 1 653 ? 32.877 -38.162 3.516 1.00 38.56 653 PRO A CA 1
ATOM 5112 C C . PRO A 1 653 ? 33.808 -37.107 4.188 1.00 38.56 653 PRO A C 1
ATOM 5114 O O . PRO A 1 653 ? 35.005 -37.107 3.928 1.00 38.56 653 PRO A O 1
ATOM 5117 N N . PHE A 1 654 ? 33.333 -36.295 5.150 1.00 28.25 654 PHE A N 1
ATOM 5118 C CA . PHE A 1 654 ? 34.228 -35.641 6.135 1.00 28.25 654 PHE A CA 1
ATOM 5119 C C . PHE A 1 654 ? 33.554 -35.314 7.487 1.00 28.25 654 PHE A C 1
ATOM 5121 O O . PHE A 1 654 ? 32.624 -34.519 7.552 1.00 28.25 654 PHE A O 1
ATOM 5128 N N . GLY A 1 655 ? 34.097 -35.915 8.555 1.00 25.84 655 GLY A N 1
ATOM 5129 C CA . GLY A 1 655 ? 34.318 -35.342 9.898 1.00 25.84 655 GLY A CA 1
ATOM 5130 C C .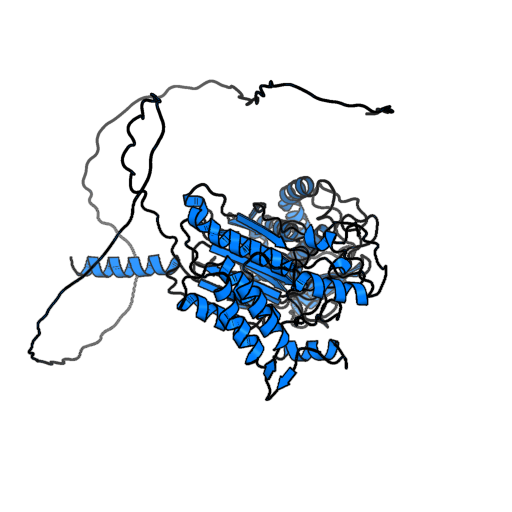 GLY A 1 655 ? 33.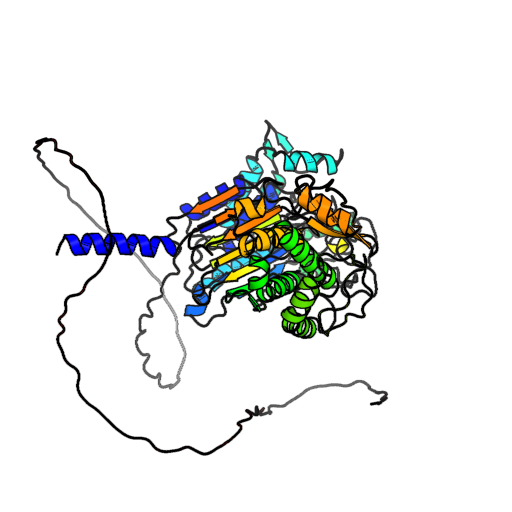197 -34.608 10.654 1.00 25.84 655 GLY A C 1
ATOM 5131 O O . GLY A 1 655 ? 32.996 -33.413 10.471 1.00 25.84 655 GLY A O 1
ATOM 5132 N N . VAL A 1 656 ? 32.624 -35.281 11.658 1.00 25.88 656 VAL A N 1
ATOM 5133 C CA . VAL A 1 656 ? 31.980 -34.658 12.841 1.00 25.88 656 VAL A CA 1
ATOM 5134 C C . VAL A 1 656 ? 33.018 -34.603 13.993 1.00 25.88 656 VAL A C 1
ATOM 5136 O O . VAL A 1 656 ? 34.001 -35.345 13.928 1.00 25.88 656 VAL A O 1
ATOM 5139 N N . PRO A 1 657 ? 32.853 -33.771 15.046 1.00 30.89 657 PRO A N 1
ATOM 5140 C CA . PRO A 1 657 ? 32.086 -34.247 16.205 1.00 30.89 657 PRO A CA 1
ATOM 5141 C C . PRO A 1 657 ? 31.134 -33.214 16.840 1.00 30.89 657 PRO A C 1
ATOM 5143 O O . PRO A 1 657 ? 31.378 -32.011 16.878 1.00 30.89 657 PRO A O 1
ATOM 5146 N N . VAL A 1 658 ? 30.034 -33.741 17.380 1.00 27.91 658 VAL A N 1
ATOM 5147 C CA . VAL A 1 658 ? 29.035 -33.032 18.195 1.00 27.91 658 VAL A CA 1
ATOM 5148 C C . VAL A 1 658 ? 29.563 -32.838 19.620 1.00 27.91 658 VAL A C 1
ATOM 5150 O O . VAL A 1 658 ? 30.234 -33.722 20.148 1.00 27.91 658 VAL A O 1
ATOM 5153 N N . SER A 1 659 ? 29.178 -31.746 20.288 1.00 26.34 659 SER A N 1
ATOM 5154 C CA . SER A 1 659 ? 29.128 -31.713 21.756 1.00 26.34 659 SER A CA 1
ATOM 5155 C C . SER A 1 659 ? 27.692 -31.496 22.233 1.00 26.34 659 SER A C 1
ATOM 5157 O O . SER A 1 659 ? 26.954 -30.657 21.718 1.00 26.34 659 SER A O 1
ATOM 5159 N N . SER A 1 660 ? 27.275 -32.317 23.192 1.00 26.62 660 SER A N 1
ATOM 5160 C CA . SER A 1 660 ? 25.937 -32.326 23.773 1.00 26.62 660 SER A CA 1
ATOM 5161 C C . SER A 1 660 ? 25.940 -31.639 25.138 1.00 26.62 660 SER A C 1
ATOM 5163 O O . SER A 1 660 ? 26.794 -31.916 25.979 1.00 26.62 660 SER A O 1
ATOM 5165 N N . LYS A 1 661 ? 24.934 -30.797 25.400 1.00 29.12 661 LYS A N 1
ATOM 5166 C CA . LYS A 1 661 ? 24.474 -30.507 26.765 1.00 29.12 661 LYS A CA 1
ATOM 5167 C C . LYS A 1 661 ? 22.952 -30.433 26.803 1.00 29.12 661 LYS A C 1
ATOM 5169 O O . LYS A 1 661 ? 22.342 -29.560 26.196 1.00 29.12 661 LYS A O 1
ATOM 5174 N N . SER A 1 662 ? 22.372 -31.381 27.525 1.00 25.62 662 SER A N 1
ATOM 5175 C CA . SER A 1 662 ? 21.006 -31.348 28.035 1.00 25.62 662 SER A CA 1
ATOM 5176 C C . SER A 1 662 ? 20.865 -30.305 29.148 1.00 25.62 662 SER A C 1
ATOM 5178 O O . SER A 1 662 ? 21.841 -30.027 29.840 1.00 25.62 662 SER A O 1
ATOM 5180 N N . PHE A 1 663 ? 19.651 -29.784 29.353 1.00 26.67 663 PHE A N 1
ATOM 5181 C CA . PHE A 1 663 ? 18.970 -29.758 30.659 1.00 26.67 663 PHE A CA 1
ATOM 5182 C C . PHE A 1 663 ? 17.516 -29.268 30.503 1.00 26.67 663 PHE A C 1
ATOM 5184 O O . PHE A 1 663 ? 17.298 -28.256 29.846 1.00 26.67 663 PHE A O 1
ATOM 5191 N N . ASN A 1 664 ? 16.594 -30.015 31.129 1.00 33.34 664 ASN A N 1
ATOM 5192 C CA . ASN A 1 664 ? 15.188 -29.731 31.490 1.00 33.34 664 ASN A CA 1
ATOM 5193 C C . ASN A 1 664 ? 14.318 -28.862 30.560 1.00 33.34 664 ASN A C 1
ATOM 5195 O O . ASN A 1 664 ? 14.364 -27.620 30.685 1.00 33.34 664 ASN A O 1
#

pLDDT: mean 78.92, std 26.6, range [22.14, 98.75]

InterPro domains:
  IPR000101 Gamma-glutamyltranspeptidase [PTHR11686] (24-525)
  IPR029055 Nucleophile aminohydrolases, N-terminal [SSF56235] (15-535)
  IPR043137 Gamma-glutamyltranspeptidase, small subunit, C-terminal domain [G3DSA:3.60.20.40] (355-536)

Foldseek 3Di:
DVVVVVVVVVVVVVVVLLFWKWKKWWQAPVLQVQLVVCVVVHLADPLLSVLLSLLVCCLQQLQWFDQQFFKKKWKADLLLVVLVHQRTKIKGQGFWQAQPQDPPPALQSLFGQGRSLLSSLVSVVVQCVCVSSLAHHDDFLLRSCVVSLVCQAVFDADDPQNVVLVCVLPPPPQPQWDQDPRGIHGNLLSVLSNQSSVVGSPALCLPVPRPVVVQVQVLCVVRPYPHDSVSRNPDHIDMDGFDWDDAPQWTKTWGAPLELQLLVLLLRLLCRLCQVVLQVDDPLLLQLLLQLSLLSSLLCNQCSLPPPNVVVSVVLSVQSNVSNVVCVVDSLAADAQFRDQDRRPHGHPDDFDWDWWWWWIWMWIDTRLIIMTMIGGLTGRLASVRDGSSRHGHHSQSSRAGDPPGSRHDDHRDGGHWHWIQMWIGHPSSHTFKTKFWTTTPLTNQLRSQLVCCVPRVVDASACSNADWGWYWDDDPRGTATETAPPDDPVSVVSCVVNPHDYDHDPDDGIFMWMWGCNVSDTGTDTHPSGRMDMDMDSPRPSDRRPPPPDPDPDDDDDDDDDDDDDDDDDDDDDDDDDDDDDDDDYDDDDDDDDDDDDDDDDDDDDDDDDDDDDDDDDDDDDDDDDDDDDDDDDDDDDDDDDDDDDDDDDDDDDDDDDDDDDD